Protein AF-0000000076760994 (afdb_homodimer)

Secondary structure (DSSP, 8-state):
-EE-GGGSS-SS-BTTB--HHHHHHHHHHHHHTS----EES--PPTT-EESS--EE---S----HHHHHHHHHHHS-TTEE--------TT--TTTT--EEEEEEEEEESSS--TTSTTTSEEE-S---HHHHHHHHHTT-EEEE-GGG-TT--TTS--EEEEEEEEEEEETTEEEEEEEES---TTHHHHHHHHHHHHHTTSS-GGGHHHHHHTT-GGGSPP---GGGEEEEEEE--/-EE-GGGSS-SS-BTTB--HHHHHHHHHHHHHTS----EES--PPTT-EESS--EE---S----HHHHHHHHHHHS-TTEE--------TT--TTTT--EEEEEEEEEESSS--TTSTTTSEEE-S---HHHHHHHHGGG-EEEE-GGG-TT--TTS--EEEEEEEEEEEETTEEEEEEEES---TTHHHHHHHHHHHHHTTSS-GGGHHHHHHTT-GGGSPP---GGGEEEEEEE--

Organism: NCBI:txid411473

pLDDT: mean 96.61, std 3.24, range [77.88, 98.94]

Nearest PDB structures (foldseek):
  2nr0-assembly1_B  TM=9.679E-01  e=1.353E-26  Escherichia coli K-12
  2nre-assembly1_A-2  TM=9.592E-01  e=1.159E-23  Escherichia coli K-12
  1vs3-assembly1_B  TM=9.073E-01  e=1.220E-24  Thermus thermophilus HB8
  8q70-assembly1_A-2  TM=8.905E-01  e=2.699E-20  Pyrococcus furiosus
  6sgb-assembly1_FB  TM=8.606E-01  e=1.224E-18  Trypanosoma brucei brucei

Structure (mmCIF, N/CA/C/O backbone):
data_AF-0000000076760994-model_v1
#
loop_
_entity.id
_entity.type
_entity.pdbx_description
1 polymer 'tRNA pseudouridine synthase A'
#
loop_
_atom_site.group_PDB
_atom_site.id
_atom_site.type_symbol
_atom_site.label_atom_id
_atom_site.label_alt_id
_atom_site.label_comp_id
_atom_site.label_asym_id
_atom_site.label_entity_id
_atom_site.label_seq_id
_atom_site.pdbx_PDB_ins_code
_atom_site.Cartn_x
_atom_site.Cartn_y
_atom_site.Cartn_z
_atom_site.occupancy
_atom_site.B_iso_or_equiv
_atom_site.auth_seq_id
_atom_site.auth_comp_id
_atom_site.auth_asym_id
_atom_site.auth_atom_id
_atom_site.pdbx_PDB_model_num
ATOM 1 N N . MET A 1 1 ? 12.273 -11.391 -7.445 1 98 1 MET A N 1
ATOM 2 C CA . MET A 1 1 ? 11.664 -10.219 -8.055 1 98 1 MET A CA 1
ATOM 3 C C . MET A 1 1 ? 10.266 -9.977 -7.484 1 98 1 MET A C 1
ATOM 5 O O . MET A 1 1 ? 9.633 -10.898 -6.969 1 98 1 MET A O 1
ATOM 9 N N . GLY A 1 2 ? 9.773 -8.766 -7.438 1 98.62 2 GLY A N 1
ATOM 10 C CA . GLY A 1 2 ? 8.391 -8.414 -7.188 1 98.62 2 GLY A CA 1
ATOM 11 C C . GLY A 1 2 ? 7.812 -7.48 -8.234 1 98.62 2 GLY A C 1
ATOM 12 O O . GLY A 1 2 ? 8.555 -6.762 -8.914 1 98.62 2 GLY A O 1
ATOM 13 N N . PHE A 1 3 ? 6.461 -7.57 -8.406 1 98.88 3 PHE A N 1
ATOM 14 C CA . PHE A 1 3 ? 5.844 -6.629 -9.336 1 98.88 3 PHE A CA 1
ATOM 15 C C . PHE A 1 3 ? 4.383 -6.391 -8.969 1 98.88 3 PHE A C 1
ATOM 17 O O . PHE A 1 3 ? 3.711 -7.285 -8.453 1 98.88 3 PHE A O 1
ATOM 24 N N . ARG A 1 4 ? 3.938 -5.207 -9.188 1 98.75 4 ARG A N 1
ATOM 25 C CA . ARG A 1 4 ? 2.527 -4.832 -9.203 1 98.75 4 ARG A CA 1
ATOM 26 C C . ARG A 1 4 ? 1.9 -5.113 -10.562 1 98.75 4 ARG A C 1
ATOM 28 O O . ARG A 1 4 ? 2.301 -4.523 -11.57 1 98.75 4 ARG A O 1
ATOM 35 N N . GLY A 1 5 ? 0.933 -5.973 -10.609 1 98.5 5 GLY A N 1
ATOM 36 C CA . GLY A 1 5 ? 0.418 -6.48 -11.867 1 98.5 5 GLY A CA 1
ATOM 37 C C . GLY A 1 5 ? -0.646 -5.59 -12.484 1 98.5 5 GLY A C 1
ATOM 38 O O . GLY A 1 5 ? -1.131 -5.863 -13.586 1 98.5 5 GLY A O 1
ATOM 39 N N . THR A 1 6 ? -0.935 -4.492 -11.914 1 97.69 6 THR A N 1
ATOM 40 C CA . THR A 1 6 ? -2.049 -3.621 -12.273 1 97.69 6 THR A CA 1
ATOM 41 C C . THR A 1 6 ? -1.984 -3.234 -13.742 1 97.69 6 THR A C 1
ATOM 43 O O . THR A 1 6 ? -3.006 -3.223 -14.438 1 97.69 6 THR A O 1
ATOM 46 N N . ASN A 1 7 ? -0.837 -2.967 -14.234 1 97.19 7 ASN A N 1
ATOM 47 C CA . ASN A 1 7 ? -0.702 -2.406 -15.578 1 97.19 7 ASN A CA 1
ATOM 48 C C . ASN A 1 7 ? -0.299 -3.473 -16.594 1 97.19 7 ASN A C 1
ATOM 50 O O . ASN A 1 7 ? 0.102 -3.15 -17.719 1 97.19 7 ASN A O 1
ATOM 54 N N . TYR A 1 8 ? -0.45 -4.727 -16.234 1 98.25 8 TYR A N 1
ATOM 55 C CA . TYR A 1 8 ? 0.091 -5.77 -17.109 1 98.25 8 TYR A CA 1
ATOM 56 C C . TYR A 1 8 ? -0.973 -6.812 -17.438 1 98.25 8 TYR A C 1
ATOM 58 O O . TYR A 1 8 ? -1.85 -7.094 -16.609 1 98.25 8 TYR A O 1
ATOM 66 N N . HIS A 1 9 ? -0.863 -7.383 -18.547 1 97.69 9 HIS A N 1
ATOM 67 C CA . HIS A 1 9 ? -1.729 -8.461 -19 1 97.69 9 HIS A CA 1
ATOM 68 C C . HIS A 1 9 ? -1.144 -9.828 -18.641 1 97.69 9 HIS A C 1
ATOM 70 O O . HIS A 1 9 ? -1.048 -10.711 -19.5 1 97.69 9 HIS A O 1
ATOM 76 N N . GLY A 1 10 ? -0.713 -9.945 -17.344 1 97.19 10 GLY A N 1
ATOM 77 C CA . GLY A 1 10 ? -0.123 -11.18 -16.844 1 97.19 10 GLY A CA 1
ATOM 78 C C . GLY A 1 10 ? 1.389 -11.211 -16.969 1 97.19 10 GLY A C 1
ATOM 79 O O . GLY A 1 10 ? 2.006 -10.211 -17.359 1 97.19 10 GLY A O 1
ATOM 80 N N . PHE A 1 11 ? 1.901 -12.32 -16.578 1 98.12 11 PHE A N 1
ATOM 81 C CA . PHE A 1 11 ? 3.352 -12.469 -16.641 1 98.12 11 PHE A CA 1
ATOM 82 C C . PHE A 1 11 ? 3.803 -12.805 -18.062 1 98.12 11 PHE A C 1
ATOM 84 O O . PHE A 1 11 ? 4.668 -12.125 -18.625 1 98.12 11 PHE A O 1
ATOM 91 N N . GLN A 1 12 ? 3.186 -13.742 -18.656 1 96.25 12 GLN A N 1
ATOM 92 C CA . GLN A 1 12 ? 3.662 -14.359 -19.891 1 96.25 12 GLN A CA 1
ATOM 93 C C . GLN A 1 12 ? 3.406 -13.453 -21.094 1 96.25 12 GLN A C 1
ATOM 95 O O . GLN A 1 12 ? 2.324 -12.875 -21.234 1 96.25 12 GLN A O 1
ATOM 100 N N . ARG A 1 13 ? 4.352 -13.445 -21.953 1 95.69 13 ARG A N 1
ATOM 101 C CA . ARG A 1 13 ? 4.254 -12.641 -23.172 1 95.69 13 ARG A CA 1
ATOM 102 C C . ARG A 1 13 ? 2.992 -12.992 -23.953 1 95.69 13 ARG A C 1
ATOM 104 O O . ARG A 1 13 ? 2.652 -14.164 -24.094 1 95.69 13 ARG A O 1
ATOM 111 N N . GLN A 1 14 ? 2.34 -11.977 -24.375 1 90 14 GLN A N 1
ATOM 112 C CA . GLN A 1 14 ? 1.152 -12.102 -25.203 1 90 14 GLN A CA 1
ATOM 113 C C . GLN A 1 14 ? 1.135 -11.039 -26.297 1 90 14 GLN A C 1
ATOM 115 O O . GLN A 1 14 ? 1.684 -9.945 -26.125 1 90 14 GLN A O 1
ATOM 120 N N . PRO A 1 15 ? 0.566 -11.312 -27.438 1 88.69 15 PRO A N 1
ATOM 121 C CA . PRO A 1 15 ? 0.552 -10.359 -28.547 1 88.69 15 PRO A CA 1
ATOM 122 C C . PRO A 1 15 ? -0.323 -9.141 -28.266 1 88.69 15 PRO A C 1
ATOM 124 O O . PRO A 1 15 ? -0.101 -8.07 -28.844 1 88.69 15 PRO A O 1
ATOM 127 N N . ASN A 1 16 ? -1.224 -9.219 -27.469 1 87.5 16 ASN A N 1
ATOM 128 C CA . ASN A 1 16 ? -2.277 -8.219 -27.359 1 87.5 16 ASN A CA 1
ATOM 129 C C . ASN A 1 16 ? -2.086 -7.32 -26.141 1 87.5 16 ASN A C 1
ATOM 131 O O . ASN A 1 16 ? -2.992 -6.578 -25.766 1 87.5 16 ASN A O 1
ATOM 135 N N . GLY A 1 17 ? -0.917 -7.352 -25.469 1 90.62 17 GLY A N 1
ATOM 136 C CA . GLY A 1 17 ? -0.784 -6.504 -24.297 1 90.62 17 GLY A CA 1
ATOM 137 C C . GLY A 1 17 ? 0.611 -6.523 -23.703 1 90.62 17 GLY A C 1
ATOM 138 O O . GLY A 1 17 ? 1.403 -7.422 -24 1 90.62 17 GLY A O 1
ATOM 139 N N . ILE A 1 18 ? 0.887 -5.523 -22.891 1 97.25 18 ILE A N 1
ATOM 140 C CA . ILE A 1 18 ? 2.166 -5.441 -22.203 1 97.25 18 ILE A CA 1
ATOM 141 C C . ILE A 1 18 ? 2.191 -6.441 -21.047 1 97.25 18 ILE A C 1
ATOM 143 O O . ILE A 1 18 ? 1.249 -6.504 -20.25 1 97.25 18 ILE A O 1
ATOM 147 N N . THR A 1 19 ? 3.191 -7.293 -21.016 1 98.38 19 THR A N 1
ATOM 148 C CA . THR A 1 19 ? 3.311 -8.312 -19.969 1 98.38 19 THR A CA 1
ATOM 149 C C . THR A 1 19 ? 4.559 -8.078 -19.125 1 98.38 19 THR A C 1
ATOM 151 O O . THR A 1 19 ? 5.469 -7.355 -19.531 1 98.38 19 THR A O 1
ATOM 154 N N . VAL A 1 20 ? 4.594 -8.609 -17.938 1 98.69 20 VAL A N 1
ATOM 155 C CA . VAL A 1 20 ? 5.734 -8.477 -17.047 1 98.69 20 VAL A CA 1
ATOM 156 C C . VAL A 1 20 ? 6.98 -9.07 -17.703 1 98.69 20 VAL A C 1
ATOM 158 O O . VAL A 1 20 ? 8.055 -8.469 -17.656 1 98.69 20 VAL A O 1
ATOM 161 N N . GLN A 1 21 ? 6.816 -10.242 -18.297 1 98.56 21 GLN A N 1
ATOM 162 C CA . GLN A 1 21 ? 7.93 -10.938 -18.938 1 98.56 21 GLN A CA 1
ATOM 163 C C . GLN A 1 21 ? 8.594 -10.062 -19.984 1 98.56 21 GLN A C 1
ATOM 165 O O . GLN A 1 21 ? 9.82 -9.938 -20.016 1 98.56 21 GLN A O 1
ATOM 170 N N . GLU A 1 22 ? 7.77 -9.492 -20.828 1 98.12 22 GLU A N 1
ATOM 171 C CA . GLU A 1 22 ? 8.289 -8.648 -21.906 1 98.12 22 GLU A CA 1
ATOM 172 C C . GLU A 1 22 ? 9.078 -7.469 -21.344 1 98.12 22 GLU A C 1
ATOM 174 O O . GLU A 1 22 ? 10.156 -7.141 -21.844 1 98.12 22 GLU A O 1
ATOM 179 N N . VAL A 1 23 ? 8.586 -6.844 -20.359 1 98.62 23 VAL A N 1
ATOM 180 C CA . VAL A 1 23 ? 9.219 -5.672 -19.75 1 98.62 23 VAL A CA 1
ATOM 181 C C . VAL A 1 23 ? 10.547 -6.074 -19.109 1 98.62 23 VAL A C 1
ATOM 183 O O . VAL A 1 23 ? 11.555 -5.391 -19.281 1 98.62 23 VAL A O 1
ATOM 186 N N . VAL A 1 24 ? 10.562 -7.156 -18.406 1 98.69 24 VAL A N 1
ATOM 187 C CA . VAL A 1 24 ? 11.758 -7.629 -17.719 1 98.69 24 VAL A CA 1
ATOM 188 C C . VAL A 1 24 ? 12.812 -8.031 -18.75 1 98.69 24 VAL A C 1
ATOM 190 O O . VAL A 1 24 ? 13.984 -7.672 -18.609 1 98.69 24 VAL A O 1
ATOM 193 N N . GLU A 1 25 ? 12.398 -8.75 -19.766 1 98.5 25 GLU A N 1
ATOM 194 C CA . GLU A 1 25 ? 13.328 -9.156 -20.828 1 98.5 25 GLU A CA 1
ATOM 195 C C . GLU A 1 25 ? 13.93 -7.945 -21.531 1 98.5 25 GLU A C 1
ATOM 197 O O . GLU A 1 25 ? 15.125 -7.93 -21.844 1 98.5 25 GLU A O 1
ATOM 202 N N . THR A 1 26 ? 13.086 -6.988 -21.797 1 98.19 26 THR A N 1
ATOM 203 C CA . THR A 1 26 ? 13.57 -5.766 -22.422 1 98.19 26 THR A CA 1
ATOM 204 C C . THR A 1 26 ? 14.625 -5.094 -21.547 1 98.19 26 THR A C 1
ATOM 206 O O . THR A 1 26 ? 15.703 -4.73 -22.031 1 98.19 26 THR A O 1
ATOM 209 N N . ALA A 1 27 ? 14.367 -4.941 -20.266 1 98.38 27 ALA A N 1
ATOM 210 C CA . ALA A 1 27 ? 15.297 -4.32 -19.328 1 98.38 27 ALA A CA 1
ATOM 211 C C . ALA A 1 27 ? 16.609 -5.102 -19.266 1 98.38 27 ALA A C 1
ATOM 213 O O . ALA A 1 27 ? 17.688 -4.516 -19.297 1 98.38 27 ALA A O 1
ATOM 214 N N . LEU A 1 28 ? 16.516 -6.418 -19.172 1 98 28 LEU A N 1
ATOM 215 C CA . LEU A 1 28 ? 17.703 -7.258 -19.047 1 98 28 LEU A CA 1
ATOM 216 C C . LEU A 1 28 ? 18.516 -7.27 -20.328 1 98 28 LEU A C 1
ATOM 218 O O . LEU A 1 28 ? 19.734 -7.34 -20.312 1 98 28 LEU A O 1
ATOM 222 N N . SER A 1 29 ? 17.797 -7.238 -21.422 1 98.12 29 SER A N 1
ATOM 223 C CA . SER A 1 29 ? 18.5 -7.172 -22.703 1 98.12 29 SER A CA 1
ATOM 224 C C . SER A 1 29 ? 19.328 -5.898 -22.828 1 98.12 29 SER A C 1
ATOM 226 O O . SER A 1 29 ? 20.406 -5.906 -23.391 1 98.12 29 SER A O 1
ATOM 228 N N . GLN A 1 30 ? 18.812 -4.859 -22.328 1 97.62 30 GLN A N 1
ATOM 229 C CA . GLN A 1 30 ? 19.562 -3.607 -22.281 1 97.62 30 GLN A CA 1
ATOM 230 C C . GLN A 1 30 ? 20.766 -3.717 -21.359 1 97.62 30 GLN A C 1
ATOM 232 O O . GLN A 1 30 ? 21.875 -3.301 -21.703 1 97.62 30 GLN A O 1
ATOM 237 N N . LEU A 1 31 ? 20.547 -4.281 -20.234 1 97 31 LEU A N 1
ATOM 238 C CA . LEU A 1 31 ? 21.594 -4.414 -19.234 1 97 31 LEU A CA 1
ATOM 239 C C . LEU A 1 31 ? 22.75 -5.254 -19.766 1 97 31 LEU A C 1
ATOM 241 O O . LEU A 1 31 ? 23.922 -4.906 -19.578 1 97 31 LEU A O 1
ATOM 245 N N . PHE A 1 32 ? 22.438 -6.273 -20.484 1 96.31 32 PHE A N 1
ATOM 246 C CA . PHE A 1 32 ? 23.453 -7.227 -20.906 1 96.31 32 PHE A CA 1
ATOM 247 C C . PHE A 1 32 ? 23.891 -6.938 -22.344 1 96.31 32 PHE A C 1
ATOM 249 O O . PHE A 1 32 ? 24.828 -7.562 -22.844 1 96.31 32 PHE A O 1
ATOM 256 N N . ASN A 1 33 ? 23.172 -5.988 -22.969 1 95.88 33 ASN A N 1
ATOM 257 C CA . ASN A 1 33 ? 23.438 -5.637 -24.359 1 95.88 33 ASN A CA 1
ATOM 258 C C . ASN A 1 33 ? 23.359 -6.859 -25.281 1 95.88 33 ASN A C 1
ATOM 260 O O . ASN A 1 33 ? 24.25 -7.086 -26.094 1 95.88 33 ASN A O 1
ATOM 264 N N . GLU A 1 34 ? 22.406 -7.699 -25.031 1 96.25 34 GLU A N 1
ATOM 265 C CA . GLU A 1 34 ? 22.047 -8.875 -25.828 1 96.25 34 GLU A CA 1
ATOM 266 C C . GLU A 1 34 ? 20.609 -9.312 -25.547 1 96.25 34 GLU A C 1
ATOM 268 O O . GLU A 1 34 ? 20.062 -8.992 -24.5 1 96.25 34 GLU A O 1
ATOM 273 N N . PRO A 1 35 ? 20.094 -10.047 -26.547 1 96.25 35 PRO A N 1
ATOM 274 C CA . PRO A 1 35 ? 18.75 -10.547 -26.281 1 96.25 35 PRO A CA 1
ATOM 275 C C . PRO A 1 35 ? 18.703 -11.516 -25.094 1 96.25 35 PRO A C 1
ATOM 277 O O . PRO A 1 35 ? 19.547 -12.406 -24.984 1 96.25 35 PRO A O 1
ATOM 280 N N . VAL A 1 36 ? 17.734 -11.305 -24.172 1 96.75 36 VAL A N 1
ATOM 281 C CA . VAL A 1 36 ? 17.562 -12.148 -22.984 1 96.75 36 VAL A CA 1
ATOM 282 C C . VAL A 1 36 ? 16.156 -12.719 -22.953 1 96.75 36 VAL A C 1
ATOM 284 O O . VAL A 1 36 ? 15.18 -12.008 -23.219 1 96.75 36 VAL A O 1
ATOM 287 N N . THR A 1 37 ? 16.062 -14.008 -22.797 1 97 37 THR A N 1
ATOM 288 C CA . THR A 1 37 ? 14.797 -14.68 -22.531 1 97 37 THR A CA 1
ATOM 289 C C . THR A 1 37 ? 14.766 -15.234 -21.109 1 97 37 THR A C 1
ATOM 291 O O . THR A 1 37 ? 15.75 -15.805 -20.641 1 97 37 THR A O 1
ATOM 294 N N . ILE A 1 38 ? 13.633 -14.992 -20.438 1 97.88 38 ILE A N 1
ATOM 295 C CA . ILE A 1 38 ? 13.539 -15.5 -19.078 1 97.88 38 ILE A CA 1
ATOM 296 C C . ILE A 1 38 ? 12.445 -16.562 -19 1 97.88 38 ILE A C 1
ATOM 298 O O . ILE A 1 38 ? 11.508 -16.562 -19.797 1 97.88 38 ILE A O 1
ATOM 302 N N . GLN A 1 39 ? 12.609 -17.484 -18.125 1 97.25 39 GLN A N 1
ATOM 303 C CA . GLN A 1 39 ? 11.617 -18.5 -17.781 1 97.25 39 GLN A CA 1
ATOM 304 C C . GLN A 1 39 ? 11.086 -18.297 -16.375 1 97.25 39 GLN A C 1
ATOM 306 O O . GLN A 1 39 ? 11.812 -18.516 -15.391 1 97.25 39 GLN A O 1
ATOM 311 N N . GLY A 1 40 ? 9.891 -17.984 -16.266 1 98 40 GLY A N 1
ATOM 312 C CA . GLY A 1 40 ? 9.289 -17.656 -14.969 1 98 40 GLY A CA 1
ATOM 313 C C . GLY A 1 40 ? 8.812 -18.891 -14.219 1 98 40 GLY A C 1
ATOM 314 O O . GLY A 1 40 ? 8.609 -19.953 -14.82 1 98 40 GLY A O 1
ATOM 315 N N . CYS A 1 41 ? 8.562 -18.703 -12.961 1 98 41 CYS A N 1
ATOM 316 C CA . CYS A 1 41 ? 8.156 -19.812 -12.109 1 98 41 CYS A CA 1
ATOM 317 C C . CYS A 1 41 ? 6.641 -20 -12.148 1 98 41 CYS A C 1
ATOM 319 O O . CYS A 1 41 ? 6.129 -21.031 -11.711 1 98 41 CYS A O 1
ATOM 321 N N . SER A 1 42 ? 5.922 -19.031 -12.625 1 96.75 42 SER A N 1
ATOM 322 C CA . SER A 1 42 ? 4.465 -19.062 -12.641 1 96.75 42 SER A CA 1
ATOM 323 C C . SER A 1 42 ? 3.898 -18.141 -13.719 1 96.75 42 SER A C 1
ATOM 325 O O . SER A 1 42 ? 4.531 -17.156 -14.094 1 96.75 42 SER A O 1
ATOM 327 N N . ARG A 1 43 ? 2.783 -18.5 -14.25 1 93.25 43 ARG A N 1
ATOM 328 C CA . ARG A 1 43 ? 2.029 -17.641 -15.156 1 93.25 43 ARG A CA 1
ATOM 329 C C . ARG A 1 43 ? 0.914 -16.906 -14.414 1 93.25 43 ARG A C 1
ATOM 331 O O . ARG A 1 43 ? -0.153 -17.484 -14.172 1 93.25 43 ARG A O 1
ATOM 338 N N . THR A 1 44 ? 1.178 -15.703 -14.023 1 96.19 44 THR A N 1
ATOM 339 C CA . THR A 1 44 ? 0.151 -14.945 -13.32 1 96.19 44 THR A CA 1
ATOM 340 C C . THR A 1 44 ? -0.827 -14.312 -14.312 1 96.19 44 THR A C 1
ATOM 342 O O . THR A 1 44 ? -0.434 -13.906 -15.406 1 96.19 44 THR A O 1
ATOM 345 N N . ASP A 1 45 ? -2.107 -14.188 -13.891 1 95.31 45 ASP A N 1
ATOM 346 C CA . ASP A 1 45 ? -3.158 -13.586 -14.703 1 95.31 45 ASP A CA 1
ATOM 347 C C . ASP A 1 45 ? -2.998 -12.07 -14.773 1 95.31 45 ASP A C 1
ATOM 349 O O . ASP A 1 45 ? -2.225 -11.484 -14.008 1 95.31 45 ASP A O 1
ATOM 353 N N . THR A 1 46 ? -3.742 -11.555 -15.781 1 96.94 46 THR A N 1
ATOM 354 C CA . THR A 1 46 ? -3.844 -10.102 -15.875 1 96.94 46 THR A CA 1
ATOM 355 C C . THR A 1 46 ? -4.242 -9.5 -14.531 1 96.94 46 THR A C 1
ATOM 357 O O . THR A 1 46 ? -5.199 -9.953 -13.898 1 96.94 46 THR A O 1
ATOM 360 N N . GLY A 1 47 ? -3.426 -8.539 -14.07 1 98 47 GLY A N 1
ATOM 361 C CA . GLY A 1 47 ? -3.781 -7.785 -12.875 1 98 47 GLY A CA 1
ATOM 362 C C . GLY A 1 47 ? -3.264 -8.422 -11.594 1 98 47 GLY A C 1
ATOM 363 O O . GLY A 1 47 ? -3.328 -7.809 -10.523 1 98 47 GLY A O 1
ATOM 364 N N . VAL A 1 48 ? -2.738 -9.664 -11.688 1 98.81 48 VAL A N 1
ATOM 365 C CA . VAL A 1 48 ? -2.25 -10.359 -10.5 1 98.81 48 VAL A CA 1
ATOM 366 C C . VAL A 1 48 ? -0.85 -9.867 -10.148 1 98.81 48 VAL A C 1
ATOM 368 O O . VAL A 1 48 ? -0.039 -9.594 -11.039 1 98.81 48 VAL A O 1
ATOM 371 N N . HIS A 1 49 ? -0.593 -9.734 -8.891 1 98.88 49 HIS A N 1
ATOM 372 C CA . HIS A 1 49 ? 0.665 -9.211 -8.375 1 98.88 49 HIS A CA 1
ATOM 373 C C . HIS A 1 49 ? 1.606 -10.336 -7.961 1 98.88 49 HIS A C 1
ATOM 375 O O . HIS A 1 49 ? 1.211 -11.5 -7.938 1 98.88 49 HIS A O 1
ATOM 381 N N . ALA A 1 50 ? 2.84 -9.945 -7.664 1 98.88 50 ALA A N 1
ATOM 382 C CA . ALA A 1 50 ? 3.789 -10.883 -7.062 1 98.88 50 ALA A CA 1
ATOM 383 C C . ALA A 1 50 ? 4.676 -10.18 -6.039 1 98.88 50 ALA A C 1
ATOM 385 O O . ALA A 1 50 ? 5.32 -9.172 -6.352 1 98.88 50 ALA A O 1
ATOM 386 N N . LYS A 1 51 ? 4.668 -10.68 -4.84 1 98.56 51 LYS A N 1
ATOM 387 C CA . LYS A 1 51 ? 5.605 -10.203 -3.824 1 98.56 51 LYS A CA 1
ATOM 388 C C . LYS A 1 51 ? 6.965 -10.883 -3.971 1 98.56 51 LYS A C 1
ATOM 390 O O . LYS A 1 51 ? 8 -10.273 -3.705 1 98.56 51 LYS A O 1
ATOM 395 N N . GLU A 1 52 ? 6.902 -12.148 -4.312 1 98.44 52 GLU A N 1
ATOM 396 C CA . GLU A 1 52 ? 8.078 -12.938 -4.641 1 98.44 52 GLU A CA 1
ATOM 397 C C . GLU A 1 52 ? 7.871 -13.727 -5.934 1 98.44 52 GLU A C 1
ATOM 399 O O . GLU A 1 52 ? 6.961 -14.555 -6.023 1 98.44 52 GLU A O 1
ATOM 404 N N . TYR A 1 53 ? 8.641 -13.453 -6.906 1 98.75 53 TYR A N 1
ATOM 405 C CA . TYR A 1 53 ? 8.633 -14.133 -8.195 1 98.75 53 TYR A CA 1
ATOM 406 C C . TYR A 1 53 ? 10.047 -14.547 -8.609 1 98.75 53 TYR A C 1
ATOM 408 O O . TYR A 1 53 ? 11 -13.797 -8.414 1 98.75 53 TYR A O 1
ATOM 416 N N . CYS A 1 54 ? 10.164 -15.719 -9.086 1 98.56 54 CYS A N 1
ATOM 417 C CA . CYS A 1 54 ? 11.469 -16.219 -9.516 1 98.56 54 CYS A CA 1
ATOM 418 C C . CYS A 1 54 ? 11.477 -16.5 -11.016 1 98.56 54 CYS A C 1
ATOM 420 O O . CYS A 1 54 ? 10.492 -17 -11.562 1 98.56 54 CYS A O 1
ATOM 422 N N . PHE A 1 55 ? 12.516 -16.156 -11.633 1 98.56 55 PHE A N 1
ATOM 423 C CA . PHE A 1 55 ? 12.734 -16.547 -13.016 1 98.56 55 PHE A CA 1
ATOM 424 C C . PHE A 1 55 ? 14.18 -16.984 -13.234 1 98.56 55 PHE A C 1
ATOM 426 O O . PHE A 1 55 ? 15.055 -16.672 -12.43 1 98.56 55 PHE A O 1
ATOM 433 N N . THR A 1 56 ? 14.391 -17.828 -14.242 1 97.88 56 THR A N 1
ATOM 434 C CA . THR A 1 56 ? 15.727 -18.25 -14.672 1 97.88 56 THR A CA 1
ATOM 435 C C . THR A 1 56 ? 16.094 -17.609 -16 1 97.88 56 THR A C 1
ATOM 437 O O . THR A 1 56 ? 15.227 -17.391 -16.859 1 97.88 56 THR A O 1
ATOM 440 N N . MET A 1 57 ? 17.297 -17.25 -16.109 1 96.62 57 MET A N 1
ATOM 441 C CA . MET A 1 57 ? 17.875 -16.812 -17.359 1 96.62 57 MET A CA 1
ATOM 442 C C . MET A 1 57 ? 19.297 -17.344 -17.516 1 96.62 57 MET A C 1
ATOM 444 O O . MET A 1 57 ? 19.906 -17.812 -16.562 1 96.62 57 MET A O 1
ATOM 448 N N . GLN A 1 58 ? 19.75 -17.344 -18.781 1 94.06 58 GLN A N 1
ATOM 449 C CA . GLN A 1 58 ? 21.125 -17.734 -19.078 1 94.06 58 GLN A CA 1
ATOM 450 C C . GLN A 1 58 ? 21.891 -16.609 -19.75 1 94.06 58 GLN A C 1
ATOM 452 O O . GLN A 1 58 ? 21.328 -15.875 -20.562 1 94.06 58 GLN A O 1
ATOM 457 N N . THR A 1 59 ? 23.062 -16.422 -19.297 1 91.38 59 THR A N 1
ATOM 458 C CA . THR A 1 59 ? 23.938 -15.43 -19.906 1 91.38 59 THR A CA 1
ATOM 459 C C . THR A 1 59 ? 25.391 -15.836 -19.766 1 91.38 59 THR A C 1
ATOM 461 O O . THR A 1 59 ? 25.75 -16.547 -18.828 1 91.38 59 THR A O 1
ATOM 464 N N . GLU A 1 60 ? 26.25 -15.406 -20.719 1 90.56 60 GLU A N 1
ATOM 465 C CA . GLU A 1 60 ? 27.688 -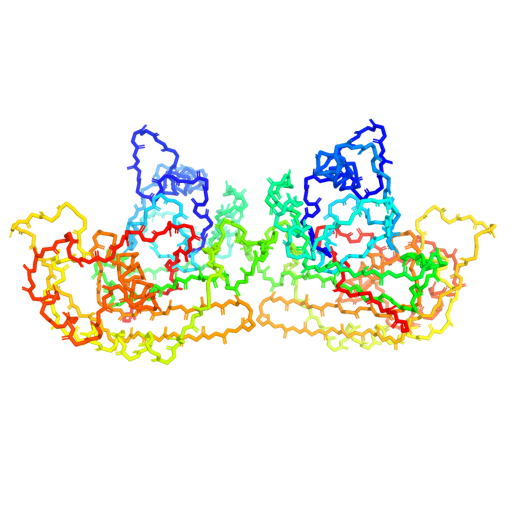15.648 -20.656 1 90.56 60 GLU A CA 1
ATOM 466 C C . GLU A 1 60 ? 28.406 -14.531 -19.906 1 90.56 60 GLU A C 1
ATOM 468 O O . GLU A 1 60 ? 29.562 -14.68 -19.516 1 90.56 60 GLU A O 1
ATOM 473 N N . LYS A 1 61 ? 27.672 -13.562 -19.719 1 90.38 61 LYS A N 1
ATOM 474 C CA . LYS A 1 61 ? 28.266 -12.398 -19.062 1 90.38 61 LYS A CA 1
ATOM 475 C C . LYS A 1 61 ? 28.234 -12.539 -17.547 1 90.38 61 LYS A C 1
ATOM 477 O O . LYS A 1 61 ? 27.266 -13.078 -16.984 1 90.38 61 LYS A O 1
ATOM 482 N N . GLN A 1 62 ? 29.359 -12.07 -16.953 1 88.19 62 GLN A N 1
ATOM 483 C CA . GLN A 1 62 ? 29.453 -12.078 -15.5 1 88.19 62 GLN A CA 1
ATOM 484 C C . GLN A 1 62 ? 29.219 -10.688 -14.93 1 88.19 62 GLN A C 1
ATOM 486 O O . GLN A 1 62 ? 29.875 -9.727 -15.344 1 88.19 62 GLN A O 1
ATOM 491 N N . LEU A 1 63 ? 28.297 -10.555 -14.133 1 90.62 63 LEU A N 1
ATOM 492 C CA . LEU A 1 63 ? 27.984 -9.312 -13.43 1 90.62 63 LEU A CA 1
ATOM 493 C C . LEU A 1 63 ? 27.828 -9.562 -11.93 1 90.62 63 LEU A C 1
ATOM 495 O O . LEU A 1 63 ? 27.094 -10.469 -11.523 1 90.62 63 LEU A O 1
ATOM 499 N N . PRO A 1 64 ? 28.609 -8.773 -11.156 1 92.75 64 PRO A N 1
ATOM 500 C CA . PRO A 1 64 ? 28.359 -8.898 -9.719 1 92.75 64 PRO A CA 1
ATOM 501 C C . PRO A 1 64 ? 26.891 -8.695 -9.367 1 92.75 64 PRO A C 1
ATOM 503 O O . PRO A 1 64 ? 26.188 -7.91 -10.023 1 92.75 64 PRO A O 1
ATOM 506 N N . GLU A 1 65 ? 26.406 -9.422 -8.336 1 92 65 GLU A N 1
ATOM 507 C CA . GLU A 1 65 ? 25 -9.422 -7.918 1 92 65 GLU A CA 1
ATOM 508 C C . GLU A 1 65 ? 24.484 -7.996 -7.738 1 92 65 GLU A C 1
ATOM 510 O O . GLU A 1 65 ? 23.422 -7.641 -8.266 1 92 65 GLU A O 1
ATOM 515 N N . ARG A 1 66 ? 25.219 -7.188 -7.062 1 91.25 66 ARG A N 1
ATOM 516 C CA . ARG A 1 66 ? 24.797 -5.824 -6.766 1 91.25 66 ARG A CA 1
ATOM 517 C C . ARG A 1 66 ? 24.625 -5.012 -8.047 1 91.25 66 ARG A C 1
ATOM 519 O O . ARG A 1 66 ? 23.672 -4.246 -8.18 1 91.25 66 ARG A O 1
ATOM 526 N N . ASN A 1 67 ? 25.547 -5.199 -8.961 1 93.69 67 ASN A N 1
ATOM 527 C CA . ASN A 1 67 ? 25.469 -4.484 -10.227 1 93.69 67 ASN A CA 1
ATOM 528 C C . ASN A 1 67 ? 24.281 -4.957 -11.07 1 93.69 67 ASN A C 1
ATOM 530 O O . ASN A 1 67 ? 23.656 -4.156 -11.766 1 93.69 67 ASN A O 1
ATOM 534 N N . PHE A 1 68 ? 24.078 -6.262 -10.984 1 95 68 PHE A N 1
ATOM 535 C CA . PHE A 1 68 ? 22.938 -6.82 -11.688 1 95 68 PHE A CA 1
ATOM 536 C C . PHE A 1 68 ? 21.641 -6.18 -11.195 1 95 68 PHE A C 1
ATOM 538 O O . PHE A 1 68 ? 20.859 -5.66 -11.992 1 95 68 PHE A O 1
ATOM 545 N N . ILE A 1 69 ? 21.453 -6.168 -9.93 1 94.94 69 ILE A N 1
ATOM 546 C CA . ILE A 1 69 ? 20.219 -5.695 -9.312 1 94.94 69 ILE A CA 1
ATOM 547 C C . ILE A 1 69 ? 20.047 -4.207 -9.594 1 94.94 69 ILE A C 1
ATOM 549 O O . ILE A 1 69 ? 18.984 -3.785 -10.094 1 94.94 69 ILE A O 1
ATOM 553 N N . ARG A 1 70 ? 21.078 -3.455 -9.375 1 93.94 70 ARG A N 1
ATOM 554 C CA . ARG A 1 70 ? 21 -2.012 -9.586 1 93.94 70 ARG A CA 1
ATOM 555 C C . ARG A 1 70 ? 20.766 -1.678 -11.055 1 93.94 70 ARG A C 1
ATOM 557 O O . ARG A 1 70 ? 19.953 -0.818 -11.383 1 93.94 70 ARG A O 1
ATOM 564 N N . GLY A 1 71 ? 21.578 -2.35 -11.836 1 95.5 71 GLY A N 1
ATOM 565 C CA . GLY A 1 71 ? 21.422 -2.131 -13.266 1 95.5 71 GLY A CA 1
ATOM 566 C C . GLY A 1 71 ? 20.047 -2.477 -13.781 1 95.5 71 GLY A C 1
ATOM 567 O O . GLY A 1 71 ? 19.422 -1.685 -14.492 1 95.5 71 GLY A O 1
ATOM 568 N N . ALA A 1 72 ? 19.578 -3.676 -13.445 1 96.75 72 ALA A N 1
ATOM 569 C CA . ALA A 1 72 ? 18.25 -4.113 -13.883 1 96.75 72 ALA A CA 1
ATOM 570 C C . ALA A 1 72 ? 17.172 -3.158 -13.391 1 96.75 72 ALA A C 1
ATOM 572 O O . ALA A 1 72 ? 16.312 -2.732 -14.172 1 96.75 72 ALA A O 1
ATOM 573 N N . CYS A 1 73 ? 17.188 -2.801 -12.148 1 96.25 73 CYS A N 1
ATOM 574 C CA . CYS A 1 73 ? 16.172 -1.933 -11.555 1 96.25 73 CYS A CA 1
ATOM 575 C C . CYS A 1 73 ? 16.234 -0.537 -12.164 1 96.25 73 CYS A C 1
ATOM 577 O O . CYS A 1 73 ? 15.219 0.176 -12.18 1 96.25 73 CYS A O 1
ATOM 579 N N . GLY A 1 74 ? 17.422 -0.193 -12.609 1 96 74 GLY A N 1
ATOM 580 C CA . GLY A 1 74 ? 17.547 1.079 -13.297 1 96 74 GLY A CA 1
ATOM 581 C C . GLY A 1 74 ? 16.75 1.138 -14.594 1 96 74 GLY A C 1
ATOM 582 O O . GLY A 1 74 ? 16.281 2.203 -14.984 1 96 74 GLY A O 1
ATOM 583 N N . TYR A 1 75 ? 16.578 0.011 -15.219 1 97.75 75 TYR A N 1
ATOM 584 C CA . TYR A 1 75 ? 15.883 -0.057 -16.5 1 97.75 75 TYR A CA 1
ATOM 585 C C . TYR A 1 75 ? 14.414 -0.421 -16.297 1 97.75 75 TYR A C 1
ATOM 587 O O . TYR A 1 75 ? 13.594 -0.206 -17.188 1 97.75 75 TYR A O 1
ATOM 595 N N . LEU A 1 76 ? 14.109 -0.991 -15.203 1 98.5 76 LEU A N 1
ATOM 596 C CA . LEU A 1 76 ? 12.75 -1.448 -14.953 1 98.5 76 LEU A CA 1
ATOM 597 C C . LEU A 1 76 ? 11.867 -0.294 -14.492 1 98.5 76 LEU A C 1
ATOM 599 O O . LEU A 1 76 ? 12.336 0.628 -13.828 1 98.5 76 LEU A O 1
ATOM 603 N N . PRO A 1 77 ? 10.609 -0.354 -14.875 1 98.25 77 PRO A N 1
ATOM 604 C CA . PRO A 1 77 ? 9.688 0.645 -14.328 1 98.25 77 PRO A CA 1
ATOM 605 C C . PRO A 1 77 ? 9.516 0.515 -12.812 1 98.25 77 PRO A C 1
ATOM 607 O O . PRO A 1 77 ? 10.039 -0.423 -12.203 1 98.25 77 PRO A O 1
ATOM 610 N N . GLU A 1 78 ? 8.75 1.412 -12.188 1 97.19 78 GLU A N 1
ATOM 611 C CA . GLU A 1 78 ? 8.625 1.513 -10.734 1 97.19 78 GLU A CA 1
ATOM 612 C C . GLU A 1 78 ? 7.844 0.33 -10.164 1 97.19 78 GLU A C 1
ATOM 614 O O . GLU A 1 78 ? 7.957 0.019 -8.977 1 97.19 78 GLU A O 1
ATOM 619 N N . ASP A 1 79 ? 7.094 -0.285 -11.047 1 98.38 79 ASP A N 1
ATOM 620 C CA . ASP A 1 79 ? 6.176 -1.304 -10.547 1 98.38 79 ASP A CA 1
ATOM 621 C C . ASP A 1 79 ? 6.754 -2.705 -10.734 1 98.38 79 ASP A C 1
ATOM 623 O O . ASP A 1 79 ? 6.035 -3.699 -10.617 1 98.38 79 ASP A O 1
ATOM 627 N N . ILE A 1 80 ? 8.031 -2.855 -11.031 1 98.75 80 ILE A N 1
ATOM 628 C CA . ILE A 1 80 ? 8.766 -4.113 -11.07 1 98.75 80 ILE A CA 1
ATOM 629 C C . ILE A 1 80 ? 10.133 -3.936 -10.414 1 98.75 80 ILE A C 1
ATOM 631 O O . ILE A 1 80 ? 10.828 -2.949 -10.664 1 98.75 80 ILE A O 1
ATOM 635 N N . SER A 1 81 ? 10.523 -4.871 -9.586 1 98.44 81 SER A N 1
ATOM 636 C CA . SER A 1 81 ? 11.797 -4.777 -8.867 1 98.44 81 SER A CA 1
ATOM 637 C C . SER A 1 81 ? 12.492 -6.129 -8.797 1 98.44 81 SER A C 1
ATOM 639 O O . SER A 1 81 ? 11.836 -7.164 -8.641 1 98.44 81 SER A O 1
ATOM 641 N N . ILE A 1 82 ? 13.781 -6.129 -8.898 1 98.12 82 ILE A N 1
ATOM 642 C CA . ILE A 1 82 ? 14.602 -7.309 -8.641 1 98.12 82 ILE A CA 1
ATOM 643 C C . ILE A 1 82 ? 15.211 -7.219 -7.246 1 98.12 82 ILE A C 1
ATOM 645 O O . ILE A 1 82 ? 15.852 -6.223 -6.902 1 98.12 82 ILE A O 1
ATOM 649 N N . TYR A 1 83 ? 15.055 -8.273 -6.477 1 96.62 83 TYR A N 1
ATOM 650 C CA . TYR A 1 83 ? 15.477 -8.25 -5.078 1 96.62 83 TYR A CA 1
ATOM 651 C C . TYR A 1 83 ? 16.812 -8.969 -4.898 1 96.62 83 TYR A C 1
ATOM 653 O O . TYR A 1 83 ? 17.625 -8.586 -4.055 1 96.62 83 TYR A O 1
ATOM 661 N N . ARG A 1 84 ? 16.953 -10.023 -5.645 1 96.06 84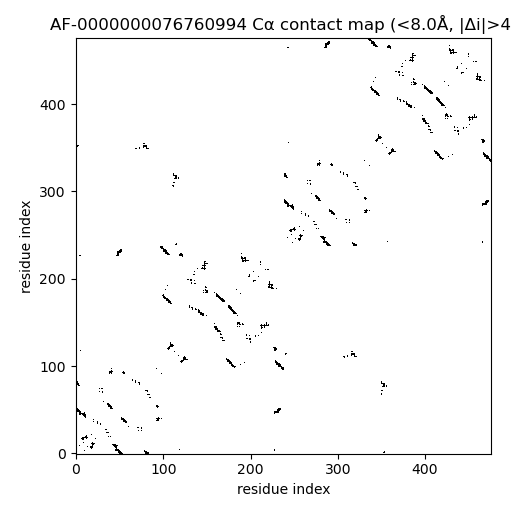 ARG A N 1
ATOM 662 C CA . ARG A 1 84 ? 18.094 -10.898 -5.469 1 96.06 84 ARG A CA 1
ATOM 663 C C . ARG A 1 84 ? 18.406 -11.656 -6.754 1 96.06 84 ARG A C 1
ATOM 665 O O . ARG A 1 84 ? 17.531 -11.891 -7.578 1 96.06 84 ARG A O 1
ATOM 672 N N . VAL A 1 85 ? 19.688 -11.945 -6.895 1 96.5 85 VAL A N 1
ATOM 673 C CA . VAL A 1 85 ? 20.156 -12.758 -8.016 1 96.5 85 VAL A CA 1
ATOM 674 C C . VAL A 1 85 ? 21.156 -13.789 -7.516 1 96.5 85 VAL A C 1
ATOM 676 O O . VAL A 1 85 ? 21.984 -13.5 -6.648 1 96.5 85 VAL A O 1
ATOM 679 N N . GLU A 1 86 ? 21.047 -14.961 -8.031 1 94.88 86 GLU A N 1
ATOM 680 C CA . GLU A 1 86 ? 21.938 -16.047 -7.633 1 94.88 86 GLU A CA 1
ATOM 681 C C . GLU A 1 86 ? 22.297 -16.922 -8.828 1 94.88 86 GLU A C 1
ATOM 683 O O . GLU A 1 86 ? 21.453 -17.219 -9.68 1 94.88 86 GLU A O 1
ATOM 688 N N . GLU A 1 87 ? 23.547 -17.344 -8.844 1 94.69 87 GLU A N 1
ATOM 689 C CA . GLU A 1 87 ? 23.969 -18.312 -9.852 1 94.69 87 GLU A CA 1
ATOM 690 C C . GLU A 1 87 ? 23.5 -19.719 -9.5 1 94.69 87 GLU A C 1
ATOM 692 O O . GLU A 1 87 ? 23.641 -20.156 -8.359 1 94.69 87 GLU A O 1
ATOM 697 N N . MET A 1 88 ? 22.938 -20.375 -10.5 1 95 88 MET A N 1
ATOM 698 C CA . MET A 1 88 ? 22.391 -21.703 -10.289 1 95 88 MET A CA 1
ATOM 699 C C . MET A 1 88 ? 22.969 -22.688 -11.305 1 95 88 MET A C 1
ATOM 701 O O . MET A 1 88 ? 23.469 -22.281 -12.359 1 95 88 MET A O 1
ATOM 705 N N . PRO A 1 89 ? 22.938 -24.016 -10.961 1 94.62 89 PRO A N 1
ATOM 706 C CA . PRO A 1 89 ? 23.328 -25.016 -11.969 1 94.62 89 PRO A CA 1
ATOM 707 C C . PRO A 1 89 ? 22.484 -24.922 -13.242 1 94.62 89 PRO A C 1
ATOM 709 O O . PRO A 1 89 ? 21.328 -24.5 -13.195 1 94.62 89 PRO A O 1
ATOM 712 N N . PRO A 1 90 ? 23.094 -25.328 -14.336 1 92.69 90 PRO A N 1
ATOM 713 C CA . PRO A 1 90 ? 22.406 -25.188 -15.625 1 92.69 90 PRO A CA 1
ATOM 714 C C . PRO A 1 90 ? 21.078 -25.953 -15.672 1 92.69 90 PRO A C 1
ATOM 716 O O . PRO A 1 90 ? 20.188 -25.594 -16.453 1 92.69 90 PRO A O 1
ATOM 719 N N . GLU A 1 91 ? 20.906 -26.922 -14.836 1 94.69 91 GLU A N 1
ATOM 720 C CA . GLU A 1 91 ? 19.703 -27.75 -14.852 1 94.69 91 GLU A CA 1
ATOM 721 C C . GLU A 1 91 ? 18.578 -27.094 -14.07 1 94.69 91 GLU A C 1
ATOM 723 O O . GLU A 1 91 ? 17.422 -27.531 -14.148 1 94.69 91 GLU A O 1
ATOM 728 N N . PHE A 1 92 ? 18.922 -26.109 -13.352 1 96 92 PHE A N 1
ATOM 729 C CA . PHE A 1 92 ? 17.906 -25.438 -12.547 1 96 92 PHE A CA 1
ATOM 730 C C . PHE A 1 92 ? 16.922 -24.703 -13.445 1 96 92 PHE A C 1
ATOM 732 O O . PHE A 1 92 ? 17.312 -23.984 -14.367 1 96 92 PHE A O 1
ATOM 739 N N . HIS A 1 93 ? 15.648 -24.922 -13.219 1 96.44 93 HIS A N 1
ATOM 740 C CA . HIS A 1 93 ? 14.555 -24.234 -13.898 1 96.44 93 HIS A CA 1
ATOM 741 C C . HIS A 1 93 ? 13.547 -23.703 -12.891 1 96.44 93 HIS A C 1
ATOM 743 O O . HIS A 1 93 ? 13 -24.453 -12.086 1 96.44 93 HIS A O 1
ATOM 749 N N . ALA A 1 94 ? 13.281 -22.375 -12.977 1 97 94 ALA A N 1
ATOM 750 C CA . ALA A 1 94 ? 12.461 -21.703 -11.969 1 97 94 ALA A CA 1
ATOM 751 C C . ALA A 1 94 ? 11.117 -22.406 -11.805 1 97 94 ALA A C 1
ATOM 753 O O . ALA A 1 94 ? 10.609 -22.531 -10.688 1 97 94 ALA A O 1
ATOM 754 N N . ARG A 1 95 ? 10.508 -22.875 -12.875 1 95.38 95 ARG A N 1
ATOM 755 C CA . ARG A 1 95 ? 9.188 -23.484 -12.836 1 95.38 95 ARG A CA 1
ATOM 756 C C . ARG A 1 95 ? 9.266 -24.922 -12.352 1 95.38 95 ARG A C 1
ATOM 758 O O . ARG A 1 95 ? 8.531 -25.312 -11.438 1 95.38 95 ARG A O 1
ATOM 765 N N . PHE A 1 96 ? 10.227 -25.656 -12.914 1 95.19 96 PHE A N 1
ATOM 766 C CA . PHE A 1 96 ? 10.234 -27.094 -12.719 1 95.19 96 PHE A CA 1
ATOM 767 C C . PHE A 1 96 ? 10.938 -27.469 -11.414 1 95.19 96 PHE A C 1
ATOM 769 O O . PHE A 1 96 ? 10.719 -28.547 -10.875 1 95.19 96 PHE A O 1
ATOM 776 N N . SER A 1 97 ? 11.773 -26.625 -10.938 1 96.94 97 SER A N 1
ATOM 777 C CA . SER A 1 97 ? 12.484 -26.875 -9.688 1 96.94 97 SER A CA 1
ATOM 778 C C . SER A 1 97 ? 11.68 -26.391 -8.484 1 96.94 97 SER A C 1
ATOM 780 O O . SER A 1 97 ? 12.07 -26.609 -7.34 1 96.94 97 SER A O 1
ATOM 782 N N . CYS A 1 98 ? 10.57 -25.688 -8.789 1 97 98 CYS A N 1
ATOM 783 C CA . CYS A 1 98 ? 9.727 -25.156 -7.723 1 97 98 CYS A CA 1
ATOM 784 C C . CYS A 1 98 ? 9.016 -26.281 -6.977 1 97 98 CYS A C 1
ATOM 786 O O . CYS A 1 98 ? 8.438 -27.172 -7.598 1 97 98 CYS A O 1
ATOM 788 N N . LYS A 1 99 ? 9.031 -26.297 -5.641 1 97.69 99 LYS A N 1
ATOM 789 C CA . LYS A 1 99 ? 8.438 -27.344 -4.82 1 97.69 99 LYS A CA 1
ATOM 790 C C . LYS A 1 99 ? 7.043 -26.953 -4.352 1 97.69 99 LYS A C 1
ATOM 792 O O . LYS A 1 99 ? 6.195 -27.828 -4.121 1 97.69 99 LYS A O 1
ATOM 797 N N . ALA A 1 100 ? 6.883 -25.734 -4.109 1 98.44 100 ALA A N 1
ATOM 798 C CA . ALA A 1 100 ? 5.598 -25.219 -3.646 1 98.44 100 ALA A CA 1
ATOM 799 C C . ALA A 1 100 ? 5.469 -23.719 -3.916 1 98.44 100 ALA A C 1
ATOM 801 O O . ALA A 1 100 ? 6.473 -23.031 -4.098 1 98.44 100 ALA A O 1
ATOM 802 N N . LYS A 1 101 ? 4.305 -23.312 -3.977 1 98.38 101 LYS A N 1
ATOM 803 C CA . LYS A 1 101 ? 3.969 -21.891 -4.078 1 98.38 101 LYS A CA 1
ATOM 804 C C . LYS A 1 101 ? 2.92 -21.5 -3.043 1 98.38 101 LYS A C 1
ATOM 806 O O . LYS A 1 101 ? 2.07 -22.312 -2.67 1 98.38 101 LYS A O 1
ATOM 811 N N . GLU A 1 102 ? 3.031 -20.344 -2.602 1 98.81 102 GLU A N 1
ATOM 812 C CA . GLU A 1 102 ? 2.023 -19.734 -1.729 1 98.81 102 GLU A CA 1
ATOM 813 C C . GLU A 1 102 ? 1.413 -18.5 -2.363 1 98.81 102 GLU A C 1
ATOM 815 O O . GLU A 1 102 ? 2.135 -17.594 -2.791 1 98.81 102 GLU A O 1
ATOM 820 N N . TYR A 1 103 ? 0.147 -18.578 -2.449 1 98.88 103 TYR A N 1
ATOM 821 C CA . TYR A 1 103 ? -0.588 -17.406 -2.918 1 98.88 103 TYR A CA 1
ATOM 822 C C . TYR A 1 103 ? -1.286 -16.703 -1.762 1 98.88 103 TYR A C 1
ATOM 824 O O . TYR A 1 103 ? -1.645 -17.328 -0.766 1 98.88 103 TYR A O 1
ATOM 832 N N . MET A 1 104 ? -1.41 -15.422 -1.954 1 98.94 104 MET A N 1
ATOM 833 C CA . MET A 1 104 ? -2.105 -14.555 -1.003 1 98.94 104 MET A CA 1
ATOM 834 C C . MET A 1 104 ? -3.238 -13.797 -1.686 1 98.94 104 MET A C 1
ATOM 836 O O . MET A 1 104 ? -3.062 -13.266 -2.783 1 98.94 104 MET A O 1
ATOM 840 N N . TYR A 1 105 ? -4.375 -13.891 -1.107 1 98.94 105 TYR A N 1
ATOM 841 C CA . TYR A 1 105 ? -5.477 -13.047 -1.56 1 98.94 105 TYR A CA 1
ATOM 842 C C . TYR A 1 105 ? -5.875 -12.039 -0.484 1 98.94 105 TYR A C 1
ATOM 844 O O . TYR A 1 105 ? -6.152 -12.422 0.657 1 98.94 105 TYR A O 1
ATOM 852 N N . ARG A 1 106 ? -5.922 -10.758 -0.884 1 98.94 106 ARG A N 1
ATOM 853 C CA . ARG A 1 106 ? -6.227 -9.695 0.067 1 98.94 106 ARG A CA 1
ATOM 854 C C . ARG A 1 106 ? -7.609 -9.109 -0.187 1 98.94 106 ARG A C 1
ATOM 856 O O . ARG A 1 106 ? -7.949 -8.781 -1.324 1 98.94 106 ARG A O 1
ATOM 863 N N . ILE A 1 107 ? -8.359 -9 0.919 1 98.88 107 ILE A N 1
ATOM 864 C CA . ILE A 1 107 ? -9.711 -8.453 0.864 1 98.88 107 ILE A CA 1
ATOM 865 C C . ILE A 1 107 ? -9.844 -7.297 1.855 1 98.88 107 ILE A C 1
ATOM 867 O O . ILE A 1 107 ? -9.562 -7.457 3.045 1 98.88 107 ILE A O 1
ATOM 871 N N . HIS A 1 108 ? -10.141 -6.148 1.353 1 98.44 108 HIS A N 1
ATOM 872 C CA . HIS A 1 108 ? -10.5 -5.035 2.223 1 98.44 108 HIS A CA 1
ATOM 873 C C . HIS A 1 108 ? -11.961 -5.133 2.664 1 98.44 108 HIS A C 1
ATOM 875 O O . HIS A 1 108 ? -12.867 -4.988 1.846 1 98.44 108 HIS A O 1
ATOM 881 N N . ASN A 1 109 ? -12.141 -5.387 3.91 1 97.81 109 ASN A N 1
ATOM 882 C CA . ASN A 1 109 ? -13.477 -5.641 4.445 1 97.81 109 ASN A CA 1
ATOM 883 C C . ASN A 1 109 ? -14 -4.441 5.234 1 97.81 109 ASN A C 1
ATOM 885 O O . ASN A 1 109 ? -13.828 -4.371 6.449 1 97.81 109 ASN A O 1
ATOM 889 N N . SER A 1 110 ? -14.602 -3.516 4.574 1 94.19 110 SER A N 1
ATOM 890 C CA . SER A 1 110 ? -15.203 -2.303 5.121 1 94.19 110 SER A CA 1
ATOM 891 C C . SER A 1 110 ? -16.266 -1.736 4.184 1 94.19 110 SER A C 1
ATOM 893 O O . SER A 1 110 ? -16.375 -2.162 3.031 1 94.19 110 SER A O 1
ATOM 895 N N . GLU A 1 111 ? -17.047 -0.863 4.68 1 90.75 111 GLU A N 1
ATOM 896 C CA . GLU A 1 111 ? -18.031 -0.181 3.855 1 90.75 111 GLU A CA 1
ATOM 897 C C . GLU A 1 111 ? -17.359 0.781 2.875 1 90.75 111 GLU A C 1
ATOM 899 O O . GLU A 1 111 ? -17.812 0.927 1.737 1 90.75 111 GLU A O 1
ATOM 904 N N . SER A 1 112 ? -16.32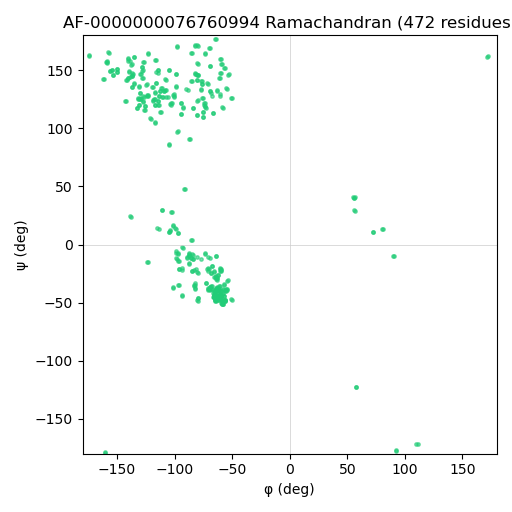8 1.431 3.352 1 93.75 112 SER A N 1
ATOM 905 C CA . SER A 1 112 ? -15.641 2.428 2.541 1 93.75 112 SER A CA 1
ATOM 906 C C . SER A 1 112 ? -14.383 1.846 1.905 1 93.75 112 SER A C 1
ATOM 908 O O . SER A 1 112 ? -13.688 1.03 2.52 1 93.75 112 SER A O 1
ATOM 910 N N . LYS A 1 113 ? -14.07 2.322 0.718 1 95.44 113 LYS A N 1
ATOM 911 C CA . LYS A 1 113 ? -12.844 1.901 0.041 1 95.44 113 LYS A CA 1
ATOM 912 C C . LYS A 1 113 ? -11.609 2.445 0.75 1 95.44 113 LYS A C 1
ATOM 914 O O . LYS A 1 113 ? -11.688 3.43 1.486 1 95.44 113 LYS A O 1
ATOM 919 N N . ASN A 1 114 ? -10.539 1.783 0.626 1 97.19 114 ASN A N 1
ATOM 920 C CA . ASN A 1 114 ? -9.219 2.254 1.033 1 97.19 114 ASN A CA 1
ATOM 921 C C . ASN A 1 114 ? -8.477 2.9 -0.129 1 97.19 114 ASN A C 1
ATOM 923 O O . ASN A 1 114 ? -8.086 2.219 -1.081 1 97.19 114 ASN A O 1
ATOM 927 N N . PRO A 1 115 ? -8.273 4.145 -0.05 1 97.88 115 PRO A N 1
ATOM 928 C CA . PRO A 1 115 ? -7.684 4.836 -1.2 1 97.88 115 PRO A CA 1
ATOM 929 C C . PRO A 1 115 ? -6.262 4.367 -1.506 1 97.88 115 PRO A C 1
ATOM 931 O O . PRO A 1 115 ? -5.715 4.695 -2.562 1 97.88 115 PRO A O 1
ATOM 934 N N . PHE A 1 116 ? -5.633 3.602 -0.676 1 97.94 116 PHE A N 1
ATOM 935 C CA . PHE A 1 116 ? -4.238 3.203 -0.838 1 97.94 116 PHE A CA 1
ATOM 936 C C . PHE A 1 116 ? -4.145 1.815 -1.459 1 97.94 116 PHE A C 1
ATOM 938 O O . PHE A 1 116 ? -3.062 1.39 -1.874 1 97.94 116 PHE A O 1
ATOM 945 N N . THR A 1 117 ? -5.289 1.098 -1.518 1 97.38 117 THR A N 1
ATOM 946 C CA . THR A 1 117 ? -5.16 -0.305 -1.896 1 97.38 117 THR A CA 1
ATOM 947 C C . THR A 1 117 ? -6.266 -0.71 -2.865 1 97.38 117 THR A C 1
ATOM 949 O O . THR A 1 117 ? -6.609 -1.891 -2.965 1 97.38 117 THR A O 1
ATOM 952 N N . THR A 1 118 ? -6.852 0.235 -3.596 1 95.62 118 THR A N 1
ATOM 953 C CA . THR A 1 118 ? -8.008 -0.044 -4.441 1 95.62 118 THR A CA 1
ATOM 954 C C . THR A 1 118 ? -7.645 -1.039 -5.539 1 95.62 118 THR A C 1
ATOM 956 O O . THR A 1 118 ? -8.484 -1.835 -5.965 1 95.62 118 THR A O 1
ATOM 959 N N . ASP A 1 119 ? -6.426 -1.065 -5.965 1 96.88 119 ASP A N 1
ATOM 960 C CA . ASP A 1 119 ? -5.996 -1.999 -7.004 1 96.88 119 ASP A CA 1
ATOM 961 C C . ASP A 1 119 ? -5.172 -3.139 -6.406 1 96.88 119 ASP A C 1
ATOM 963 O O . ASP A 1 119 ? -4.523 -3.891 -7.141 1 96.88 119 ASP A O 1
ATOM 967 N N . LEU A 1 120 ? -5.18 -3.221 -5.062 1 98.44 120 LEU A N 1
ATOM 968 C CA . LEU A 1 120 ? -4.297 -4.184 -4.41 1 98.44 120 LEU A CA 1
ATOM 969 C C . LEU A 1 120 ? -5.094 -5.125 -3.516 1 98.44 120 LEU A C 1
ATOM 971 O O . LEU A 1 120 ? -4.559 -6.121 -3.023 1 98.44 120 LEU A O 1
ATOM 975 N N . GLU A 1 121 ? -6.324 -4.75 -3.236 1 98.62 121 GLU A N 1
ATOM 976 C CA . GLU A 1 121 ? -7.234 -5.551 -2.422 1 98.62 121 GLU A CA 1
ATOM 977 C C . GLU A 1 121 ? -8.633 -5.578 -3.023 1 98.62 121 GLU A C 1
ATOM 979 O O . GLU A 1 121 ? -9.086 -4.586 -3.6 1 98.62 121 GLU A O 1
ATOM 984 N N . LEU A 1 122 ? -9.305 -6.699 -2.859 1 98.56 122 LEU A N 1
ATOM 985 C CA . LEU A 1 122 ? -10.719 -6.754 -3.193 1 98.56 122 LEU A CA 1
ATOM 986 C C . LEU A 1 122 ? -11.555 -6.023 -2.145 1 98.56 122 LEU A C 1
ATOM 988 O O . LEU A 1 122 ? -11.453 -6.316 -0.951 1 98.56 122 LEU A O 1
ATOM 992 N N . LEU A 1 123 ? -12.281 -5.062 -2.572 1 97.31 123 LEU A N 1
ATOM 993 C CA . LEU A 1 123 ? -13.219 -4.438 -1.648 1 97.31 123 LEU A CA 1
ATOM 994 C C . LEU A 1 123 ? -14.422 -5.344 -1.407 1 97.31 123 LEU A C 1
ATOM 996 O O . LEU A 1 123 ? -15.078 -5.773 -2.355 1 97.31 123 LEU A O 1
ATOM 1000 N N . TYR A 1 124 ? -14.656 -5.734 -0.24 1 97.69 124 TYR A N 1
ATOM 1001 C CA . TYR A 1 124 ? -15.789 -6.547 0.179 1 97.69 124 TYR A CA 1
ATOM 1002 C C . TYR A 1 124 ? -16.547 -5.883 1.325 1 97.69 124 TYR A C 1
ATOM 1004 O O . TYR A 1 124 ? -16.031 -5.777 2.439 1 97.69 124 TYR A O 1
ATOM 1012 N N . ARG A 1 125 ? -17.781 -5.504 1.122 1 94.06 125 ARG A N 1
ATOM 1013 C CA . ARG A 1 125 ? -18.5 -4.613 2.031 1 94.06 125 ARG A CA 1
ATOM 1014 C C . ARG A 1 125 ? -19.312 -5.406 3.047 1 94.06 125 ARG A C 1
ATOM 1016 O O . ARG A 1 125 ? -19.641 -4.895 4.121 1 94.06 125 ARG A O 1
ATOM 1023 N N . ARG A 1 126 ? -19.594 -6.633 2.766 1 95.44 126 ARG A N 1
ATOM 1024 C CA . ARG A 1 126 ? -20.391 -7.438 3.68 1 95.44 126 ARG A CA 1
ATOM 1025 C C . ARG A 1 126 ? -19.547 -7.984 4.82 1 95.44 126 ARG A C 1
ATOM 1027 O O . ARG A 1 126 ? -18.328 -8.141 4.676 1 95.44 126 ARG A O 1
ATOM 1034 N N . LYS A 1 127 ? -20.234 -8.281 5.922 1 96.44 127 LYS A N 1
ATOM 1035 C CA . LYS A 1 127 ? -19.547 -8.898 7.047 1 96.44 127 LYS A CA 1
ATOM 1036 C C . LYS A 1 127 ? -18.953 -10.25 6.652 1 96.44 127 LYS A C 1
ATOM 1038 O O . LYS A 1 127 ? -19.562 -11.008 5.902 1 96.44 127 LYS A O 1
ATOM 1043 N N . MET A 1 128 ? -17.797 -10.562 7.176 1 98.25 128 MET A N 1
ATOM 1044 C CA . MET A 1 128 ? -17.141 -11.836 6.883 1 98.25 128 MET A CA 1
ATOM 1045 C C . MET A 1 128 ? -17.047 -12.695 8.133 1 98.25 128 MET A C 1
ATOM 1047 O O . MET A 1 128 ? -16.516 -12.25 9.164 1 98.25 128 MET A O 1
ATOM 1051 N N . ASP A 1 129 ? -17.547 -13.82 8.086 1 98.44 129 ASP A N 1
ATOM 1052 C CA . ASP A 1 129 ? -17.391 -14.828 9.133 1 98.44 129 ASP A CA 1
ATOM 1053 C C . ASP A 1 129 ? -16.125 -15.656 8.93 1 98.44 129 ASP A C 1
ATOM 1055 O O . ASP A 1 129 ? -16.172 -16.734 8.352 1 98.44 129 ASP A O 1
ATOM 1059 N N . ILE A 1 130 ? -15.016 -15.188 9.539 1 98.56 130 ILE A N 1
ATOM 1060 C CA . ILE A 1 130 ? -13.695 -15.742 9.266 1 98.56 130 ILE A CA 1
ATOM 1061 C C . ILE A 1 130 ? -13.625 -17.188 9.758 1 98.56 130 ILE A C 1
ATOM 1063 O O . ILE A 1 130 ? -13.148 -18.078 9.039 1 98.56 130 ILE A O 1
ATOM 1067 N N . PRO A 1 131 ? -14.125 -17.5 10.945 1 98.44 131 PRO A N 1
ATOM 1068 C CA . PRO A 1 131 ? -14.117 -18.906 11.383 1 98.44 131 PRO A CA 1
ATOM 1069 C C . PRO A 1 131 ? -14.875 -19.828 10.43 1 98.44 131 PRO A C 1
ATOM 1071 O O . PRO A 1 131 ? -14.406 -20.922 10.125 1 98.44 131 PRO A O 1
ATOM 1074 N N . LEU A 1 132 ? -16.031 -19.359 9.984 1 98.69 132 LEU A N 1
ATOM 1075 C CA . LEU A 1 132 ? -16.797 -20.156 9.039 1 98.69 132 LEU A CA 1
ATOM 1076 C C . LEU A 1 132 ? -16.016 -20.391 7.754 1 98.69 132 LEU A C 1
ATOM 1078 O O . LEU A 1 132 ? -15.969 -21.516 7.246 1 98.69 132 LEU A O 1
ATOM 1082 N N . MET A 1 133 ? -15.414 -19.359 7.254 1 98.69 133 MET A N 1
ATOM 1083 C CA . MET A 1 133 ? -14.633 -19.453 6.02 1 98.69 133 MET A CA 1
ATOM 1084 C C . MET A 1 133 ? -13.43 -20.375 6.215 1 98.69 133 MET A C 1
ATOM 1086 O O . MET A 1 133 ? -13.07 -21.125 5.312 1 98.69 133 MET A O 1
ATOM 1090 N N . GLN A 1 134 ? -12.805 -20.25 7.398 1 98.75 134 GLN A N 1
ATOM 1091 C CA . GLN A 1 134 ? -11.664 -21.109 7.707 1 98.75 134 GLN A CA 1
ATOM 1092 C C . GLN A 1 134 ? -12.086 -22.578 7.742 1 98.75 134 GLN A C 1
ATOM 1094 O O . GLN A 1 134 ? -11.383 -23.438 7.215 1 98.75 134 GLN A O 1
ATOM 1099 N N . GLU A 1 135 ? -13.156 -22.828 8.359 1 98.62 135 GLU A N 1
ATOM 1100 C CA . GLU A 1 135 ? -13.703 -24.172 8.383 1 98.62 135 GLU A CA 1
ATOM 1101 C C . GLU A 1 135 ? -13.938 -24.703 6.965 1 98.62 135 GLU A C 1
ATOM 1103 O O . GLU A 1 135 ? -13.539 -25.812 6.637 1 98.62 135 GLU A O 1
ATOM 1108 N N . ALA A 1 136 ? -14.555 -23.906 6.164 1 98.81 136 ALA A N 1
ATOM 1109 C CA . ALA A 1 136 ? -14.836 -24.266 4.777 1 98.81 136 ALA A CA 1
ATOM 1110 C C . ALA A 1 136 ? -13.539 -24.531 4.016 1 98.81 136 ALA A C 1
ATOM 1112 O O . ALA A 1 136 ? -13.453 -25.5 3.254 1 98.81 136 ALA A O 1
ATOM 1113 N N . ALA A 1 137 ? -12.547 -23.75 4.258 1 98.81 137 ALA A N 1
ATOM 1114 C CA . ALA A 1 137 ? -11.281 -23.828 3.537 1 98.81 137 ALA A CA 1
ATOM 1115 C C . ALA A 1 137 ? -10.578 -25.156 3.801 1 98.81 137 ALA A C 1
ATOM 1117 O O . ALA A 1 137 ? -9.844 -25.656 2.947 1 98.81 137 ALA A O 1
ATOM 1118 N N . GLN A 1 138 ? -10.82 -25.75 4.941 1 98.5 138 GLN A N 1
ATOM 1119 C CA . GLN A 1 138 ? -10.172 -27 5.324 1 98.5 138 GLN A CA 1
ATOM 1120 C C . GLN A 1 138 ? -10.602 -28.141 4.41 1 98.5 138 GLN A C 1
ATOM 1122 O O . GLN A 1 138 ? -9.859 -29.125 4.238 1 98.5 138 GLN A O 1
ATOM 1127 N N . HIS A 1 139 ? -11.703 -28.031 3.799 1 98.5 139 HIS A N 1
ATOM 1128 C CA . HIS A 1 139 ? -12.188 -29.062 2.889 1 98.5 139 HIS A CA 1
ATOM 1129 C C . HIS A 1 139 ? -11.312 -29.156 1.645 1 98.5 139 HIS A C 1
ATOM 1131 O O . HIS A 1 139 ? -11.344 -30.172 0.939 1 98.5 139 HIS A O 1
ATOM 1137 N N . PHE A 1 140 ? -10.547 -28.094 1.412 1 98.56 140 PHE A N 1
ATOM 1138 C CA . PHE A 1 140 ? -9.75 -28.031 0.194 1 98.56 140 PHE A CA 1
ATOM 1139 C C . PHE A 1 140 ? -8.312 -28.484 0.468 1 98.56 140 PHE A C 1
ATOM 1141 O O . PHE A 1 140 ? -7.535 -28.688 -0.464 1 98.56 140 PHE A O 1
ATOM 1148 N N . VAL A 1 141 ? -7.941 -28.578 1.695 1 98.75 141 VAL A N 1
ATOM 1149 C CA . VAL A 1 141 ? -6.59 -28.984 2.068 1 98.75 141 VAL A CA 1
ATOM 1150 C C . VAL A 1 141 ? -6.398 -30.469 1.783 1 98.75 141 VAL A C 1
ATOM 1152 O O . VAL A 1 141 ? -7.277 -31.281 2.078 1 98.75 141 VAL A O 1
ATOM 1155 N N . GLY A 1 142 ? -5.262 -30.844 1.267 1 98.56 142 GLY A N 1
ATOM 1156 C CA . GLY A 1 142 ? -4.957 -32.188 0.854 1 98.56 142 GLY A CA 1
ATOM 1157 C C . GLY A 1 142 ? -4.867 -32.344 -0.653 1 98.56 142 GLY A C 1
ATOM 1158 O O . GLY A 1 142 ? -4.73 -31.375 -1.38 1 98.56 142 GLY A O 1
ATOM 1159 N N . THR A 1 143 ? -4.766 -33.625 -1.07 1 98.56 143 THR A N 1
ATOM 1160 C CA . THR A 1 143 ? -4.68 -33.938 -2.492 1 98.56 143 THR A CA 1
ATOM 1161 C C . THR A 1 143 ? -6.066 -34.219 -3.064 1 98.56 143 THR A C 1
ATOM 1163 O O . THR A 1 143 ? -6.773 -35.125 -2.582 1 98.56 143 THR A O 1
ATOM 1166 N N . HIS A 1 144 ? -6.477 -33.406 -4.027 1 98.25 144 HIS A N 1
ATOM 1167 C CA . HIS A 1 144 ? -7.797 -33.531 -4.629 1 98.25 144 HIS A CA 1
ATOM 1168 C C . HIS A 1 144 ? -7.738 -33.281 -6.137 1 98.25 144 HIS A C 1
ATOM 1170 O O . HIS A 1 144 ? -6.723 -32.844 -6.656 1 98.25 144 HIS A O 1
ATOM 1176 N N . ASP A 1 145 ? -8.742 -33.812 -6.805 1 97.25 145 ASP A N 1
ATOM 1177 C CA . ASP A 1 145 ? -9.008 -33.344 -8.164 1 97.25 145 ASP A CA 1
ATOM 1178 C C . ASP A 1 145 ? -9.68 -31.984 -8.164 1 97.25 145 ASP A C 1
ATOM 1180 O O . ASP A 1 145 ? -10.836 -31.844 -7.754 1 97.25 145 ASP A O 1
ATOM 1184 N N . PHE A 1 146 ? -9 -30.969 -8.672 1 98 146 PHE A N 1
ATOM 1185 C CA . PHE A 1 146 ? -9.5 -29.594 -8.594 1 98 146 PHE A CA 1
ATOM 1186 C C . PHE A 1 146 ? -10.094 -29.156 -9.922 1 98 146 PHE A C 1
ATOM 1188 O O . PHE A 1 146 ? -10.07 -27.969 -10.258 1 98 146 PHE A O 1
ATOM 1195 N N . ALA A 1 147 ? -10.602 -30.062 -10.695 1 96.69 147 ALA A N 1
ATOM 1196 C CA . ALA A 1 147 ? -11.211 -29.75 -11.984 1 96.69 147 ALA A CA 1
ATOM 1197 C C . ALA A 1 147 ? -12.328 -28.719 -11.828 1 96.69 147 ALA A C 1
ATOM 1199 O O . ALA A 1 147 ? -12.477 -27.828 -12.672 1 96.69 147 ALA A O 1
ATOM 1200 N N . THR A 1 148 ? -13.125 -28.828 -10.742 1 96.94 148 THR A N 1
ATOM 1201 C CA . THR A 1 148 ? -14.211 -27.891 -10.445 1 96.94 148 THR A CA 1
ATOM 1202 C C . THR A 1 148 ? -13.672 -26.484 -10.289 1 96.94 148 THR A C 1
ATOM 1204 O O . THR A 1 148 ? -14.414 -25.5 -10.484 1 96.94 148 THR A O 1
ATOM 1207 N N . PHE A 1 149 ? -12.398 -26.312 -9.977 1 97.62 149 PHE A N 1
ATOM 1208 C CA . PHE A 1 149 ? -11.781 -25.031 -9.688 1 97.62 149 PHE A CA 1
ATOM 1209 C C . PHE A 1 149 ? -10.812 -24.625 -10.789 1 97.62 149 PHE A C 1
ATOM 1211 O O . PHE A 1 149 ? -9.805 -23.969 -10.523 1 97.62 149 PHE A O 1
ATOM 1218 N N . CYS A 1 150 ? -11.062 -25.031 -11.922 1 96 150 CYS A N 1
ATOM 1219 C CA . CYS A 1 150 ? -10.219 -24.719 -13.07 1 96 150 CYS A CA 1
ATOM 1220 C C . CYS A 1 150 ? -11.031 -24.109 -14.195 1 96 150 CYS A C 1
ATOM 1222 O O . CYS A 1 150 ? -12.086 -24.641 -14.562 1 96 150 CYS A O 1
ATOM 1224 N N . THR A 1 151 ? -10.555 -22.922 -14.672 1 92.06 151 THR A N 1
ATOM 1225 C CA . THR A 1 151 ? -11.18 -22.328 -15.852 1 92.06 151 THR A CA 1
ATOM 1226 C C . THR A 1 151 ? -10.734 -23.062 -17.125 1 92.06 151 THR A C 1
ATOM 1228 O O . THR A 1 151 ? -9.562 -23.375 -17.281 1 92.06 151 THR A O 1
ATOM 1231 N N . ASN A 1 152 ? -11.703 -23.312 -18.078 1 84.12 152 ASN A N 1
ATOM 1232 C CA . ASN A 1 152 ? -11.484 -23.984 -19.359 1 84.12 152 ASN A CA 1
ATOM 1233 C C . ASN A 1 152 ? -10.867 -25.359 -19.188 1 84.12 152 ASN A C 1
ATOM 1235 O O . ASN A 1 152 ? -9.914 -25.719 -19.875 1 84.12 152 ASN A O 1
ATOM 1239 N N . TYR A 1 153 ? -11.328 -26.031 -18.203 1 82.12 153 TYR A N 1
ATOM 1240 C CA . TYR A 1 153 ? -10.891 -27.391 -17.938 1 82.12 153 TYR A CA 1
ATOM 1241 C C . TYR A 1 153 ? -11.203 -28.312 -19.109 1 82.12 153 TYR A C 1
ATOM 1243 O O . TYR A 1 153 ? -12.281 -28.234 -19.703 1 82.12 153 TYR A O 1
ATOM 1251 N N . THR A 1 154 ? -10.062 -29.016 -19.5 1 79.06 154 THR A N 1
ATOM 1252 C CA . THR A 1 154 ? -10.242 -30.109 -20.453 1 79.06 154 THR A CA 1
ATOM 1253 C C . THR A 1 154 ? -9.906 -31.453 -19.812 1 79.06 154 THR A C 1
ATOM 1255 O O . THR A 1 154 ? -9.023 -31.531 -18.953 1 79.06 154 THR A O 1
ATOM 1258 N N . GLU A 1 155 ? -10.594 -32.469 -20.25 1 77.88 155 GLU A N 1
ATOM 1259 C CA . GLU A 1 155 ? -10.438 -33.812 -19.672 1 77.88 155 GLU A CA 1
ATOM 1260 C C . GLU A 1 155 ? -9 -34.312 -19.828 1 77.88 155 GLU A C 1
ATOM 1262 O O . GLU A 1 155 ? -8.562 -35.188 -19.078 1 77.88 155 GLU A O 1
ATOM 1267 N N . LYS A 1 156 ? -8.281 -33.812 -20.656 1 81.12 156 LYS A N 1
ATOM 1268 C CA . LYS A 1 156 ? -6.91 -34.25 -20.922 1 81.12 156 LYS A CA 1
ATOM 1269 C C . LYS A 1 156 ? -5.949 -33.656 -19.891 1 81.12 156 LYS A C 1
ATOM 1271 O O . LYS A 1 156 ? -4.832 -34.156 -19.734 1 81.12 156 LYS A O 1
ATOM 1276 N N . GLN A 1 157 ? -6.402 -32.781 -19.156 1 88.75 157 GLN A N 1
ATOM 1277 C CA . GLN A 1 157 ? -5.543 -32.094 -18.188 1 88.75 157 GLN A CA 1
ATOM 1278 C C . GLN A 1 157 ? -5.527 -32.812 -16.844 1 88.75 157 GLN A C 1
ATOM 1280 O O . GLN A 1 157 ? -6.555 -33.312 -16.391 1 88.75 157 GLN A O 1
ATOM 1285 N N . ASN A 1 158 ? -4.336 -32.969 -16.328 1 93.19 158 ASN A N 1
ATOM 1286 C CA . ASN A 1 158 ? -4.238 -33.406 -14.945 1 93.19 158 ASN A CA 1
ATOM 1287 C C . ASN A 1 158 ? -4.613 -32.312 -13.977 1 93.19 158 ASN A C 1
ATOM 1289 O O . ASN A 1 158 ? -3.941 -31.266 -13.914 1 93.19 158 ASN A O 1
ATOM 1293 N N . THR A 1 159 ? -5.621 -32.5 -13.227 1 96.62 159 THR A N 1
ATOM 1294 C CA . THR A 1 159 ? -6.141 -31.453 -12.359 1 96.62 159 THR A CA 1
ATOM 1295 C C . THR A 1 159 ? -5.957 -31.828 -10.891 1 96.62 159 THR A C 1
ATOM 1297 O O . THR A 1 159 ? -6.586 -31.25 -10.008 1 96.62 159 THR A O 1
ATOM 1300 N N . ILE A 1 160 ? -5.152 -32.844 -10.711 1 97.44 160 ILE A N 1
ATOM 1301 C CA . ILE A 1 160 ? -4.852 -33.25 -9.336 1 97.44 160 ILE A CA 1
ATOM 1302 C C . ILE A 1 160 ? -3.785 -32.312 -8.758 1 97.44 160 ILE A C 1
ATOM 1304 O O . ILE A 1 160 ? -2.723 -32.125 -9.359 1 97.44 160 ILE A O 1
ATOM 1308 N N . ARG A 1 161 ? -4.074 -31.719 -7.684 1 98 161 ARG A N 1
ATOM 1309 C CA . ARG A 1 161 ? -3.143 -30.875 -6.949 1 98 161 ARG A CA 1
ATOM 1310 C C . ARG A 1 161 ? -3.197 -31.172 -5.453 1 98 161 ARG A C 1
ATOM 1312 O O . ARG A 1 161 ? -4.156 -31.781 -4.969 1 98 161 ARG A O 1
ATOM 1319 N N . THR A 1 162 ? -2.162 -30.75 -4.777 1 98.75 162 THR A N 1
ATOM 1320 C CA . THR A 1 162 ? -2.123 -30.828 -3.322 1 98.75 162 THR A CA 1
ATOM 1321 C C . THR A 1 162 ? -2.039 -29.438 -2.707 1 98.75 162 THR A C 1
ATOM 1323 O O . THR A 1 162 ? -1.12 -28.672 -3.01 1 98.75 162 THR A O 1
ATOM 1326 N N . ILE A 1 163 ? -2.998 -29.109 -1.929 1 98.81 163 ILE A N 1
ATOM 1327 C CA . ILE A 1 163 ? -2.93 -27.922 -1.085 1 98.81 163 ILE A CA 1
ATOM 1328 C C . ILE A 1 163 ? -2.418 -28.297 0.302 1 98.81 163 ILE A C 1
ATOM 1330 O O . ILE A 1 163 ? -3.014 -29.141 0.981 1 98.81 163 ILE A O 1
ATOM 1334 N N . HIS A 1 164 ? -1.357 -27.703 0.708 1 98.81 164 HIS A N 1
ATOM 1335 C CA . HIS A 1 164 ? -0.715 -28.031 1.978 1 98.81 164 HIS A CA 1
ATOM 1336 C C . HIS A 1 164 ? -1.381 -27.297 3.135 1 98.81 164 HIS A C 1
ATOM 1338 O O . HIS A 1 164 ? -1.46 -27.812 4.246 1 98.81 164 HIS A O 1
ATOM 1344 N N . ASP A 1 165 ? -1.802 -26.094 2.818 1 98.69 165 ASP A N 1
ATOM 1345 C CA . ASP A 1 165 ? -2.352 -25.266 3.891 1 98.69 165 ASP A CA 1
ATOM 1346 C C . ASP A 1 165 ? -3.182 -24.109 3.328 1 98.69 165 ASP A C 1
ATOM 1348 O O . ASP A 1 165 ? -2.869 -23.578 2.262 1 98.69 165 ASP A O 1
ATOM 1352 N N . ILE A 1 166 ? -4.262 -23.781 3.998 1 98.81 166 ILE A N 1
ATOM 1353 C CA . ILE A 1 166 ? -5.035 -22.578 3.762 1 98.81 166 ILE A CA 1
ATOM 1354 C C . ILE A 1 166 ? -5.309 -21.875 5.086 1 98.81 166 ILE A C 1
ATOM 1356 O O . ILE A 1 166 ? -5.859 -22.469 6.016 1 98.81 166 ILE A O 1
ATOM 1360 N N . THR A 1 167 ? -4.965 -20.641 5.191 1 98.81 167 THR A N 1
ATOM 1361 C CA . THR A 1 167 ? -5.242 -19.859 6.387 1 98.81 167 THR A CA 1
ATOM 1362 C C . THR A 1 167 ? -5.957 -18.562 6.023 1 98.81 167 THR A C 1
ATOM 1364 O O . THR A 1 167 ? -5.695 -17.969 4.969 1 98.81 167 THR A O 1
ATOM 1367 N N . ILE A 1 168 ? -6.84 -18.172 6.836 1 98.81 168 ILE A N 1
ATOM 1368 C CA . ILE A 1 168 ? -7.566 -16.906 6.691 1 98.81 168 ILE A CA 1
ATOM 1369 C C . ILE A 1 168 ? -7.469 -16.109 7.984 1 98.81 168 ILE A C 1
ATOM 1371 O O . ILE A 1 168 ? -7.816 -16.609 9.055 1 98.81 168 ILE A O 1
ATOM 1375 N N . GLU A 1 169 ? -6.969 -14.938 7.898 1 98.31 169 GLU A N 1
ATOM 1376 C CA . GLU A 1 169 ? -6.828 -14.078 9.07 1 98.31 169 GLU A CA 1
ATOM 1377 C C . GLU A 1 169 ? -7.25 -12.648 8.766 1 98.31 169 GLU A C 1
ATOM 1379 O O . GLU A 1 169 ? -7.109 -12.18 7.633 1 98.31 169 GLU A O 1
ATOM 1384 N N . LYS A 1 170 ? -7.781 -12.055 9.734 1 97.31 170 LYS A N 1
ATOM 1385 C CA . LYS A 1 170 ? -8.141 -10.641 9.609 1 97.31 170 LYS A CA 1
ATOM 1386 C C . LYS A 1 170 ? -7.172 -9.758 10.391 1 97.31 170 LYS A C 1
ATOM 1388 O O . LYS A 1 170 ? -6.875 -10.031 11.555 1 97.31 170 LYS A O 1
ATOM 1393 N N . GLN A 1 171 ? -6.617 -8.797 9.75 1 96 171 GLN A N 1
ATOM 1394 C CA . GLN A 1 171 ? -5.797 -7.738 10.328 1 96 171 GLN A CA 1
ATOM 1395 C C . GLN A 1 171 ? -6.387 -6.359 10.047 1 96 171 GLN A C 1
ATOM 1397 O O . GLN A 1 171 ? -6.238 -5.836 8.938 1 96 171 GLN A O 1
ATOM 1402 N N . GLY A 1 172 ? -6.934 -5.738 11.133 1 94.69 172 GLY A N 1
ATOM 1403 C CA . GLY A 1 172 ? -7.691 -4.523 10.859 1 94.69 172 GLY A CA 1
ATOM 1404 C C . GLY A 1 172 ? -8.836 -4.742 9.883 1 94.69 172 GLY A C 1
ATOM 1405 O O . GLY A 1 172 ? -9.688 -5.609 10.102 1 94.69 172 GLY A O 1
ATOM 1406 N N . ASN A 1 173 ? -8.789 -3.973 8.797 1 96.69 173 ASN A N 1
ATOM 1407 C CA . ASN A 1 173 ? -9.844 -4.094 7.793 1 96.69 173 ASN A CA 1
ATOM 1408 C C . ASN A 1 173 ? -9.414 -5 6.641 1 96.69 173 ASN A C 1
ATOM 1410 O O . ASN A 1 173 ? -10.125 -5.113 5.637 1 96.69 173 ASN A O 1
ATOM 1414 N N . THR A 1 174 ? -8.328 -5.664 6.812 1 98.38 174 THR A N 1
ATOM 1415 C CA . THR A 1 174 ? -7.836 -6.516 5.73 1 98.38 174 THR A CA 1
ATOM 1416 C C . THR A 1 174 ? -7.953 -7.988 6.109 1 98.38 174 THR A C 1
ATOM 1418 O O . THR A 1 174 ? -7.535 -8.391 7.195 1 98.38 174 THR A O 1
ATOM 1421 N N . VAL A 1 175 ? -8.57 -8.711 5.281 1 98.75 175 VAL A N 1
ATOM 1422 C CA . VAL A 1 175 ? -8.594 -10.172 5.402 1 98.75 175 VAL A CA 1
ATOM 1423 C C . VAL A 1 175 ? -7.578 -10.781 4.441 1 98.75 175 VAL A C 1
ATOM 1425 O O . VAL A 1 175 ? -7.57 -10.469 3.248 1 98.75 175 VAL A O 1
ATOM 1428 N N . ILE A 1 176 ? -6.75 -11.609 4.988 1 98.88 176 ILE A N 1
ATOM 1429 C CA . ILE A 1 176 ? -5.691 -12.242 4.203 1 98.88 176 ILE A CA 1
ATOM 1430 C C . ILE A 1 176 ? -5.941 -13.75 4.117 1 98.88 176 ILE A C 1
ATOM 1432 O O . ILE A 1 176 ? -6.066 -14.422 5.141 1 98.88 176 ILE A O 1
ATOM 1436 N N . LEU A 1 177 ? -6.086 -14.258 2.953 1 98.88 177 LEU A N 1
ATOM 1437 C CA . LEU A 1 177 ? -6.148 -15.688 2.678 1 98.88 177 LEU A CA 1
ATOM 1438 C C . LEU A 1 177 ? -4.836 -16.172 2.076 1 98.88 177 LEU A C 1
ATOM 1440 O O . LEU A 1 177 ? -4.383 -15.664 1.053 1 98.88 177 LEU A O 1
ATOM 1444 N N . LEU A 1 178 ? -4.191 -17.109 2.736 1 98.88 178 LEU A N 1
ATOM 1445 C CA . LEU A 1 178 ? -2.986 -17.75 2.229 1 98.88 178 LEU A CA 1
ATOM 1446 C C . LEU A 1 178 ? -3.271 -19.188 1.81 1 98.88 178 LEU A C 1
ATOM 1448 O O . LEU A 1 178 ? -3.93 -19.922 2.539 1 98.88 178 LEU A O 1
ATOM 1452 N N . VAL A 1 179 ? -2.812 -19.531 0.657 1 98.88 179 VAL A N 1
ATOM 1453 C CA . VAL A 1 179 ? -2.938 -20.906 0.175 1 98.88 179 VAL A CA 1
ATOM 1454 C C . VAL A 1 179 ? -1.588 -21.391 -0.34 1 98.88 179 VAL A C 1
ATOM 1456 O O . VAL A 1 179 ? -0.99 -20.781 -1.224 1 98.88 179 VAL A O 1
ATOM 1459 N N . LYS A 1 180 ? -1.14 -22.406 0.265 1 98.88 180 LYS A N 1
ATOM 1460 C CA . LYS A 1 180 ? 0.125 -23.016 -0.13 1 98.88 180 LYS A CA 1
ATOM 1461 C C . LYS A 1 180 ? -0.098 -24.406 -0.732 1 98.88 180 LYS A C 1
ATOM 1463 O O . LYS A 1 180 ? -0.866 -25.203 -0.194 1 98.88 180 LYS A O 1
ATOM 1468 N N . GLY A 1 181 ? 0.507 -24.656 -1.839 1 98.62 181 GLY A N 1
ATOM 1469 C CA . GLY A 1 181 ? 0.369 -25.953 -2.494 1 98.62 181 GLY A CA 1
ATOM 1470 C C . GLY A 1 181 ? 1.476 -26.234 -3.492 1 98.62 181 GLY A C 1
ATOM 1471 O O . GLY A 1 181 ? 2.369 -25.406 -3.689 1 98.62 181 GLY A O 1
ATOM 1472 N N . ASN A 1 182 ? 1.39 -27.359 -4.117 1 97.44 182 ASN A N 1
ATOM 1473 C CA . ASN A 1 182 ? 2.438 -27.797 -5.035 1 97.44 182 ASN A CA 1
ATOM 1474 C C . ASN A 1 182 ? 2.225 -27.234 -6.434 1 97.44 182 ASN A C 1
ATOM 1476 O O . ASN A 1 182 ? 3.105 -27.328 -7.293 1 97.44 182 ASN A O 1
ATOM 1480 N N . GLY A 1 183 ? 1.119 -26.703 -6.656 1 96.12 183 GLY A N 1
ATOM 1481 C CA . GLY A 1 183 ? 0.743 -26.109 -7.926 1 96.12 183 GLY A CA 1
ATOM 1482 C C . GLY A 1 183 ? -0.72 -25.703 -7.988 1 96.12 183 GLY A C 1
ATOM 1483 O O . GLY A 1 183 ? -1.529 -26.172 -7.184 1 96.12 183 GLY A O 1
ATOM 1484 N N . PHE A 1 184 ? -0.986 -24.875 -8.914 1 97.31 184 PHE A N 1
ATOM 1485 C CA . PHE A 1 184 ? -2.357 -24.391 -9.023 1 97.31 184 PHE A CA 1
ATOM 1486 C C . PHE A 1 184 ? -2.793 -24.328 -10.484 1 97.31 184 PHE A C 1
ATOM 1488 O O . PHE A 1 184 ? -1.987 -24.031 -11.367 1 97.31 184 PHE A O 1
ATOM 1495 N N . LEU A 1 185 ? -4.008 -24.625 -10.68 1 96.69 185 LEU A N 1
ATOM 1496 C CA . LEU A 1 185 ? -4.602 -24.562 -12.016 1 96.69 185 LEU A CA 1
ATOM 1497 C C . LEU A 1 185 ? -4.992 -23.125 -12.375 1 96.69 185 LEU A C 1
ATOM 1499 O O . LEU A 1 185 ? -4.914 -22.234 -11.531 1 96.69 185 LEU A O 1
ATOM 1503 N N . TYR A 1 186 ? -5.387 -23 -13.719 1 95.75 186 TYR A N 1
ATOM 1504 C CA . TYR A 1 186 ? -5.812 -21.688 -14.195 1 95.75 186 TYR A CA 1
ATOM 1505 C C . TYR A 1 186 ? -6.996 -21.172 -13.391 1 95.75 186 TYR A C 1
ATOM 1507 O O . TYR A 1 186 ? -8.047 -21.812 -13.336 1 95.75 186 TYR A O 1
ATOM 1515 N N . ASN A 1 187 ? -6.844 -20.016 -12.672 1 97.75 187 ASN A N 1
ATOM 1516 C CA . ASN A 1 187 ? -7.844 -19.297 -11.891 1 97.75 187 ASN A CA 1
ATOM 1517 C C . ASN A 1 187 ? -8.188 -20.047 -10.602 1 97.75 187 ASN A C 1
ATOM 1519 O O . ASN A 1 187 ? -9.133 -19.672 -9.898 1 97.75 187 ASN A O 1
ATOM 1523 N N . MET A 1 188 ? -7.445 -21.031 -10.289 1 98.25 188 MET A N 1
ATOM 1524 C CA . MET A 1 188 ? -7.816 -21.938 -9.203 1 98.25 188 MET A CA 1
ATOM 1525 C C . MET A 1 188 ? -7.984 -21.172 -7.895 1 98.25 188 MET A C 1
ATOM 1527 O O . MET A 1 188 ? -9.023 -21.266 -7.246 1 98.25 188 MET A O 1
ATOM 1531 N N . VAL A 1 189 ? -7.004 -20.359 -7.516 1 98.75 189 VAL A N 1
ATOM 1532 C CA . VAL A 1 189 ? -7.016 -19.656 -6.234 1 98.75 189 VAL A CA 1
ATOM 1533 C C . VAL A 1 189 ? -8.172 -18.656 -6.203 1 98.75 189 VAL A C 1
ATOM 1535 O O . VAL A 1 189 ? -8.883 -18.547 -5.199 1 98.75 189 VAL A O 1
ATOM 1538 N N . ARG A 1 190 ? -8.414 -17.984 -7.273 1 98.81 190 ARG A N 1
ATOM 1539 C CA . ARG A 1 190 ? -9.469 -16.984 -7.348 1 98.81 190 ARG A CA 1
ATOM 1540 C C . ARG A 1 190 ? -10.844 -17.625 -7.262 1 98.81 190 ARG A C 1
ATOM 1542 O O . ARG A 1 190 ? -11.773 -17.047 -6.691 1 98.81 190 ARG A O 1
ATOM 1549 N N . ILE A 1 191 ? -10.969 -18.812 -7.844 1 98.69 191 ILE A N 1
ATOM 1550 C CA . ILE A 1 191 ? -12.227 -19.547 -7.746 1 98.69 191 ILE A CA 1
ATOM 1551 C C . ILE A 1 191 ? -12.414 -20.062 -6.32 1 98.69 191 ILE A C 1
ATOM 1553 O O . ILE A 1 191 ? -13.531 -20.047 -5.789 1 98.69 191 ILE A O 1
ATOM 1557 N N . LEU A 1 192 ? -11.312 -20.516 -5.711 1 98.75 192 LEU A N 1
ATOM 1558 C CA . LEU A 1 192 ? -11.367 -20.906 -4.305 1 98.75 192 LEU A CA 1
ATOM 1559 C C . LEU A 1 192 ? -11.859 -19.75 -3.438 1 98.75 192 LEU A C 1
ATOM 1561 O O . LEU A 1 192 ? -12.758 -19.938 -2.611 1 98.75 192 LEU A O 1
ATOM 1565 N N . VAL A 1 193 ? -11.344 -18.578 -3.689 1 98.88 193 VAL A N 1
ATOM 1566 C CA . VAL A 1 193 ? -11.727 -17.391 -2.936 1 98.88 193 VAL A CA 1
ATOM 1567 C C . VAL A 1 193 ? -13.203 -17.078 -3.176 1 98.88 193 VAL A C 1
ATOM 1569 O O . VAL A 1 193 ? -13.961 -16.844 -2.229 1 98.88 193 VAL A O 1
ATOM 1572 N N . GLY A 1 194 ? -13.586 -17.094 -4.449 1 98.81 194 GLY A N 1
ATOM 1573 C CA . GLY A 1 194 ? -14.984 -16.859 -4.766 1 98.81 194 GLY A CA 1
ATOM 1574 C C . GLY A 1 194 ? -15.922 -17.844 -4.094 1 98.81 194 GLY A C 1
ATOM 1575 O O . GLY A 1 194 ? -17.031 -17.469 -3.676 1 98.81 194 GLY A O 1
ATOM 1576 N N . THR A 1 195 ? -15.523 -19.062 -4.02 1 98.88 195 THR A N 1
ATOM 1577 C CA . THR A 1 195 ? -16.312 -20.094 -3.375 1 98.88 195 THR A CA 1
ATOM 1578 C C . THR A 1 195 ? -16.438 -19.828 -1.875 1 98.88 195 THR A C 1
ATOM 1580 O O . THR A 1 195 ? -17.516 -19.938 -1.303 1 98.88 195 THR A O 1
ATOM 1583 N N . LEU A 1 196 ? -15.344 -19.484 -1.264 1 98.81 196 LEU A N 1
ATOM 1584 C CA . LEU A 1 196 ? -15.359 -19.172 0.164 1 98.81 196 LEU A CA 1
ATOM 1585 C C . LEU A 1 196 ? -16.219 -17.953 0.458 1 98.81 196 LEU A C 1
ATOM 1587 O O . LEU A 1 196 ? -16.891 -17.906 1.496 1 98.81 196 LEU A O 1
ATOM 1591 N N . LEU A 1 197 ? -16.219 -16.953 -0.433 1 98.75 197 LEU A N 1
ATOM 1592 C CA . LEU A 1 197 ? -17.094 -15.812 -0.285 1 98.75 197 LEU A CA 1
ATOM 1593 C C . LEU A 1 197 ? -18.562 -16.234 -0.391 1 98.75 197 LEU A C 1
ATOM 1595 O O . LEU A 1 197 ? -19.422 -15.703 0.322 1 98.75 197 LEU A O 1
ATOM 1599 N N . SER A 1 198 ? -18.844 -17.203 -1.29 1 98.69 198 SER A N 1
ATOM 1600 C CA . SER A 1 198 ? -20.188 -17.734 -1.407 1 98.69 198 SER A CA 1
ATOM 1601 C C . SER A 1 198 ? -20.609 -18.453 -0.127 1 98.69 198 SER A C 1
ATOM 1603 O O . SER A 1 198 ? -21.781 -18.359 0.28 1 98.69 198 SER A O 1
ATOM 1605 N N . VAL A 1 199 ? -19.703 -19.156 0.472 1 98.75 199 VAL A N 1
ATOM 1606 C CA . VAL A 1 199 ? -19.969 -19.781 1.763 1 98.75 199 VAL A CA 1
ATOM 1607 C C . VAL A 1 199 ? -20.281 -18.703 2.803 1 98.75 199 VAL A C 1
ATOM 1609 O O . VAL A 1 199 ? -21.266 -18.812 3.545 1 98.75 199 VAL A O 1
ATOM 1612 N N . ASN A 1 200 ? -19.453 -17.672 2.846 1 98.69 200 ASN A N 1
ATOM 1613 C CA . ASN A 1 200 ? -19.656 -16.562 3.766 1 98.69 200 ASN A CA 1
ATOM 1614 C C . ASN A 1 200 ? -21.047 -15.961 3.619 1 98.69 200 ASN A C 1
ATOM 1616 O O . ASN A 1 200 ? -21.656 -15.547 4.609 1 98.69 200 ASN A O 1
ATOM 1620 N N . GLU A 1 201 ? -21.594 -16 2.424 1 98.19 201 GLU A N 1
ATOM 1621 C CA . GLU A 1 201 ? -22.875 -15.375 2.117 1 98.19 201 GLU A CA 1
ATOM 1622 C C . GLU A 1 201 ? -24.016 -16.375 2.27 1 98.19 201 GLU A C 1
ATOM 1624 O O . GLU A 1 201 ? -25.188 -16.016 2.057 1 98.19 201 GLU A O 1
ATOM 1629 N N . GLY A 1 202 ? -23.734 -17.594 2.582 1 97.75 202 GLY A N 1
ATOM 1630 C CA . GLY A 1 202 ? -24.75 -18.625 2.799 1 97.75 202 GLY A CA 1
ATOM 1631 C C . GLY A 1 202 ? -25.281 -19.219 1.508 1 97.75 202 GLY A C 1
ATOM 1632 O O . GLY A 1 202 ? -26.25 -19.969 1.521 1 97.75 202 GLY A O 1
ATOM 1633 N N . ARG A 1 203 ? -24.625 -18.969 0.435 1 97.62 203 ARG A N 1
ATOM 1634 C CA . ARG A 1 203 ? -25.062 -19.469 -0.86 1 97.62 203 ARG A CA 1
ATOM 1635 C C . ARG A 1 203 ? -24.609 -20.906 -1.066 1 97.62 203 ARG A C 1
ATOM 1637 O O . ARG A 1 203 ? -25.219 -21.656 -1.82 1 97.62 203 ARG A O 1
ATOM 1644 N N . ILE A 1 204 ? -23.469 -21.25 -0.567 1 98 204 ILE A N 1
ATOM 1645 C CA . ILE A 1 204 ? -22.953 -22.609 -0.543 1 98 204 ILE A CA 1
ATOM 1646 C C . ILE A 1 204 ? -22.781 -23.078 0.903 1 98 204 ILE A C 1
ATOM 1648 O O . ILE A 1 204 ? -22.188 -22.375 1.725 1 98 204 ILE A O 1
ATOM 1652 N N . ALA A 1 205 ? -23.375 -24.188 1.224 1 98 205 ALA A N 1
ATOM 1653 C CA . ALA A 1 205 ? -23.219 -24.75 2.562 1 98 205 ALA A CA 1
ATOM 1654 C C . ALA A 1 205 ? -21.891 -25.484 2.695 1 98 205 ALA A C 1
ATOM 1656 O O . ALA A 1 205 ? -21.438 -26.125 1.744 1 98 205 ALA A O 1
ATOM 1657 N N . VAL A 1 206 ? -21.328 -25.406 3.918 1 98.12 206 VAL A N 1
ATOM 1658 C CA . VAL A 1 206 ? -20.078 -26.109 4.184 1 98.12 206 VAL A CA 1
ATOM 1659 C C . VAL A 1 206 ? -20.234 -27.594 3.893 1 98.12 206 VAL A C 1
ATOM 1661 O O . VAL A 1 206 ? -19.328 -28.234 3.357 1 98.12 206 VAL A O 1
ATOM 1664 N N . SER A 1 207 ? -21.375 -28.125 4.141 1 97.5 207 SER A N 1
ATOM 1665 C CA . SER A 1 207 ? -21.656 -29.547 3.977 1 97.5 207 SER A CA 1
ATOM 1666 C C . SER A 1 207 ? -21.672 -29.938 2.506 1 97.5 207 SER A C 1
ATOM 1668 O O . SER A 1 207 ? -21.609 -31.125 2.176 1 97.5 207 SER A O 1
ATOM 1670 N N . GLU A 1 208 ? -21.672 -29.016 1.634 1 97.31 208 GLU A N 1
ATOM 1671 C CA . GLU A 1 208 ? -21.766 -29.281 0.202 1 97.31 208 GLU A CA 1
ATOM 1672 C C . GLU A 1 208 ? -20.391 -29.281 -0.45 1 97.31 208 GLU A C 1
ATOM 1674 O O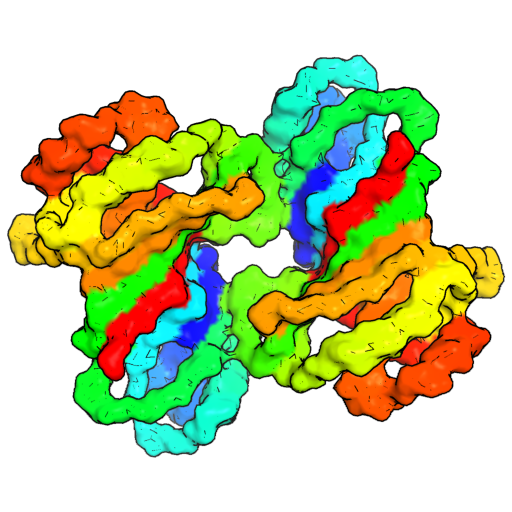 . GLU A 1 208 ? -20.25 -29.672 -1.613 1 97.31 208 GLU A O 1
ATOM 1679 N N . LEU A 1 209 ? -19.406 -28.922 0.279 1 98.12 209 LEU A N 1
ATOM 1680 C CA . LEU A 1 209 ? -18.109 -28.578 -0.329 1 98.12 209 LEU A CA 1
ATOM 1681 C C . LEU A 1 209 ? -17.422 -29.828 -0.872 1 98.12 209 LEU A C 1
ATOM 1683 O O . LEU A 1 209 ? -16.812 -29.797 -1.936 1 98.12 209 LEU A O 1
ATOM 1687 N N . ASP A 1 210 ? -17.547 -30.938 -0.154 1 97.5 210 ASP A N 1
ATOM 1688 C CA . ASP A 1 210 ? -16.906 -32.156 -0.629 1 97.5 210 ASP A CA 1
ATOM 1689 C C . ASP A 1 210 ? -17.547 -32.656 -1.931 1 97.5 210 ASP A C 1
ATOM 1691 O O . ASP A 1 210 ? -16.844 -33.031 -2.861 1 97.5 210 ASP A O 1
ATOM 1695 N N . ASP A 1 211 ? -18.828 -32.594 -1.976 1 97.19 211 ASP A N 1
ATOM 1696 C CA . ASP A 1 211 ? -19.547 -32.969 -3.193 1 97.19 211 ASP A CA 1
ATOM 1697 C C . ASP A 1 211 ? -19.203 -32.031 -4.344 1 97.19 211 ASP A C 1
ATOM 1699 O O . ASP A 1 211 ? -19.016 -32.469 -5.477 1 97.19 211 ASP A O 1
ATOM 1703 N N . LEU A 1 212 ? -19.203 -30.781 -3.977 1 96.81 212 LEU A N 1
ATOM 1704 C CA . LEU A 1 212 ? -18.844 -29.766 -4.957 1 96.81 212 LEU A CA 1
ATOM 1705 C C . LEU A 1 212 ? -17.469 -30.047 -5.539 1 96.81 212 LEU A C 1
ATOM 1707 O O . LEU A 1 212 ? -17.297 -30.047 -6.762 1 96.81 212 LEU A O 1
ATOM 1711 N N . LEU A 1 213 ? -16.516 -30.312 -4.734 1 96.06 213 LEU A N 1
ATOM 1712 C CA . LEU A 1 213 ? -15.133 -30.578 -5.117 1 96.06 213 LEU A CA 1
ATOM 1713 C C . LEU A 1 213 ? -15.047 -31.812 -6.008 1 96.06 213 LEU A C 1
ATOM 1715 O O . LEU A 1 213 ? -14.305 -31.828 -6.992 1 96.06 213 LEU A O 1
ATOM 1719 N N . ALA A 1 214 ? -15.875 -32.781 -5.754 1 94.44 214 ALA A N 1
ATOM 1720 C CA . ALA A 1 214 ? -15.844 -34.062 -6.461 1 94.44 214 ALA A CA 1
ATOM 1721 C C . ALA A 1 214 ? -16.625 -34 -7.77 1 94.44 214 ALA A C 1
ATOM 1723 O O . ALA A 1 214 ? -16.484 -34.875 -8.633 1 94.44 214 ALA A O 1
ATOM 1724 N N . SER A 1 215 ? -17.312 -32.969 -8.016 1 94.25 215 SER A N 1
ATOM 1725 C CA . SER A 1 215 ? -18.297 -32.906 -9.094 1 94.25 215 SER A CA 1
ATOM 1726 C C . SER A 1 215 ? -17.609 -32.656 -10.438 1 94.25 215 SER A C 1
ATOM 1728 O O . SER A 1 215 ? -18.188 -32.938 -11.492 1 94.25 215 SER A O 1
ATOM 1730 N N . LYS A 1 216 ? -16.453 -32.094 -10.375 1 93 216 LYS A N 1
ATOM 1731 C CA . LYS A 1 216 ? -15.742 -31.688 -11.586 1 93 216 LYS A CA 1
ATOM 1732 C C . LYS A 1 216 ? -16.594 -30.75 -12.43 1 93 216 LYS A C 1
ATOM 1734 O O . LYS A 1 216 ? -16.531 -30.781 -13.664 1 93 216 LYS A O 1
ATOM 1739 N N . ASN A 1 217 ? -17.438 -30.016 -11.789 1 93.81 217 ASN A N 1
ATOM 1740 C CA . ASN A 1 217 ? -18.359 -29.062 -12.422 1 93.81 217 ASN A CA 1
ATOM 1741 C C . ASN A 1 217 ? -18.078 -27.641 -11.984 1 93.81 217 ASN A C 1
ATOM 1743 O O . ASN A 1 217 ? -18.516 -27.203 -10.914 1 93.81 217 ASN A O 1
ATOM 1747 N N . ARG A 1 218 ? -17.484 -26.859 -12.836 1 94.81 218 ARG A N 1
ATOM 1748 C CA . ARG A 1 218 ? -17.031 -25.5 -12.547 1 94.81 218 ARG A CA 1
ATOM 1749 C C . ARG A 1 218 ? -18.203 -24.594 -12.195 1 94.81 218 ARG A C 1
ATOM 1751 O O . ARG A 1 218 ? -18.062 -23.688 -11.383 1 94.81 218 ARG A O 1
ATOM 1758 N N . VAL A 1 219 ? -19.359 -24.844 -12.633 1 93.88 219 VAL A N 1
ATOM 1759 C CA . VAL A 1 219 ? -20.531 -23.969 -12.477 1 93.88 219 VAL A CA 1
ATOM 1760 C C . VAL A 1 219 ? -21 -24 -11.023 1 93.88 219 VAL A C 1
ATOM 1762 O O . VAL A 1 219 ? -21.609 -23.047 -10.547 1 93.88 219 VAL A O 1
ATOM 1765 N N . LEU A 1 220 ? -20.609 -25.047 -10.344 1 94.94 220 LEU A N 1
ATOM 1766 C CA . LEU A 1 220 ? -21.094 -25.219 -8.977 1 94.94 220 LEU A CA 1
ATOM 1767 C C . LEU A 1 220 ? -20.234 -24.406 -8 1 94.94 220 LEU A C 1
ATOM 1769 O O . LEU A 1 220 ? -20.641 -24.156 -6.871 1 94.94 220 LEU A O 1
ATOM 1773 N N . ALA A 1 221 ? -19 -24.062 -8.383 1 96.12 221 ALA A N 1
ATOM 1774 C CA . ALA A 1 221 ? -18.109 -23.266 -7.535 1 96.12 221 ALA A CA 1
ATOM 1775 C C . ALA A 1 221 ? -18.453 -21.781 -7.605 1 96.12 221 ALA A C 1
ATOM 1777 O O . ALA A 1 221 ? -19.312 -21.375 -8.383 1 96.12 221 ALA A O 1
ATOM 1778 N N . GLY A 1 222 ? -17.844 -21.016 -6.746 1 96.19 222 GLY A N 1
ATOM 1779 C CA . GLY A 1 222 ? -18.062 -19.578 -6.723 1 96.19 222 GLY A CA 1
ATOM 1780 C C . GLY A 1 222 ? -17.469 -18.875 -7.926 1 96.19 222 GLY A C 1
ATOM 1781 O O . GLY A 1 222 ? -16.781 -19.484 -8.742 1 96.19 222 GLY A O 1
ATOM 1782 N N . ILE A 1 223 ? -17.844 -17.641 -8.039 1 96.75 223 ILE A N 1
ATOM 1783 C CA . ILE A 1 223 ? -17.328 -16.812 -9.125 1 96.75 223 ILE A CA 1
ATOM 1784 C C . ILE A 1 223 ? -15.805 -16.719 -9.031 1 96.75 223 ILE A C 1
ATOM 1786 O O . ILE A 1 223 ? -15.219 -17.031 -7.988 1 96.75 223 ILE A O 1
ATOM 1790 N N . THR A 1 224 ? -15.141 -16.375 -10.102 1 98.12 224 THR A N 1
ATOM 1791 C CA . THR A 1 224 ? -13.711 -16.078 -10.086 1 98.12 224 THR A CA 1
ATOM 1792 C C . THR A 1 224 ? -13.445 -14.711 -9.469 1 98.12 224 THR A C 1
ATOM 1794 O O . THR A 1 224 ? -13.789 -13.68 -10.055 1 98.12 224 THR A O 1
ATOM 1797 N N . ALA A 1 225 ? -12.875 -14.695 -8.297 1 98.56 225 ALA A N 1
ATOM 1798 C CA . ALA A 1 225 ? -12.609 -13.445 -7.602 1 98.56 225 ALA A CA 1
ATOM 1799 C C . ALA A 1 225 ? -11.703 -12.539 -8.43 1 98.56 225 ALA A C 1
ATOM 1801 O O . ALA A 1 225 ? -10.945 -13.016 -9.273 1 98.56 225 ALA A O 1
ATOM 1802 N N . GLN A 1 226 ? -11.781 -11.273 -8.188 1 98.44 226 GLN A N 1
ATOM 1803 C CA . GLN A 1 226 ? -11.039 -10.281 -8.961 1 98.44 226 GLN A CA 1
ATOM 1804 C C . GLN A 1 226 ? -9.539 -10.508 -8.852 1 98.44 226 GLN A C 1
ATOM 1806 O O . GLN A 1 226 ? -9.039 -10.875 -7.793 1 98.44 226 GLN A O 1
ATOM 1811 N N . ALA A 1 227 ? -8.836 -10.188 -9.898 1 98.56 227 ALA A N 1
ATOM 1812 C CA . ALA A 1 227 ? -7.422 -10.531 -10.016 1 98.56 227 ALA A CA 1
ATOM 1813 C C . ALA A 1 227 ? -6.562 -9.672 -9.094 1 98.56 227 ALA A C 1
ATOM 1815 O O . ALA A 1 227 ? -5.566 -10.141 -8.547 1 98.56 227 ALA A O 1
ATOM 1816 N N . HIS A 1 228 ? -6.973 -8.422 -8.875 1 98.44 228 HIS A N 1
ATOM 1817 C CA . HIS A 1 228 ? -6.086 -7.457 -8.242 1 98.44 228 HIS A CA 1
ATOM 1818 C C . HIS A 1 228 ? -5.941 -7.738 -6.75 1 98.44 228 HIS A C 1
ATOM 1820 O O . HIS A 1 228 ? -5.105 -7.129 -6.078 1 98.44 228 HIS A O 1
ATOM 1826 N N . GLY A 1 229 ? -6.703 -8.648 -6.23 1 98.75 229 GLY A N 1
ATOM 1827 C CA . GLY A 1 229 ? -6.504 -9.078 -4.855 1 98.75 229 GLY A CA 1
ATOM 1828 C C . GLY A 1 229 ? -5.5 -10.203 -4.723 1 98.75 229 GLY A C 1
ATOM 1829 O O . GLY A 1 229 ? -5.086 -10.547 -3.611 1 98.75 229 GLY A O 1
ATOM 1830 N N . LEU A 1 230 ? -5.07 -10.781 -5.785 1 98.94 230 LEU A N 1
ATOM 1831 C CA . LEU A 1 230 ? -4.258 -11.992 -5.762 1 98.94 230 LEU A CA 1
ATOM 1832 C C . LEU A 1 230 ? -2.777 -11.656 -5.934 1 98.94 230 LEU A C 1
ATOM 1834 O O . LEU A 1 230 ? -2.418 -10.828 -6.77 1 98.94 230 LEU A O 1
ATOM 1838 N N . TYR A 1 231 ? -1.939 -12.312 -5.094 1 98.88 231 TYR A N 1
ATOM 1839 C CA . TYR A 1 231 ? -0.486 -12.188 -5.129 1 98.88 231 TYR A CA 1
ATOM 1840 C C . TYR A 1 231 ? 0.18 -13.562 -5.145 1 98.88 231 TYR A C 1
ATOM 1842 O O . TYR A 1 231 ? -0.171 -14.438 -4.352 1 98.88 231 TYR A O 1
ATOM 1850 N N . LEU A 1 232 ? 1.125 -13.75 -6.082 1 98.88 232 LEU A N 1
ATOM 1851 C CA . LEU A 1 232 ? 2.133 -14.75 -5.746 1 98.88 232 LEU A CA 1
ATOM 1852 C C . LEU A 1 232 ? 2.996 -14.289 -4.578 1 98.88 232 LEU A C 1
ATOM 1854 O O . LEU A 1 232 ? 3.781 -13.344 -4.719 1 98.88 232 LEU A O 1
ATOM 1858 N N . ASN A 1 233 ? 2.848 -14.992 -3.488 1 98.69 233 ASN A N 1
ATOM 1859 C CA . ASN A 1 233 ? 3.406 -14.477 -2.242 1 98.69 233 ASN A CA 1
ATOM 1860 C C . ASN A 1 233 ? 4.805 -15.031 -1.984 1 98.69 233 ASN A C 1
ATOM 1862 O O . ASN A 1 233 ? 5.695 -14.297 -1.551 1 98.69 233 ASN A O 1
ATOM 1866 N N . ARG A 1 234 ? 4.941 -16.328 -2.225 1 98.31 234 ARG A N 1
ATOM 1867 C CA . ARG A 1 234 ? 6.215 -17.016 -2.006 1 98.31 234 ARG A CA 1
ATOM 1868 C C . ARG A 1 234 ? 6.379 -18.188 -2.953 1 98.31 234 ARG A C 1
ATOM 1870 O O . ARG A 1 234 ? 5.395 -18.812 -3.359 1 98.31 234 ARG A O 1
ATOM 1877 N N . VAL A 1 235 ? 7.547 -18.422 -3.273 1 98.5 235 VAL A N 1
ATOM 1878 C CA . VAL A 1 235 ? 7.922 -19.594 -4.051 1 98.5 235 VAL A CA 1
ATOM 1879 C C . VAL A 1 235 ? 8.984 -20.391 -3.301 1 98.5 235 VAL A C 1
ATOM 1881 O O . VAL A 1 235 ? 9.906 -19.828 -2.719 1 98.5 235 VAL A O 1
ATOM 1884 N N . PHE A 1 236 ? 8.836 -21.688 -3.307 1 98.19 236 PHE A N 1
ATOM 1885 C CA . PHE A 1 236 ? 9.711 -22.531 -2.488 1 98.19 236 PHE A CA 1
ATOM 1886 C C . PHE A 1 236 ? 10.547 -23.453 -3.361 1 98.19 236 PHE A C 1
ATOM 1888 O O . PHE A 1 236 ? 10.016 -24.141 -4.234 1 98.19 236 PHE A O 1
ATOM 1895 N N . TYR A 1 237 ? 11.797 -23.438 -3.068 1 96.88 237 TYR A N 1
ATOM 1896 C CA . TYR A 1 237 ? 12.758 -24.328 -3.725 1 96.88 237 TYR A CA 1
ATOM 1897 C C . TYR A 1 237 ? 13.508 -25.172 -2.703 1 96.88 237 TYR A C 1
ATOM 1899 O O . TYR A 1 237 ? 13.438 -24.906 -1.501 1 96.88 237 TYR A O 1
ATOM 1907 N N . GLU A 1 238 ? 14.242 -26.328 -3.209 1 88.12 238 GLU A N 1
ATOM 1908 C CA . GLU A 1 238 ? 15.117 -27.125 -2.352 1 88.12 238 GLU A CA 1
ATOM 1909 C C . GLU A 1 238 ? 16.453 -26.422 -2.139 1 88.12 238 GLU A C 1
ATOM 1911 O O . GLU A 1 238 ? 16.984 -25.797 -3.059 1 88.12 238 GLU A O 1
ATOM 1916 N N . MET B 1 1 ? -12.07 11.148 6.52 1 98 1 MET B N 1
ATOM 1917 C CA . MET B 1 1 ? -11.75 10.898 5.117 1 98 1 MET B CA 1
ATOM 1918 C C . MET B 1 1 ? -10.297 10.461 4.961 1 98 1 MET B C 1
ATOM 1920 O O . MET B 1 1 ? -9.461 10.742 5.828 1 98 1 MET B O 1
ATOM 1924 N N . GLY B 1 2 ? -9.938 9.695 3.971 1 98.62 2 GLY B N 1
ATOM 1925 C CA . GLY B 1 2 ? -8.578 9.422 3.539 1 98.62 2 GLY B CA 1
ATOM 1926 C C . GLY B 1 2 ? -8.367 9.664 2.057 1 98.62 2 GLY B C 1
ATOM 1927 O O . GLY B 1 2 ? -9.312 9.625 1.271 1 98.62 2 GLY B O 1
ATOM 1928 N N . PHE B 1 3 ? -7.086 10 1.707 1 98.88 3 PHE B N 1
ATOM 1929 C CA . PHE B 1 3 ? -6.805 10.148 0.285 1 98.88 3 PHE B CA 1
ATOM 1930 C C . PHE B 1 3 ? -5.332 9.875 -0.009 1 98.88 3 PHE B C 1
ATOM 1932 O O . PHE B 1 3 ? -4.469 10.148 0.826 1 98.88 3 PHE B O 1
ATOM 1939 N N . ARG B 1 4 ? -5.078 9.32 -1.136 1 98.75 4 ARG B N 1
ATOM 1940 C CA . ARG B 1 4 ? -3.76 9.234 -1.754 1 98.75 4 ARG B CA 1
ATOM 1941 C C . ARG B 1 4 ? -3.438 10.508 -2.529 1 98.75 4 ARG B C 1
ATOM 1943 O O . ARG B 1 4 ? -4.117 10.836 -3.5 1 98.75 4 ARG B O 1
ATOM 1950 N N . GLY B 1 5 ? -2.422 11.211 -2.133 1 98.5 5 GLY B N 1
ATOM 1951 C CA . GLY B 1 5 ? -2.156 12.547 -2.648 1 98.5 5 GLY B CA 1
ATOM 1952 C C . GLY B 1 5 ? -1.373 12.539 -3.947 1 98.5 5 GLY B C 1
ATOM 1953 O O . GLY B 1 5 ? -1.13 13.586 -4.539 1 98.5 5 GLY B O 1
ATOM 1954 N N . THR B 1 6 ? -1.089 11.422 -4.492 1 97.69 6 THR B N 1
ATOM 1955 C CA . THR B 1 6 ? -0.189 11.234 -5.625 1 97.69 6 THR B CA 1
ATOM 1956 C C . THR B 1 6 ? -0.634 12.086 -6.812 1 97.69 6 THR B C 1
ATOM 1958 O O . THR B 1 6 ? 0.194 12.695 -7.488 1 97.69 6 THR B O 1
ATOM 1961 N N . ASN B 1 7 ? -1.887 12.164 -7.043 1 97.25 7 ASN B N 1
ATOM 1962 C CA . ASN B 1 7 ? -2.389 12.797 -8.266 1 97.25 7 ASN B CA 1
ATOM 1963 C C . ASN B 1 7 ? -2.895 14.211 -7.996 1 97.25 7 ASN B C 1
ATOM 1965 O O . ASN B 1 7 ? -3.578 14.797 -8.836 1 97.25 7 ASN B O 1
ATOM 1969 N N . TYR B 1 8 ? -2.525 14.781 -6.879 1 98.25 8 TYR B N 1
ATOM 1970 C CA . TYR B 1 8 ? -3.135 16.047 -6.5 1 98.25 8 TYR B CA 1
ATOM 1971 C C . TYR B 1 8 ? -2.07 17.094 -6.168 1 98.25 8 TYR B C 1
ATOM 1973 O O . TYR B 1 8 ? -1.004 16.75 -5.648 1 98.25 8 TYR B O 1
ATOM 1981 N N . HIS B 1 9 ? -2.365 18.297 -6.41 1 97.69 9 HIS B N 1
ATOM 1982 C CA . HIS B 1 9 ? -1.52 19.438 -6.078 1 97.69 9 HIS B CA 1
ATOM 1983 C C . HIS B 1 9 ? -1.856 19.984 -4.695 1 97.69 9 HIS B C 1
ATOM 1985 O O . HIS B 1 9 ? -2.057 21.188 -4.531 1 97.69 9 HIS B O 1
ATOM 1991 N N . GLY B 1 10 ? -1.96 19.031 -3.701 1 97.25 10 GLY B N 1
ATOM 1992 C CA . GLY B 1 10 ? -2.281 19.391 -2.332 1 97.25 10 GLY B CA 1
ATOM 1993 C C . GLY B 1 10 ? -3.77 19.344 -2.037 1 97.25 10 GLY B C 1
ATOM 1994 O O . GLY B 1 10 ? -4.562 18.922 -2.877 1 97.25 10 GLY B O 1
ATOM 1995 N N . PHE B 1 11 ? -4.059 19.734 -0.839 1 98.12 11 PHE B N 1
ATOM 1996 C CA . PHE B 1 11 ? -5.457 19.719 -0.432 1 98.12 11 PHE B CA 1
ATOM 1997 C C . PHE B 1 11 ? -6.184 20.953 -0.947 1 98.12 11 PHE B C 1
ATOM 1999 O O . PHE B 1 11 ? -7.23 20.828 -1.594 1 98.12 11 PHE B O 1
ATOM 2006 N N . GLN B 1 12 ? -5.621 22.078 -0.773 1 96.25 12 GLN B N 1
ATOM 2007 C CA . GLN B 1 12 ? -6.301 23.359 -0.962 1 96.25 12 GLN B CA 1
ATOM 2008 C C . GLN B 1 12 ? -6.438 23.703 -2.445 1 96.25 12 GLN B C 1
ATOM 2010 O O . GLN B 1 12 ? -5.488 23.531 -3.213 1 96.25 12 GLN B O 1
ATOM 2015 N N . ARG B 1 13 ? -7.555 24.234 -2.754 1 95.75 13 ARG B N 1
ATOM 2016 C CA . ARG B 1 13 ? -7.832 24.641 -4.129 1 95.75 13 ARG B CA 1
ATOM 2017 C C . ARG B 1 13 ? -6.758 25.578 -4.652 1 95.75 13 ARG B C 1
ATOM 2019 O O . ARG B 1 13 ? -6.336 26.5 -3.943 1 95.75 13 ARG B O 1
ATOM 2026 N N . GLN B 1 14 ? -6.332 25.297 -5.812 1 90.12 14 GLN B N 1
ATOM 2027 C CA . GLN B 1 14 ? -5.367 26.141 -6.52 1 90.12 14 GLN B CA 1
ATOM 2028 C C . GLN B 1 14 ? -5.719 26.25 -7.996 1 90.12 14 GLN B C 1
ATOM 2030 O O . GLN B 1 14 ? -6.316 25.344 -8.578 1 90.12 14 GLN B O 1
ATOM 2035 N N . PRO B 1 15 ? -5.422 27.359 -8.633 1 88.88 15 PRO B N 1
ATOM 2036 C CA . PRO B 1 15 ? -5.773 27.562 -10.039 1 88.88 15 PRO B CA 1
ATOM 2037 C C . PRO B 1 15 ? -4.984 26.656 -10.984 1 88.88 15 PRO B C 1
ATOM 2039 O O . PRO B 1 15 ? -5.449 26.375 -12.094 1 88.88 15 PRO B O 1
ATOM 2042 N N . ASN B 1 16 ? -3.912 26.219 -10.641 1 87.75 16 ASN B N 1
ATOM 2043 C CA . ASN B 1 16 ? -2.98 25.609 -11.578 1 87.75 16 ASN B CA 1
ATOM 2044 C C . ASN B 1 16 ? -2.967 24.078 -11.445 1 87.75 16 ASN B C 1
ATOM 2046 O O . ASN B 1 16 ? -2.084 23.422 -11.984 1 87.75 16 ASN B O 1
ATOM 2050 N N . GLY B 1 17 ? -3.932 23.484 -10.734 1 90.75 17 GLY B N 1
ATOM 2051 C CA . GLY B 1 17 ? -3.877 22.031 -10.617 1 90.75 17 GLY B CA 1
ATOM 2052 C C . GLY B 1 17 ? -5.086 21.453 -9.914 1 90.75 17 GLY B C 1
ATOM 2053 O O . GLY B 1 17 ? -5.828 22.172 -9.234 1 90.75 17 GLY B O 1
ATOM 2054 N N . ILE B 1 18 ? -5.266 20.156 -10.086 1 97.25 18 ILE B N 1
ATOM 2055 C CA . ILE B 1 18 ? -6.352 19.438 -9.422 1 97.25 18 ILE B CA 1
ATOM 2056 C C . ILE B 1 18 ? -6 19.219 -7.953 1 97.25 18 ILE B C 1
ATOM 2058 O O . ILE B 1 18 ? -4.898 18.766 -7.633 1 97.25 18 ILE B O 1
ATOM 2062 N N . THR B 1 19 ? -6.867 19.625 -7.059 1 98.38 19 THR B N 1
ATOM 2063 C CA . THR B 1 19 ? -6.629 19.5 -5.625 1 98.38 19 THR B CA 1
ATOM 2064 C C . THR B 1 19 ? -7.664 18.578 -4.984 1 98.38 19 THR B C 1
ATOM 2066 O O . THR B 1 19 ? -8.719 18.328 -5.57 1 98.38 19 THR B O 1
ATOM 2069 N N . VAL B 1 20 ? -7.375 18.031 -3.844 1 98.69 20 VAL B N 1
ATOM 2070 C CA . VAL B 1 20 ? -8.281 17.156 -3.125 1 98.69 20 VAL B CA 1
ATOM 2071 C C . VAL B 1 20 ? -9.57 17.891 -2.789 1 98.69 20 VAL B C 1
ATOM 2073 O O . VAL B 1 20 ? -10.672 17.359 -2.965 1 98.69 20 VAL B O 1
ATOM 2076 N N . GLN B 1 21 ? -9.43 19.125 -2.312 1 98.56 21 GLN B N 1
ATOM 2077 C CA . GLN B 1 21 ? -10.578 19.938 -1.921 1 98.56 21 GLN B CA 1
ATOM 2078 C C . GLN B 1 21 ? -11.562 20.094 -3.078 1 98.56 21 GLN B C 1
ATOM 2080 O O . GLN B 1 21 ? -12.766 19.891 -2.906 1 98.56 21 GLN B O 1
ATOM 2085 N N . GLU B 1 22 ? -11.016 20.438 -4.215 1 98.19 22 GLU B N 1
ATOM 2086 C CA . GLU B 1 22 ? -11.859 20.656 -5.387 1 98.19 22 GLU B CA 1
ATOM 2087 C C . GLU B 1 22 ? -12.617 19.375 -5.754 1 98.19 22 GLU B C 1
ATOM 2089 O O . GLU B 1 22 ? -13.812 19.422 -6.055 1 98.19 22 GLU B O 1
ATOM 2094 N N . VAL B 1 23 ? -11.984 18.281 -5.727 1 98.62 23 VAL B N 1
ATOM 2095 C CA . VAL B 1 23 ? -12.586 17 -6.094 1 98.62 23 VAL B CA 1
ATOM 2096 C C . VAL B 1 23 ? -13.672 16.625 -5.09 1 98.62 23 VAL B C 1
ATOM 2098 O O . VAL B 1 23 ? -14.766 16.203 -5.473 1 98.62 23 VAL B O 1
ATOM 2101 N N . VAL B 1 24 ? -13.398 16.797 -3.828 1 98.69 24 VAL B N 1
ATOM 2102 C CA . VAL B 1 24 ? -14.352 16.469 -2.773 1 98.69 24 VAL B CA 1
ATOM 2103 C C . VAL B 1 24 ? -15.57 17.391 -2.865 1 98.69 24 VAL B C 1
ATOM 2105 O O . VAL B 1 24 ? -16.703 16.922 -2.783 1 98.69 24 VAL B O 1
ATOM 2108 N N . GLU B 1 25 ? -15.328 18.672 -3.045 1 98.5 25 GLU B N 1
ATOM 2109 C CA . GLU B 1 25 ? -16.422 19.625 -3.172 1 98.5 25 GLU B CA 1
ATOM 2110 C C . GLU B 1 25 ? -17.297 19.297 -4.379 1 98.5 25 GLU B C 1
ATOM 2112 O O . GLU B 1 25 ? -18.531 19.391 -4.309 1 98.5 25 GLU B O 1
ATOM 2117 N N . THR B 1 26 ? -16.641 18.984 -5.465 1 98.25 26 THR B N 1
ATOM 2118 C CA . THR B 1 26 ? -17.391 18.594 -6.656 1 98.25 26 THR B CA 1
ATOM 2119 C C . THR B 1 26 ? -18.281 17.391 -6.379 1 98.25 26 THR B C 1
ATOM 2121 O O . THR B 1 26 ? -19.469 17.406 -6.707 1 98.25 26 THR B O 1
ATOM 2124 N N . ALA B 1 27 ? -17.75 16.359 -5.77 1 98.38 27 ALA B N 1
ATOM 2125 C CA . ALA B 1 27 ? -18.5 15.148 -5.445 1 98.38 27 ALA B CA 1
ATOM 2126 C C . ALA B 1 27 ? -19.672 15.461 -4.508 1 98.38 27 ALA B C 1
ATOM 2128 O O . ALA B 1 27 ? -20.781 14.992 -4.727 1 98.38 27 ALA B O 1
ATOM 2129 N N . LEU B 1 28 ? -19.422 16.25 -3.477 1 98 28 LEU B N 1
ATOM 2130 C CA . LEU B 1 28 ? -20.453 16.578 -2.49 1 98 28 LEU B CA 1
ATOM 2131 C C . LEU B 1 28 ? -21.531 17.469 -3.096 1 98 28 LEU B C 1
ATOM 2133 O O . LEU B 1 28 ? -22.703 17.359 -2.742 1 98 28 LEU B O 1
ATOM 2137 N N . SER B 1 29 ? -21.078 18.359 -3.963 1 98.12 29 SER B N 1
ATOM 2138 C CA . SER B 1 29 ? -22.062 19.203 -4.637 1 98.12 29 SER B CA 1
ATOM 2139 C C . SER B 1 29 ? -23.031 18.375 -5.477 1 98.12 29 SER B C 1
ATOM 2141 O O . SER B 1 29 ? -24.219 18.688 -5.566 1 98.12 29 SER B O 1
ATOM 2143 N N . GLN B 1 30 ? -22.531 17.375 -6.066 1 97.62 30 GLN B N 1
ATOM 2144 C CA . GLN B 1 30 ? -23.391 16.438 -6.809 1 97.62 30 GLN B CA 1
ATOM 2145 C C . GLN B 1 30 ? -24.328 15.688 -5.875 1 97.62 30 GLN B C 1
ATOM 2147 O O . GLN B 1 30 ? -25.516 15.562 -6.148 1 97.62 30 GLN B O 1
ATOM 2152 N N . LEU B 1 31 ? -23.781 15.227 -4.801 1 97.06 31 LEU B N 1
ATOM 2153 C CA . LEU B 1 31 ? -24.562 14.445 -3.842 1 97.06 31 LEU B CA 1
ATOM 2154 C C . LEU B 1 31 ? -25.719 15.266 -3.275 1 97.06 31 LEU B C 1
ATOM 2156 O O . LEU B 1 31 ? -26.828 14.766 -3.146 1 97.06 31 LEU B O 1
ATOM 2160 N N . PHE B 1 32 ? -25.453 16.516 -3.018 1 96.31 32 PHE B N 1
ATOM 2161 C CA . PHE B 1 32 ? -26.438 17.344 -2.332 1 96.31 32 PHE B CA 1
ATOM 2162 C C . PHE B 1 32 ? -27.219 18.188 -3.33 1 96.31 32 PHE B C 1
ATOM 2164 O O . PHE B 1 32 ? -28.188 18.875 -2.957 1 96.31 32 PHE B O 1
ATOM 2171 N N . ASN B 1 33 ? -26.781 18.109 -4.598 1 95.94 33 ASN B N 1
ATOM 2172 C CA . ASN B 1 33 ? -27.406 18.906 -5.656 1 95.94 33 ASN B CA 1
ATOM 2173 C C . ASN B 1 33 ? -27.406 20.391 -5.316 1 95.94 33 ASN B C 1
ATOM 2175 O O . ASN B 1 33 ? -28.438 21.047 -5.441 1 95.94 33 ASN B O 1
ATOM 2179 N N . GLU B 1 34 ? -26.344 20.859 -4.77 1 96.31 34 GLU B N 1
ATOM 2180 C CA . GLU B 1 34 ? -26.062 22.25 -4.453 1 96.31 34 GLU B CA 1
ATOM 2181 C C . GLU B 1 34 ? -24.562 22.484 -4.285 1 96.31 34 GLU B C 1
ATOM 2183 O O . GLU B 1 34 ? -23.812 21.547 -4.012 1 96.31 34 GLU B O 1
ATOM 2188 N N . PRO B 1 35 ? -24.203 23.781 -4.48 1 96.25 35 PRO B N 1
ATOM 2189 C CA . PRO B 1 35 ? -22.781 24.047 -4.25 1 96.25 35 PRO B CA 1
ATOM 2190 C C . PRO B 1 35 ? -22.359 23.781 -2.807 1 96.25 35 PRO B C 1
ATOM 2192 O O . PRO B 1 35 ? -23.047 24.203 -1.874 1 96.25 35 PRO B O 1
ATOM 2195 N N . VAL B 1 36 ? -21.234 23.062 -2.615 1 96.75 36 VAL B N 1
ATOM 2196 C CA . VAL B 1 36 ? -20.719 22.734 -1.293 1 96.75 36 VAL B CA 1
ATOM 2197 C C . VAL B 1 36 ? -19.281 23.234 -1.17 1 96.75 36 VAL B C 1
ATOM 2199 O O . VAL B 1 36 ? -18.469 23.078 -2.096 1 96.75 36 VAL B O 1
ATOM 2202 N N . THR B 1 37 ? -19.016 23.953 -0.126 1 97 37 THR B N 1
ATOM 2203 C CA . THR B 1 37 ? -17.656 24.328 0.242 1 97 37 THR B CA 1
ATOM 2204 C C . THR B 1 37 ? -17.234 23.641 1.532 1 97 37 THR B C 1
ATOM 2206 O O . THR B 1 37 ? -18.016 23.547 2.48 1 97 37 THR B O 1
ATOM 2209 N N . ILE B 1 38 ? -16.016 23.109 1.502 1 97.88 38 ILE B N 1
ATOM 2210 C CA . ILE B 1 38 ? -15.547 22.422 2.705 1 97.88 38 ILE B CA 1
ATOM 2211 C C . ILE B 1 38 ? -14.359 23.172 3.301 1 97.88 38 ILE B C 1
ATOM 2213 O O . ILE B 1 38 ? -13.641 23.875 2.586 1 97.88 38 ILE B O 1
ATOM 2217 N N . GLN B 1 39 ? -14.219 23.094 4.57 1 97.31 39 GLN B N 1
ATOM 2218 C CA . GLN B 1 39 ? -13.07 23.609 5.309 1 97.31 39 GLN B CA 1
ATOM 2219 C C . GLN B 1 39 ? -12.25 22.469 5.918 1 97.31 39 GLN B C 1
ATOM 2221 O O . GLN B 1 39 ? -12.703 21.797 6.844 1 97.31 39 GLN B O 1
ATOM 2226 N N . GLY B 1 40 ? -11.094 22.312 5.461 1 98 40 GLY B N 1
ATOM 2227 C CA . GLY B 1 40 ? -10.258 21.203 5.887 1 98 40 GLY B CA 1
ATOM 2228 C C . GLY B 1 40 ? -9.484 21.484 7.164 1 98 40 GLY B C 1
ATOM 2229 O O . GLY B 1 40 ? -9.328 22.641 7.547 1 98 40 GLY B O 1
ATOM 2230 N N . CYS B 1 41 ? -8.969 20.438 7.738 1 98 41 CYS B N 1
ATOM 2231 C CA . CYS B 1 41 ? -8.258 20.562 9.008 1 98 41 CYS B CA 1
ATOM 2232 C C . CYS B 1 41 ? -6.785 20.891 8.773 1 98 41 CYS B C 1
ATOM 2234 O O . CYS B 1 41 ? -6.078 21.281 9.703 1 98 41 CYS B O 1
ATOM 2236 N N . SER B 1 42 ? -6.312 20.688 7.57 1 96.75 42 SER B N 1
ATOM 2237 C CA . SER B 1 42 ? -4.902 20.891 7.25 1 96.75 42 SER B CA 1
ATOM 2238 C C . SER B 1 42 ? -4.707 21.156 5.762 1 96.75 42 SER B C 1
ATOM 2240 O O . SER B 1 42 ? -5.512 20.719 4.934 1 96.75 42 SER B O 1
ATOM 2242 N N . ARG B 1 43 ? -3.713 21.922 5.449 1 93.44 43 ARG B N 1
ATOM 2243 C CA . ARG B 1 43 ? -3.283 22.109 4.066 1 93.44 43 ARG B CA 1
ATOM 2244 C C . ARG B 1 43 ? -2.109 21.203 3.723 1 93.44 43 ARG B C 1
ATOM 2246 O O . ARG B 1 43 ? -0.96 21.516 4.039 1 93.44 43 ARG B O 1
ATOM 2253 N N . THR B 1 44 ? -2.402 20.094 3.117 1 96.19 44 THR B N 1
ATOM 2254 C CA . THR B 1 44 ? -1.329 19.172 2.746 1 96.19 44 THR B CA 1
ATOM 2255 C C . THR B 1 44 ? -0.682 19.609 1.434 1 96.19 44 THR B C 1
ATOM 2257 O O . THR B 1 44 ? -1.361 20.109 0.534 1 96.19 44 THR B O 1
ATOM 2260 N N . ASP B 1 45 ? 0.635 19.359 1.305 1 95.38 45 ASP B N 1
ATOM 2261 C CA . ASP B 1 45 ? 1.397 19.688 0.104 1 95.38 45 ASP B CA 1
ATOM 2262 C C . ASP B 1 45 ? 1.065 18.734 -1.038 1 95.38 45 ASP B C 1
ATOM 2264 O O . ASP B 1 45 ? 0.427 17.703 -0.823 1 95.38 45 ASP B O 1
ATOM 2268 N N . THR B 1 46 ? 1.507 19.234 -2.221 1 96.94 46 THR B N 1
ATOM 2269 C CA . THR B 1 46 ? 1.426 18.359 -3.393 1 96.94 46 THR B CA 1
ATOM 2270 C C . THR B 1 46 ? 2.055 17 -3.107 1 96.94 46 THR B C 1
ATOM 2272 O O . THR B 1 46 ? 3.176 16.922 -2.598 1 96.94 46 THR B O 1
ATOM 2275 N N . GLY B 1 47 ? 1.271 15.945 -3.348 1 98 47 GLY B N 1
ATOM 2276 C CA . GLY B 1 47 ? 1.81 14.602 -3.258 1 98 47 GLY B CA 1
ATOM 2277 C C . GLY B 1 47 ? 1.672 13.992 -1.873 1 98 47 GLY B C 1
ATOM 2278 O O . GLY B 1 47 ? 1.916 12.797 -1.686 1 98 47 GLY B O 1
ATOM 2279 N N . VAL B 1 48 ? 1.279 14.812 -0.874 1 98.81 48 VAL B N 1
ATOM 2280 C CA . VAL B 1 48 ? 1.155 14.328 0.496 1 98.81 48 VAL B CA 1
ATOM 2281 C C . VAL B 1 48 ? -0.17 13.586 0.662 1 98.81 48 VAL B C 1
ATOM 2283 O O . VAL B 1 48 ? -1.19 13.992 0.1 1 98.81 48 VAL B O 1
ATOM 2286 N N . HIS B 1 49 ? -0.134 12.523 1.403 1 98.88 49 HIS B N 1
ATOM 2287 C CA . HIS B 1 49 ? -1.287 11.656 1.618 1 98.88 49 HIS B CA 1
ATOM 2288 C C . HIS B 1 49 ? -1.981 11.977 2.938 1 98.88 49 HIS B C 1
ATOM 2290 O O . HIS B 1 49 ? -1.47 12.766 3.736 1 98.88 49 HIS B O 1
ATOM 2296 N N . ALA B 1 50 ? -3.158 11.375 3.121 1 98.88 50 ALA B N 1
ATOM 2297 C CA . ALA B 1 50 ? -3.834 11.43 4.414 1 98.88 50 ALA B CA 1
ATOM 2298 C C . ALA B 1 50 ? -4.527 10.102 4.727 1 98.88 50 ALA B C 1
ATOM 2300 O O . ALA B 1 50 ? -5.336 9.617 3.932 1 98.88 50 ALA B O 1
ATOM 2301 N N . LYS B 1 51 ? -4.188 9.531 5.832 1 98.56 51 LYS B N 1
ATOM 2302 C CA . LYS B 1 51 ? -4.91 8.359 6.324 1 98.56 51 LYS B CA 1
ATOM 2303 C C . LYS B 1 51 ? -6.184 8.766 7.055 1 98.56 51 LYS B C 1
ATOM 2305 O O . LYS B 1 51 ? -7.191 8.062 7 1 98.56 51 LYS B O 1
ATOM 2310 N N . GLU B 1 52 ? -6.066 9.852 7.777 1 98.44 52 GLU B N 1
ATOM 2311 C CA . GLU B 1 52 ? -7.199 10.492 8.438 1 98.44 52 GLU B CA 1
ATOM 2312 C C . GLU B 1 52 ? -7.207 12 8.18 1 98.44 52 GLU B C 1
ATOM 2314 O O . GLU B 1 52 ? -6.25 12.695 8.523 1 98.44 52 GLU B O 1
ATOM 2319 N N . TYR B 1 53 ? -8.211 12.469 7.555 1 98.75 53 TYR B N 1
ATOM 2320 C CA . TYR B 1 53 ? -8.43 13.883 7.266 1 98.75 53 TYR B CA 1
ATOM 2321 C C . TYR B 1 53 ? -9.836 14.312 7.652 1 98.75 53 TYR B C 1
ATOM 2323 O O . TYR B 1 53 ? -10.797 13.57 7.426 1 98.75 53 TYR B O 1
ATOM 2331 N N . CYS B 1 54 ? -9.938 15.422 8.273 1 98.56 54 CYS B N 1
ATOM 2332 C CA . CYS B 1 54 ? -11.242 15.93 8.68 1 98.56 54 CYS B CA 1
ATOM 2333 C C . CYS B 1 54 ? -11.57 17.234 7.965 1 98.56 54 CYS B C 1
ATOM 2335 O O . CYS B 1 54 ? -10.695 18.078 7.77 1 98.56 54 CYS B O 1
ATOM 2337 N N . PHE B 1 55 ? -12.75 17.359 7.566 1 98.56 55 PHE B N 1
ATOM 2338 C CA . PHE B 1 55 ? -13.242 18.641 7.055 1 98.56 55 PHE B CA 1
ATOM 2339 C C . PHE B 1 55 ? -14.641 18.922 7.594 1 98.56 55 PHE B C 1
ATOM 2341 O O . PHE B 1 55 ? -15.336 18.031 8.062 1 98.56 55 PHE B O 1
ATOM 2348 N N . THR B 1 56 ? -14.984 20.219 7.648 1 97.88 56 THR B N 1
ATOM 2349 C CA . THR B 1 56 ? -16.328 20.656 8.008 1 97.88 56 THR B CA 1
ATOM 2350 C C . THR B 1 56 ? -17.062 21.203 6.785 1 97.88 56 THR B C 1
ATOM 2352 O O . THR B 1 56 ? -16.453 21.797 5.898 1 97.88 56 THR B O 1
ATOM 2355 N N . MET B 1 57 ? -18.281 20.922 6.734 1 96.56 57 MET B N 1
ATOM 2356 C CA . MET B 1 57 ? -19.188 21.516 5.758 1 96.56 57 MET B CA 1
ATOM 2357 C C . MET B 1 57 ? -20.547 21.828 6.395 1 96.56 57 MET B C 1
ATOM 2359 O O . MET B 1 57 ? -20.844 21.344 7.484 1 96.56 57 MET B O 1
ATOM 2363 N N . GLN B 1 58 ? -21.266 22.734 5.723 1 94 58 GLN B N 1
ATOM 2364 C CA . GLN B 1 58 ? -22.609 23.078 6.152 1 94 58 GLN B CA 1
ATOM 2365 C C . GLN B 1 58 ? -23.625 22.75 5.062 1 94 58 GLN B C 1
ATOM 2367 O O . GLN B 1 58 ? -23.359 22.969 3.879 1 94 58 GLN B O 1
ATOM 2372 N N . THR B 1 59 ? -24.688 22.156 5.48 1 91.31 59 THR B N 1
ATOM 2373 C CA . THR B 1 59 ? -25.781 21.875 4.559 1 91.31 59 THR B CA 1
ATOM 2374 C C . THR B 1 59 ? -27.125 21.875 5.297 1 91.31 59 THR B C 1
ATOM 2376 O O . THR B 1 59 ? -27.172 21.594 6.496 1 91.31 59 THR B O 1
ATOM 2379 N N . GLU B 1 60 ? -28.219 22.234 4.59 1 90.44 60 GLU B N 1
ATOM 2380 C CA . GLU B 1 60 ? -29.562 22.188 5.152 1 90.44 60 GLU B CA 1
ATOM 2381 C C . GLU B 1 60 ? -30.203 20.812 4.93 1 90.44 60 GLU B C 1
ATOM 2383 O O . GLU B 1 60 ? -31.219 20.484 5.555 1 90.44 60 GLU B O 1
ATOM 2388 N N . LYS B 1 61 ? -29.547 20.125 4.152 1 90.44 61 LYS B N 1
ATOM 2389 C CA . LYS B 1 61 ? -30.094 18.812 3.814 1 90.44 61 LYS B CA 1
ATOM 2390 C C . LYS B 1 61 ? -29.688 17.766 4.852 1 90.44 61 LYS B C 1
ATOM 2392 O O . LYS B 1 61 ? -28.578 17.797 5.375 1 90.44 61 LYS B O 1
ATOM 2397 N N . GLN B 1 62 ? -30.703 16.891 5.121 1 88.19 62 GLN B N 1
ATOM 2398 C CA . GLN B 1 62 ? -30.453 15.789 6.043 1 88.19 62 GLN B CA 1
ATOM 2399 C C . GLN B 1 62 ? -30.25 14.477 5.289 1 88.19 62 GLN B C 1
ATOM 2401 O O . GLN B 1 62 ? -31.078 14.109 4.445 1 88.19 62 GLN B O 1
ATOM 2406 N N . LEU B 1 63 ? -29.188 13.891 5.473 1 90.62 63 LEU B N 1
ATOM 2407 C CA . LEU B 1 63 ? -28.859 12.594 4.898 1 90.62 63 LEU B CA 1
ATOM 2408 C C . LEU B 1 63 ? -28.328 11.641 5.965 1 90.62 63 LEU B C 1
ATOM 2410 O O . LEU B 1 63 ? -27.422 12.008 6.727 1 90.62 63 LEU B O 1
ATOM 2414 N N . PRO B 1 64 ? -29 10.461 6.043 1 92.75 64 PRO B N 1
ATOM 2415 C CA . PRO B 1 64 ? -28.391 9.492 6.961 1 92.75 64 PRO B CA 1
ATOM 2416 C C . PRO B 1 64 ? -26.922 9.25 6.688 1 92.75 64 PRO B C 1
ATOM 2418 O O . PRO B 1 64 ? -26.484 9.305 5.531 1 92.75 64 PRO B O 1
ATOM 2421 N N . GLU B 1 65 ? -26.125 8.992 7.766 1 92.06 65 GLU B N 1
ATOM 2422 C CA . GLU B 1 65 ? -24.688 8.828 7.695 1 92.06 65 GLU B CA 1
ATOM 2423 C C . GLU B 1 65 ? -24.297 7.824 6.617 1 92.06 65 GLU B C 1
ATOM 2425 O O . GLU B 1 65 ? -23.438 8.109 5.777 1 92.06 65 GLU B O 1
ATOM 2430 N N . ARG B 1 66 ? -24.938 6.719 6.586 1 91.38 66 ARG B N 1
ATOM 2431 C CA . ARG B 1 66 ? -24.594 5.652 5.648 1 91.38 66 ARG B CA 1
ATOM 2432 C C . ARG B 1 66 ? -24.828 6.102 4.207 1 91.38 66 ARG B C 1
ATOM 2434 O O . ARG B 1 66 ? -24.016 5.809 3.328 1 91.38 66 ARG B O 1
ATOM 2441 N N . ASN B 1 67 ? -25.906 6.797 4.004 1 93.75 67 ASN B N 1
ATOM 2442 C CA . ASN B 1 67 ? -26.203 7.293 2.666 1 93.75 67 ASN B CA 1
ATOM 2443 C C . ASN B 1 67 ? -25.203 8.367 2.225 1 93.75 67 ASN B C 1
ATOM 2445 O O . ASN B 1 67 ? -24.844 8.43 1.05 1 93.75 67 ASN B O 1
ATOM 2449 N N . PHE B 1 68 ? -24.859 9.18 3.205 1 95.06 68 PHE B N 1
ATOM 2450 C CA . PHE B 1 68 ? -23.844 10.195 2.922 1 95.06 68 PHE B CA 1
ATOM 2451 C C . PHE B 1 68 ? -22.547 9.555 2.443 1 95.06 68 PHE B C 1
ATOM 2453 O O . PHE B 1 68 ? -22.031 9.898 1.379 1 95.06 68 PHE B O 1
ATOM 2460 N N . ILE B 1 69 ? -22.078 8.609 3.172 1 95.06 69 ILE B N 1
ATOM 2461 C CA . ILE B 1 69 ? -20.797 7.969 2.912 1 95.06 69 ILE B CA 1
ATOM 2462 C C . ILE B 1 69 ? -20.844 7.234 1.574 1 95.06 69 ILE B C 1
ATOM 2464 O O . ILE B 1 69 ? -19.984 7.445 0.71 1 95.06 69 ILE B O 1
ATOM 2468 N N . ARG B 1 70 ? -21.859 6.473 1.379 1 94 70 ARG B N 1
ATOM 2469 C CA . ARG B 1 70 ? -22 5.695 0.151 1 94 70 ARG B CA 1
ATOM 2470 C C . ARG B 1 70 ? -22.156 6.605 -1.061 1 94 70 ARG B C 1
ATOM 2472 O O . ARG B 1 70 ? -21.531 6.387 -2.1 1 94 70 ARG B O 1
ATOM 2479 N N . GLY B 1 71 ? -23.047 7.543 -0.851 1 95.56 71 GLY B N 1
ATOM 2480 C CA . GLY B 1 71 ? -23.25 8.492 -1.932 1 95.56 71 GLY B CA 1
ATOM 2481 C C . GLY B 1 71 ? -22 9.25 -2.309 1 95.56 71 GLY B C 1
ATOM 2482 O O . GLY B 1 71 ? -21.641 9.344 -3.486 1 95.56 71 GLY B O 1
ATOM 2483 N N . ALA B 1 72 ? -21.344 9.836 -1.3 1 96.81 72 ALA B N 1
ATOM 2484 C CA . ALA B 1 72 ? -20.109 10.594 -1.549 1 96.81 72 ALA B CA 1
ATOM 2485 C C . ALA B 1 72 ? -19.047 9.727 -2.217 1 96.81 72 ALA B C 1
ATOM 2487 O O . ALA B 1 72 ? -18.453 10.125 -3.213 1 96.81 72 ALA B O 1
ATOM 2488 N N . CYS B 1 73 ? -18.812 8.547 -1.713 1 96.25 73 CYS B N 1
ATOM 2489 C CA . CYS B 1 73 ? -17.797 7.645 -2.234 1 96.25 73 CYS B CA 1
ATOM 2490 C C . CYS B 1 73 ? -18.141 7.195 -3.648 1 96.25 73 CYS B C 1
ATOM 2492 O O . CYS B 1 73 ? -17.25 6.863 -4.434 1 96.25 73 CYS B O 1
ATOM 2494 N N . GLY B 1 74 ? -19.422 7.18 -3.906 1 96.06 74 GLY B N 1
ATOM 2495 C CA . GLY B 1 74 ? -19.859 6.863 -5.262 1 96.06 74 GLY B CA 1
ATOM 2496 C C . GLY B 1 74 ? -19.391 7.883 -6.285 1 96.06 74 GLY B C 1
ATOM 2497 O O . GLY B 1 74 ? -19.141 7.539 -7.441 1 96.06 74 GLY B O 1
ATOM 2498 N N . TYR B 1 75 ? -19.25 9.102 -5.875 1 97.75 75 TYR B N 1
ATOM 2499 C CA . TYR B 1 75 ? -18.875 10.18 -6.773 1 97.75 75 TYR B CA 1
ATOM 2500 C C . TYR B 1 75 ? -17.375 10.43 -6.715 1 97.75 75 TYR B C 1
ATOM 2502 O O . TYR B 1 75 ? -16.797 11.055 -7.617 1 97.75 75 TYR B O 1
ATOM 2510 N N . LEU B 1 76 ? -16.766 10.016 -5.68 1 98.5 76 LEU B N 1
ATOM 2511 C CA . LEU B 1 76 ? -15.336 10.266 -5.492 1 98.5 76 LEU B CA 1
ATOM 2512 C C . LEU B 1 76 ? -14.5 9.266 -6.281 1 98.5 76 LEU B C 1
ATOM 2514 O O . LEU B 1 76 ? -14.898 8.117 -6.453 1 98.5 76 LEU B O 1
ATOM 2518 N N . PRO B 1 77 ? -13.359 9.727 -6.766 1 98.25 77 PRO B N 1
ATOM 2519 C CA . PRO B 1 77 ? -12.453 8.758 -7.387 1 98.25 77 PRO B CA 1
ATOM 2520 C C . PRO B 1 77 ? -11.922 7.727 -6.391 1 98.25 77 PRO B C 1
ATOM 2522 O O . PRO B 1 77 ? -12.188 7.828 -5.191 1 98.25 77 PRO B O 1
ATOM 2525 N N . GLU B 1 78 ? -11.141 6.75 -6.855 1 97.19 78 GLU B N 1
ATOM 2526 C CA . GLU B 1 78 ? -10.695 5.609 -6.062 1 97.19 78 GLU B CA 1
ATOM 2527 C C . GLU B 1 78 ? -9.68 6.035 -5 1 97.19 78 GLU B C 1
ATOM 2529 O O . GLU B 1 78 ? -9.484 5.332 -4.008 1 97.19 78 GLU B O 1
ATOM 2534 N N . ASP B 1 79 ? -9.094 7.18 -5.262 1 98.38 79 ASP B N 1
ATOM 2535 C CA . ASP B 1 79 ? -7.98 7.559 -4.395 1 98.38 79 ASP B CA 1
ATOM 2536 C C . ASP B 1 79 ? -8.43 8.555 -3.328 1 98.38 79 ASP B C 1
ATOM 2538 O O . ASP B 1 79 ? -7.602 9.195 -2.68 1 98.38 79 ASP B O 1
ATOM 2542 N N . ILE B 1 80 ? -9.719 8.742 -3.098 1 98.75 80 ILE B N 1
ATOM 2543 C CA . ILE B 1 80 ? -10.305 9.508 -2.006 1 98.75 80 ILE B CA 1
ATOM 2544 C C . ILE B 1 80 ? -11.484 8.75 -1.417 1 98.75 80 ILE B C 1
ATOM 2546 O O . ILE B 1 80 ? -12.328 8.227 -2.154 1 98.75 80 ILE B O 1
ATOM 2550 N N . SER B 1 81 ? -11.57 8.688 -0.115 1 98.44 81 SER B N 1
ATOM 2551 C CA . SER B 1 81 ? -12.641 7.949 0.553 1 98.44 81 SER B CA 1
ATOM 2552 C C . SER B 1 81 ? -13.148 8.703 1.773 1 98.44 81 SER B C 1
ATOM 2554 O O . SER B 1 81 ? -12.375 9.336 2.492 1 98.44 81 SER B O 1
ATOM 2556 N N . ILE B 1 82 ? -14.43 8.633 2.014 1 98.12 82 ILE B N 1
ATOM 2557 C CA . ILE B 1 82 ? -15.039 9.125 3.248 1 98.12 82 ILE B CA 1
ATOM 2558 C C . ILE B 1 82 ? -15.32 7.953 4.188 1 98.12 82 ILE B C 1
ATOM 2560 O O . ILE B 1 82 ? -15.969 6.98 3.799 1 98.12 82 ILE B O 1
ATOM 2564 N N . TYR B 1 83 ? -14.859 8.086 5.422 1 96.62 83 TYR B N 1
ATOM 2565 C CA . TYR B 1 83 ? -14.953 6.969 6.359 1 96.62 83 TYR B CA 1
ATOM 2566 C C . TYR B 1 83 ? -16.125 7.164 7.324 1 96.62 83 TYR B C 1
ATOM 2568 O O . TYR B 1 83 ? -16.75 6.191 7.75 1 96.62 83 TYR B O 1
ATOM 2576 N N . ARG B 1 84 ? -16.312 8.398 7.684 1 96.06 84 ARG B N 1
ATOM 2577 C CA . ARG B 1 84 ? -17.281 8.711 8.719 1 96.06 84 ARG B CA 1
ATOM 2578 C C . ARG B 1 84 ? -17.812 10.133 8.562 1 96.06 84 ARG B C 1
ATOM 2580 O O . ARG B 1 84 ? -17.125 11 8.023 1 96.06 84 ARG B O 1
ATOM 2587 N N . VAL B 1 85 ? -19.062 10.297 8.992 1 96.5 85 VAL B N 1
ATOM 2588 C CA . VAL B 1 85 ? -19.688 11.617 9.016 1 96.5 85 VAL B CA 1
ATOM 2589 C C . VAL B 1 85 ? -20.422 11.805 10.336 1 96.5 85 VAL B C 1
ATOM 2591 O O . VAL B 1 85 ? -21.062 10.875 10.844 1 96.5 85 VAL B O 1
ATOM 2594 N N . GLU B 1 86 ? -20.297 12.961 10.875 1 94.94 86 GLU B N 1
ATOM 2595 C CA . GLU B 1 86 ? -20.953 13.273 12.141 1 94.94 86 GLU B CA 1
ATOM 2596 C C . GLU B 1 86 ? -21.484 14.703 12.148 1 94.94 86 GLU B C 1
ATOM 2598 O O . GLU B 1 86 ? -20.844 15.617 11.641 1 94.94 86 GLU B O 1
ATOM 2603 N N . GLU B 1 87 ? -22.656 14.852 12.742 1 94.75 87 GLU B N 1
ATOM 2604 C CA . GLU B 1 87 ? -23.188 16.188 12.938 1 94.75 87 GLU B CA 1
ATOM 2605 C C . GLU B 1 87 ? -22.5 16.891 14.109 1 94.75 87 GLU B C 1
ATOM 2607 O O . GLU B 1 87 ? -22.328 16.312 15.18 1 94.75 87 GLU B O 1
ATOM 2612 N N . MET B 1 88 ? -22.125 18.141 13.852 1 95 88 MET B N 1
ATOM 2613 C CA . MET B 1 88 ? -21.406 18.906 14.859 1 95 88 MET B CA 1
ATOM 2614 C C . MET B 1 88 ? -22.094 20.25 15.109 1 95 88 MET B C 1
ATOM 2616 O O . MET B 1 88 ? -22.859 20.719 14.266 1 95 88 MET B O 1
ATOM 2620 N N . PRO B 1 89 ? -21.844 20.844 16.312 1 94.56 89 PRO B N 1
ATOM 2621 C CA . PRO B 1 89 ? -22.344 22.203 16.531 1 94.56 89 PRO B CA 1
ATOM 2622 C C . PRO B 1 89 ? -21.844 23.203 15.477 1 94.56 89 PRO B C 1
ATOM 2624 O O . PRO B 1 89 ? -20.75 23.016 14.922 1 94.56 89 PRO B O 1
ATOM 2627 N N . PRO B 1 90 ? -22.625 24.219 15.242 1 92.75 90 PRO B N 1
ATOM 2628 C CA . PRO B 1 90 ? -22.281 25.172 14.188 1 92.75 90 PRO B CA 1
ATOM 2629 C C . PRO B 1 90 ? -20.922 25.844 14.422 1 9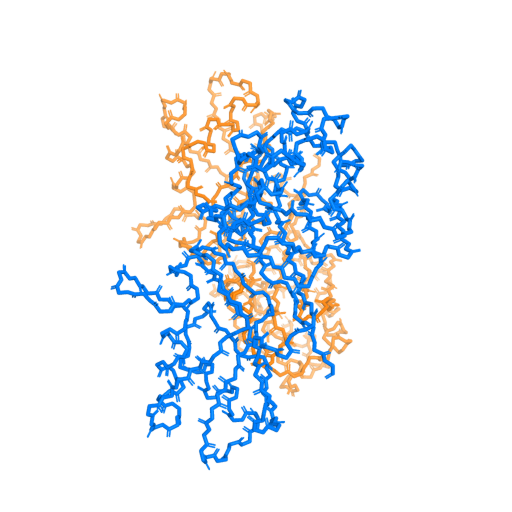2.75 90 PRO B C 1
ATOM 2631 O O . PRO B 1 90 ? -20.281 26.297 13.469 1 92.75 90 PRO B O 1
ATOM 2634 N N . GLU B 1 91 ? -20.453 25.859 15.641 1 94.69 91 GLU B N 1
ATOM 2635 C CA . GLU B 1 91 ? -19.203 26.547 15.977 1 94.69 91 GLU B CA 1
ATOM 2636 C C . GLU B 1 91 ? -18 25.641 15.695 1 94.69 91 GLU B C 1
ATOM 2638 O O . GLU B 1 91 ? -16.859 26.109 15.711 1 94.69 91 GLU B O 1
ATOM 2643 N N . PHE B 1 92 ? -18.281 24.438 15.477 1 96 92 PHE B N 1
ATOM 2644 C CA . PHE B 1 92 ? -17.203 23.5 15.227 1 96 92 PHE B CA 1
ATOM 2645 C C . PHE B 1 92 ? -16.516 23.797 13.891 1 96 92 PHE B C 1
ATOM 2647 O O . PHE B 1 92 ? -17.203 24 12.883 1 96 92 PHE B O 1
ATOM 2654 N N . HIS B 1 93 ? -15.227 23.922 13.898 1 96.56 93 HIS B N 1
ATOM 2655 C CA . HIS B 1 93 ? -14.398 24.094 12.711 1 96.56 93 HIS B CA 1
ATOM 2656 C C . HIS B 1 93 ? -13.242 23.094 12.688 1 96.56 93 HIS B C 1
ATOM 2658 O O . HIS B 1 93 ? -12.445 23.047 13.625 1 96.56 93 HIS B O 1
ATOM 2664 N N . ALA B 1 94 ? -13.141 22.328 11.586 1 97.12 94 ALA B N 1
ATOM 2665 C CA . ALA B 1 94 ? -12.188 21.219 11.508 1 97.12 94 ALA B CA 1
ATOM 2666 C C . ALA B 1 94 ? -10.773 21.688 11.82 1 97.12 94 ALA B C 1
ATOM 2668 O O . ALA B 1 94 ? -10.008 20.984 12.484 1 97.12 94 ALA B O 1
ATOM 2669 N N . ARG B 1 95 ? -10.391 22.875 11.375 1 95.56 95 ARG B N 1
ATOM 2670 C CA . ARG B 1 95 ? -9.039 23.391 11.555 1 95.56 95 ARG B CA 1
ATOM 2671 C C . ARG B 1 95 ? -8.844 23.953 12.961 1 95.56 95 ARG B C 1
ATOM 2673 O O . ARG B 1 95 ? -7.887 23.594 13.648 1 95.56 95 ARG B O 1
ATOM 2680 N N . PHE B 1 96 ? -9.836 24.75 13.391 1 95.38 96 PHE B N 1
ATOM 2681 C CA . PHE B 1 96 ? -9.641 25.547 14.594 1 95.38 96 PHE B CA 1
ATOM 2682 C C . PHE B 1 96 ? -9.977 24.719 15.836 1 95.38 96 PHE B C 1
ATOM 2684 O O . PHE B 1 96 ? -9.531 25.047 16.938 1 95.38 96 PHE B O 1
ATOM 2691 N N . SER B 1 97 ? -10.766 23.719 15.688 1 97 97 SER B N 1
ATOM 2692 C CA . SER B 1 97 ? -11.133 22.859 16.812 1 97 97 SER B CA 1
ATOM 2693 C C . SER B 1 97 ? -10.133 21.734 17 1 97 97 SER B C 1
ATOM 2695 O O . SER B 1 97 ? -10.227 20.969 17.969 1 97 97 SER B O 1
ATOM 2697 N N . CYS B 1 98 ? -9.203 21.625 16.031 1 97 98 CYS B N 1
ATOM 2698 C CA . CYS B 1 98 ? -8.195 20.578 16.109 1 97 98 CYS B CA 1
ATOM 2699 C C . CYS B 1 98 ? -7.215 20.828 17.25 1 97 98 CYS B C 1
ATOM 2701 O O . CYS B 1 98 ? -6.707 21.938 17.406 1 97 98 CYS B O 1
ATOM 2703 N N . LYS B 1 99 ? -6.926 19.828 18.078 1 97.75 99 LYS B N 1
ATOM 2704 C CA . LYS B 1 99 ? -6.051 19.953 19.25 1 97.75 99 LYS B CA 1
ATOM 2705 C C . LYS B 1 99 ? -4.629 19.5 18.922 1 97.75 99 LYS B C 1
ATOM 2707 O O . LYS B 1 99 ? -3.666 19.969 19.516 1 97.75 99 LYS B O 1
ATOM 2712 N N . ALA B 1 100 ? -4.551 18.531 18.109 1 98.44 100 ALA B N 1
ATOM 2713 C CA . ALA B 1 100 ? -3.252 18 17.719 1 98.44 100 ALA B CA 1
ATOM 2714 C C . ALA B 1 100 ? -3.35 17.234 16.391 1 98.44 100 ALA B C 1
ATOM 2716 O O . ALA B 1 100 ? -4.434 16.812 15.984 1 98.44 100 ALA B O 1
ATOM 2717 N N . LYS B 1 101 ? -2.285 17.156 15.773 1 98.38 101 LYS B N 1
ATOM 2718 C CA . LYS B 1 101 ? -2.135 16.344 14.562 1 98.38 101 LYS B CA 1
ATOM 2719 C C . LYS B 1 101 ? -0.924 15.43 14.664 1 98.38 101 LYS B C 1
ATOM 2721 O O . LYS B 1 101 ? 0.071 15.766 15.305 1 98.38 101 LYS B O 1
ATOM 2726 N N . GLU B 1 102 ? -1.053 14.312 14.086 1 98.81 102 GLU B N 1
ATOM 2727 C CA . GLU B 1 102 ? 0.058 13.375 13.945 1 98.81 102 GLU B CA 1
ATOM 2728 C C . GLU B 1 102 ? 0.37 13.109 12.477 1 98.81 102 GLU B C 1
ATOM 2730 O O . GLU B 1 102 ? -0.522 12.758 11.703 1 98.81 102 GLU B O 1
ATOM 2735 N N . TYR B 1 103 ? 1.583 13.359 12.195 1 98.88 103 TYR B N 1
ATOM 2736 C CA . TYR B 1 103 ? 2.062 13.031 10.859 1 98.88 103 TYR B CA 1
ATOM 2737 C C . TYR B 1 103 ? 2.93 11.781 10.883 1 98.88 103 TYR B C 1
ATOM 2739 O O . TYR B 1 103 ? 3.57 11.477 11.891 1 98.88 103 TYR B O 1
ATOM 2747 N N . MET B 1 104 ? 2.861 11.109 9.766 1 98.94 104 MET B N 1
ATOM 2748 C CA . MET B 1 104 ? 3.66 9.906 9.547 1 98.94 104 MET B CA 1
ATOM 2749 C C . MET B 1 104 ? 4.516 10.047 8.289 1 98.94 104 MET B C 1
ATOM 2751 O O . MET B 1 104 ? 4.035 10.508 7.254 1 98.94 104 MET B O 1
ATOM 2755 N N . TYR B 1 105 ? 5.766 9.797 8.453 1 98.94 105 TYR B N 1
ATOM 2756 C CA . TYR B 1 105 ? 6.637 9.711 7.281 1 98.94 105 TYR B CA 1
ATOM 2757 C C . TYR B 1 105 ? 7.16 8.289 7.098 1 98.94 105 TYR B C 1
ATOM 2759 O O . TYR B 1 105 ? 7.734 7.707 8.023 1 98.94 105 TYR B O 1
ATOM 2767 N N . ARG B 1 106 ? 6.98 7.762 5.875 1 98.94 106 ARG B N 1
ATOM 2768 C CA . ARG B 1 106 ? 7.379 6.387 5.594 1 98.94 106 ARG B CA 1
ATOM 2769 C C . ARG B 1 106 ? 8.594 6.348 4.676 1 98.94 106 ARG B C 1
ATOM 2771 O O . ARG B 1 106 ? 8.617 7.016 3.641 1 98.94 106 ARG B O 1
ATOM 2778 N N . ILE B 1 107 ? 9.57 5.523 5.105 1 98.88 107 ILE B N 1
ATOM 2779 C CA . ILE B 1 107 ? 10.805 5.355 4.348 1 98.88 107 ILE B CA 1
ATOM 2780 C C . ILE B 1 107 ? 11.031 3.871 4.059 1 98.88 107 ILE B C 1
ATOM 2782 O O . ILE B 1 107 ? 11.055 3.051 4.98 1 98.88 107 ILE B O 1
ATOM 2786 N N . HIS B 1 108 ? 11.078 3.525 2.812 1 98.44 108 HIS B N 1
ATOM 2787 C CA . HIS B 1 108 ? 11.508 2.186 2.43 1 98.44 108 HIS B CA 1
ATOM 2788 C C . HIS B 1 108 ? 13.031 2.074 2.438 1 98.44 108 HIS B C 1
ATOM 2790 O O . HIS B 1 108 ? 13.703 2.686 1.608 1 98.44 108 HIS B O 1
ATOM 2796 N N . ASN B 1 109 ? 13.531 1.319 3.363 1 97.81 109 ASN B N 1
ATOM 2797 C CA . ASN B 1 109 ? 14.969 1.225 3.574 1 97.81 109 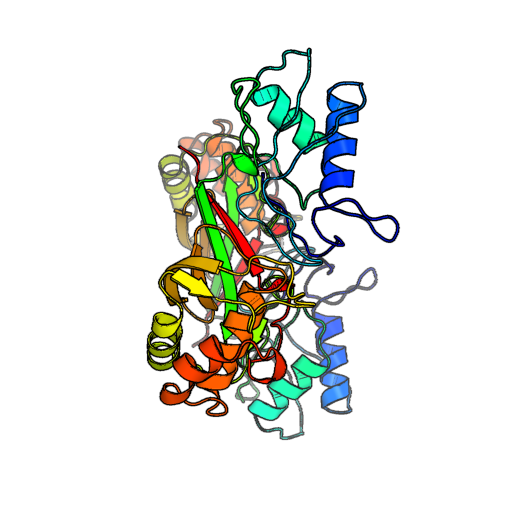ASN B CA 1
ATOM 2798 C C . ASN B 1 109 ? 15.531 -0.09 3.037 1 97.81 109 ASN B C 1
ATOM 2800 O O . ASN B 1 109 ? 15.641 -1.07 3.775 1 97.81 109 ASN B O 1
ATOM 2804 N N . SER B 1 110 ? 15.852 -0.127 1.788 1 94.12 110 SER B N 1
ATOM 2805 C CA . SER B 1 110 ? 16.422 -1.264 1.074 1 94.12 110 SER B CA 1
ATOM 2806 C C . SER B 1 110 ? 17.172 -0.811 -0.176 1 94.12 110 SER B C 1
ATOM 2808 O O . SER B 1 110 ? 17.062 0.344 -0.59 1 94.12 110 SER B O 1
ATOM 2810 N N . GLU B 1 111 ? 17.953 -1.673 -0.706 1 90.69 111 GLU B N 1
ATOM 2811 C CA . GLU B 1 111 ? 18.641 -1.388 -1.958 1 90.69 111 GLU B CA 1
ATOM 2812 C C . GLU B 1 111 ? 17.672 -1.35 -3.133 1 90.69 111 GLU B C 1
ATOM 2814 O O . GLU B 1 111 ? 17.828 -0.542 -4.051 1 90.69 111 GLU B O 1
ATOM 2819 N N . SER B 1 112 ? 16.719 -2.25 -3.088 1 93.69 112 SER B N 1
ATOM 2820 C CA . SER B 1 112 ? 15.75 -2.363 -4.176 1 93.69 112 SER B CA 1
ATOM 2821 C C . SER B 1 112 ? 14.445 -1.645 -3.84 1 93.69 112 SER B C 1
ATOM 2823 O O . SER B 1 112 ? 14.008 -1.651 -2.688 1 93.69 112 SER B O 1
ATOM 2825 N N . LYS B 1 113 ? 13.812 -1.089 -4.867 1 95.5 113 LYS B N 1
ATOM 2826 C CA . LYS B 1 113 ? 12.523 -0.438 -4.684 1 95.5 113 LYS B CA 1
ATOM 2827 C C . LYS B 1 113 ? 11.43 -1.46 -4.371 1 95.5 113 LYS B C 1
ATOM 2829 O O . LYS B 1 113 ? 11.578 -2.646 -4.668 1 95.5 113 LYS B O 1
ATOM 2834 N N . ASN B 1 114 ? 10.438 -1.044 -3.703 1 97.19 114 ASN B N 1
ATOM 2835 C CA . ASN B 1 114 ? 9.211 -1.799 -3.5 1 97.19 114 ASN B CA 1
ATOM 2836 C C . ASN B 1 114 ? 8.148 -1.424 -4.527 1 97.19 114 ASN B C 1
ATOM 2838 O O . ASN B 1 114 ? 7.621 -0.309 -4.508 1 97.19 114 ASN B O 1
ATOM 2842 N N . PRO B 1 115 ? 7.832 -2.314 -5.375 1 97.88 115 PRO B N 1
ATOM 2843 C CA . PRO B 1 115 ? 6.918 -1.964 -6.465 1 97.88 115 PRO B CA 1
ATOM 2844 C C . PRO B 1 115 ? 5.523 -1.58 -5.969 1 97.88 115 PRO B C 1
ATOM 2846 O O . PRO B 1 115 ? 4.715 -1.049 -6.734 1 97.88 115 PRO B O 1
ATOM 2849 N N . PHE B 1 116 ? 5.195 -1.775 -4.73 1 97.94 116 PHE B N 1
ATOM 2850 C CA . PHE B 1 116 ? 3.854 -1.545 -4.203 1 97.94 116 PHE B CA 1
ATOM 2851 C C . PHE B 1 116 ? 3.768 -0.187 -3.516 1 97.94 116 PHE B C 1
ATOM 2853 O O . PHE B 1 116 ? 2.676 0.283 -3.191 1 97.94 116 PHE B O 1
ATOM 2860 N N . THR B 1 117 ? 4.949 0.452 -3.291 1 97.38 117 THR B N 1
ATOM 2861 C CA . THR B 1 117 ? 4.883 1.635 -2.439 1 97.38 117 THR B CA 1
ATOM 2862 C C . THR B 1 117 ? 5.777 2.744 -2.988 1 97.38 117 THR B C 1
ATOM 2864 O O . THR B 1 117 ? 6.219 3.619 -2.24 1 97.38 117 THR B O 1
ATOM 2867 N N . THR B 1 118 ? 6.07 2.738 -4.289 1 95.69 118 THR B N 1
ATOM 2868 C CA . THR B 1 118 ? 7.02 3.68 -4.867 1 95.69 118 THR B CA 1
ATOM 2869 C C . THR B 1 118 ? 6.523 5.113 -4.715 1 95.69 118 THR B C 1
ATOM 2871 O O . THR B 1 118 ? 7.324 6.043 -4.574 1 95.69 118 THR B O 1
ATOM 2874 N N . ASP B 1 119 ? 5.25 5.324 -4.672 1 96.94 119 ASP B N 1
ATOM 2875 C CA . ASP B 1 119 ? 4.695 6.664 -4.508 1 96.94 119 ASP B CA 1
ATOM 2876 C C . ASP B 1 119 ? 4.164 6.871 -3.092 1 96.94 119 ASP B C 1
ATOM 2878 O O . ASP B 1 119 ? 3.455 7.844 -2.824 1 96.94 119 ASP B O 1
ATOM 2882 N N . LEU B 1 120 ? 4.492 5.906 -2.203 1 98.44 120 LEU B N 1
ATOM 2883 C CA . LEU B 1 120 ? 3.895 5.945 -0.872 1 98.44 120 LEU B CA 1
ATOM 2884 C C . LEU B 1 120 ? 4.977 5.973 0.205 1 98.44 120 LEU B C 1
ATOM 2886 O O . LEU B 1 120 ? 4.68 6.199 1.381 1 98.44 120 LEU B O 1
ATOM 2890 N N . GLU B 1 121 ? 6.18 5.656 -0.185 1 98.62 121 GLU B N 1
ATOM 2891 C CA . GLU B 1 121 ? 7.332 5.656 0.709 1 98.62 121 GLU B CA 1
ATOM 2892 C C . GLU B 1 121 ? 8.555 6.273 0.034 1 98.62 121 GLU B C 1
ATOM 2894 O O . GLU B 1 121 ? 8.75 6.109 -1.171 1 98.62 121 GLU B O 1
ATOM 2899 N N . LEU B 1 122 ? 9.352 6.961 0.83 1 98.56 122 LEU B N 1
ATOM 2900 C CA . LEU B 1 122 ? 10.656 7.402 0.334 1 98.56 122 LEU B CA 1
ATOM 2901 C C . LEU B 1 122 ? 11.625 6.23 0.242 1 98.56 122 LEU B C 1
ATOM 2903 O O . LEU B 1 122 ? 11.844 5.52 1.226 1 98.56 122 LEU B O 1
ATOM 2907 N N . LEU B 1 123 ? 12.125 5.988 -0.917 1 97.31 123 LEU B N 1
ATOM 2908 C CA . LEU B 1 123 ? 13.18 4.992 -1.033 1 97.31 123 LEU B CA 1
ATOM 2909 C C . LEU B 1 123 ? 14.5 5.531 -0.487 1 97.31 123 LEU B C 1
ATOM 2911 O O . LEU B 1 123 ? 14.953 6.598 -0.901 1 97.31 123 LEU B O 1
ATOM 2915 N N . TYR B 1 124 ? 15.031 4.938 0.477 1 97.75 124 TYR B N 1
ATOM 2916 C CA . TYR B 1 124 ? 16.312 5.277 1.079 1 97.75 124 TYR B CA 1
ATOM 2917 C C . TYR B 1 124 ? 17.25 4.066 1.111 1 97.75 124 TYR B C 1
ATOM 2919 O O . TYR B 1 124 ? 17 3.107 1.848 1 97.75 124 TYR B O 1
ATOM 2927 N N . ARG B 1 125 ? 18.344 4.086 0.424 1 93.75 125 ARG B N 1
ATOM 2928 C CA . ARG B 1 125 ? 19.156 2.9 0.153 1 93.75 125 ARG B CA 1
ATOM 2929 C C . ARG B 1 125 ? 20.25 2.74 1.194 1 93.75 125 ARG B C 1
ATOM 2931 O O . ARG B 1 125 ? 20.766 1.634 1.41 1 93.75 125 ARG B O 1
ATOM 2938 N N . ARG B 1 126 ? 20.609 3.793 1.866 1 95.44 126 ARG B N 1
ATOM 2939 C CA . ARG B 1 126 ? 21.672 3.719 2.854 1 95.44 126 ARG B CA 1
ATOM 2940 C C . ARG B 1 126 ? 21.172 3.127 4.164 1 95.44 126 ARG B C 1
ATOM 2942 O O . ARG B 1 126 ? 19.984 3.211 4.473 1 95.44 126 ARG B O 1
ATOM 2949 N N . LYS B 1 127 ? 22.125 2.559 4.902 1 96.38 127 LYS B N 1
ATOM 2950 C CA . LYS B 1 127 ? 21.781 2.041 6.223 1 96.38 127 LYS B CA 1
ATOM 2951 C C . LYS B 1 127 ? 21.266 3.152 7.133 1 96.38 127 LYS B C 1
ATOM 2953 O O . LYS B 1 127 ? 21.766 4.273 7.102 1 96.38 127 LYS B O 1
ATOM 2958 N N . MET B 1 128 ? 20.297 2.854 7.957 1 98.25 128 MET B N 1
ATOM 2959 C CA . MET B 1 128 ? 19.734 3.83 8.883 1 98.25 128 MET B CA 1
ATOM 2960 C C . MET B 1 128 ? 20.016 3.438 10.328 1 98.25 128 MET B C 1
ATOM 2962 O O . MET B 1 128 ? 19.688 2.322 10.742 1 98.25 128 MET B O 1
ATOM 2966 N N . ASP B 1 129 ? 20.609 4.266 11.031 1 98.44 129 ASP B N 1
ATOM 2967 C CA . ASP B 1 129 ? 20.812 4.113 12.469 1 98.44 129 ASP B CA 1
ATOM 2968 C C . ASP B 1 129 ? 19.641 4.668 13.258 1 98.44 129 ASP B C 1
ATOM 2970 O O . ASP B 1 129 ? 19.672 5.816 13.703 1 98.44 129 ASP B O 1
ATOM 2974 N N . ILE B 1 130 ? 18.641 3.783 13.539 1 98.56 130 ILE B N 1
ATOM 2975 C CA . ILE B 1 130 ? 17.359 4.207 14.094 1 98.56 130 ILE B CA 1
ATOM 2976 C C . ILE B 1 130 ? 17.562 4.766 15.5 1 98.56 130 ILE B C 1
ATOM 2978 O O . ILE B 1 130 ? 17.031 5.828 15.836 1 98.56 130 ILE B O 1
ATOM 2982 N N . PRO B 1 131 ? 18.359 4.133 16.359 1 98.44 131 PRO B N 1
ATOM 2983 C CA . PRO B 1 131 ? 18.609 4.707 17.672 1 98.44 131 PRO B CA 1
ATOM 2984 C C . PRO B 1 131 ? 19.219 6.109 17.609 1 98.44 131 PRO B C 1
ATOM 2986 O O . PRO B 1 131 ? 18.812 6.996 18.359 1 98.44 131 PRO B O 1
ATOM 2989 N N . LEU B 1 132 ? 20.172 6.277 16.719 1 98.69 132 LEU B N 1
ATOM 2990 C CA . LEU B 1 132 ? 20.797 7.586 16.547 1 98.69 132 LEU B CA 1
ATOM 2991 C C . LEU B 1 132 ? 19.766 8.625 16.125 1 98.69 132 LEU B C 1
ATOM 2993 O O . LEU B 1 132 ? 19.734 9.727 16.672 1 98.69 132 LEU B O 1
ATOM 2997 N N . MET B 1 133 ? 18.953 8.258 15.18 1 98.69 133 MET B N 1
ATOM 2998 C CA . MET B 1 133 ? 17.938 9.164 14.68 1 98.69 133 MET B CA 1
ATOM 2999 C C . MET B 1 133 ? 16.906 9.484 15.766 1 98.69 133 MET B C 1
ATOM 3001 O O . MET B 1 133 ? 16.438 10.625 15.867 1 98.69 133 MET B O 1
ATOM 3005 N N . GLN B 1 134 ? 16.562 8.453 16.547 1 98.75 134 GLN B N 1
ATOM 3006 C CA . GLN B 1 134 ? 15.625 8.656 17.641 1 98.75 134 GLN B CA 1
ATOM 3007 C C . GLN B 1 134 ? 16.203 9.633 18.672 1 98.75 134 GLN B C 1
ATOM 3009 O O . GLN B 1 134 ? 15.484 10.516 19.156 1 98.75 134 GLN B O 1
ATOM 3014 N N . GLU B 1 135 ? 17.406 9.438 18.984 1 98.62 135 GLU B N 1
ATOM 3015 C CA . GLU B 1 135 ? 18.078 10.359 19.906 1 98.62 135 GLU B CA 1
ATOM 3016 C C . GLU B 1 135 ? 18.031 11.789 19.359 1 98.62 135 GLU B C 1
ATOM 3018 O O . GLU B 1 135 ? 17.688 12.719 20.094 1 98.62 135 GLU B O 1
ATOM 3023 N N . ALA B 1 136 ? 18.375 11.945 18.125 1 98.81 136 ALA B N 1
ATOM 3024 C CA . ALA B 1 136 ? 18.359 13.258 17.484 1 98.81 136 ALA B CA 1
ATOM 3025 C C . ALA B 1 136 ? 16.953 13.867 17.516 1 98.81 136 ALA B C 1
ATOM 3027 O O . ALA B 1 136 ? 16.797 15.055 17.797 1 98.81 136 ALA B O 1
ATOM 3028 N N . ALA B 1 137 ? 15.961 13.062 17.297 1 98.81 137 ALA B N 1
ATOM 3029 C CA . ALA B 1 137 ? 14.578 13.523 17.203 1 98.81 137 ALA B CA 1
ATOM 3030 C C . ALA B 1 137 ? 14.102 14.109 18.531 1 98.81 137 ALA B C 1
ATOM 3032 O O . ALA B 1 137 ? 13.242 15 18.547 1 98.81 137 ALA B O 1
ATOM 3033 N N . GLN B 1 138 ? 14.672 13.672 19.625 1 98.5 138 GLN B N 1
ATOM 3034 C CA . GLN B 1 138 ? 14.266 14.125 20.953 1 98.5 138 GLN B CA 1
ATOM 3035 C C . GLN B 1 138 ? 14.586 15.609 21.141 1 98.5 138 GLN B C 1
ATOM 3037 O O . GLN B 1 138 ? 13.938 16.281 21.938 1 98.5 138 GLN B O 1
ATOM 3042 N N . HIS B 1 139 ? 15.5 16.109 20.422 1 98.5 139 HIS B N 1
ATOM 3043 C CA . HIS B 1 139 ? 15.867 17.516 20.516 1 98.5 139 HIS B CA 1
ATOM 3044 C C . HIS B 1 139 ? 14.742 18.406 20.016 1 98.5 139 HIS B C 1
ATOM 3046 O O . HIS B 1 139 ? 14.711 19.609 20.344 1 98.5 139 HIS B O 1
ATOM 3052 N N . PHE B 1 140 ? 13.836 17.812 19.25 1 98.56 140 PHE B N 1
ATOM 3053 C CA . PHE B 1 140 ? 12.773 18.594 18.656 1 98.56 140 PHE B CA 1
ATOM 3054 C C . PHE B 1 140 ? 11.5 18.531 19.484 1 98.56 140 PHE B C 1
ATOM 3056 O O . PHE B 1 140 ? 10.547 19.281 19.25 1 98.56 140 PHE B O 1
ATOM 3063 N N . VAL B 1 141 ? 11.43 17.625 20.391 1 98.75 141 VAL B N 1
ATOM 3064 C CA . VAL B 1 141 ? 10.25 17.469 21.25 1 98.75 141 VAL B CA 1
ATOM 3065 C C . VAL B 1 141 ? 10.156 18.625 22.234 1 98.75 141 VAL B C 1
ATOM 3067 O O . VAL B 1 141 ? 11.164 19.016 22.828 1 98.75 141 VAL B O 1
ATOM 3070 N N . GLY B 1 142 ? 8.992 19.141 22.438 1 98.56 142 GLY B N 1
ATOM 3071 C CA . GLY B 1 142 ? 8.75 20.297 23.281 1 98.56 142 GLY B CA 1
ATOM 3072 C C . GLY B 1 142 ? 8.328 21.531 22.5 1 98.56 142 GLY B C 1
ATOM 3073 O O . GLY B 1 142 ? 7.926 21.422 21.344 1 98.56 142 GLY B O 1
ATOM 3074 N N . THR B 1 143 ? 8.266 22.656 23.219 1 98.56 143 THR B N 1
ATOM 3075 C CA . THR B 1 143 ? 7.891 23.922 22.594 1 98.56 143 THR B CA 1
ATOM 3076 C C . THR B 1 143 ? 9.125 24.688 22.141 1 98.56 143 THR B C 1
ATOM 3078 O O . THR B 1 143 ? 10.016 24.984 22.938 1 98.56 143 THR B O 1
ATOM 3081 N N . HIS B 1 144 ? 9.219 24.906 20.844 1 98.31 144 HIS B N 1
ATOM 3082 C CA . HIS B 1 144 ? 10.367 25.594 20.25 1 98.31 144 HIS B CA 1
ATOM 3083 C C . HIS B 1 144 ? 9.945 26.562 19.156 1 98.31 144 HIS B C 1
ATOM 3085 O O . HIS B 1 144 ? 8.789 26.547 18.734 1 98.31 144 HIS B O 1
ATOM 3091 N N . ASP B 1 145 ? 10.82 27.516 18.906 1 97.38 145 ASP B N 1
ATOM 3092 C CA . ASP B 1 145 ? 10.719 28.266 17.656 1 97.38 145 ASP B CA 1
ATOM 3093 C C . ASP B 1 145 ? 11.211 27.438 16.469 1 97.38 145 ASP B C 1
ATOM 3095 O O . ASP B 1 145 ? 12.414 27.172 16.359 1 97.38 145 ASP B O 1
ATOM 3099 N N . PHE B 1 146 ? 10.336 27.094 15.555 1 98.06 146 PHE B N 1
ATOM 3100 C CA . PHE B 1 146 ? 10.688 26.188 14.461 1 98.06 146 PHE B CA 1
ATOM 3101 C C . PHE B 1 146 ? 10.906 26.969 13.164 1 98.06 146 PHE B C 1
ATOM 3103 O O . PHE B 1 146 ? 10.68 26.453 12.078 1 98.06 146 PHE B O 1
ATOM 3110 N N . ALA B 1 147 ? 11.312 28.203 13.258 1 96.81 147 ALA B N 1
ATOM 3111 C CA . ALA B 1 147 ? 11.562 29.031 12.086 1 96.81 147 ALA B CA 1
ATOM 3112 C C . ALA B 1 147 ? 12.57 28.359 11.141 1 96.81 147 ALA B C 1
ATOM 3114 O O . ALA B 1 147 ? 12.422 28.438 9.922 1 96.81 147 ALA B O 1
ATOM 3115 N N . THR B 1 148 ? 13.602 27.688 11.711 1 97 148 THR B N 1
ATOM 3116 C CA . THR B 1 148 ? 14.617 26.984 10.945 1 97 148 THR B CA 1
ATOM 3117 C C . THR B 1 148 ? 13.984 25.891 10.102 1 97 148 THR B C 1
ATOM 3119 O O . THR B 1 148 ? 14.547 25.484 9.078 1 97 148 THR B O 1
ATOM 3122 N N . PHE B 1 149 ? 12.812 25.406 10.461 1 97.69 149 PHE B N 1
ATOM 3123 C CA . PHE B 1 149 ? 12.141 24.281 9.82 1 97.69 149 PHE B CA 1
ATOM 3124 C C . PHE B 1 149 ? 10.906 24.75 9.062 1 97.69 149 PHE B C 1
ATOM 3126 O O . PHE B 1 149 ? 9.914 24.016 8.977 1 97.69 149 PHE B O 1
ATOM 3133 N N . CYS B 1 150 ? 10.938 25.891 8.602 1 96.06 150 CYS B N 1
ATOM 3134 C CA . CYS B 1 150 ? 9.82 26.453 7.859 1 96.06 150 CYS B CA 1
ATOM 3135 C C . CYS B 1 150 ? 10.281 27 6.508 1 96.06 150 CYS B C 1
ATOM 3137 O O . CYS B 1 150 ? 11.273 27.719 6.434 1 96.06 150 CYS B O 1
ATOM 3139 N N . THR B 1 151 ? 9.562 26.531 5.449 1 92.25 151 THR B N 1
ATOM 3140 C CA . THR B 1 151 ? 9.828 27.094 4.133 1 92.25 151 THR B CA 1
ATOM 3141 C C . THR B 1 151 ? 9.188 28.484 4 1 92.25 151 THR B C 1
ATOM 3143 O O . THR B 1 151 ? 8.055 28.688 4.426 1 92.25 151 THR B O 1
ATOM 3146 N N . ASN B 1 152 ? 9.93 29.469 3.373 1 84.69 152 ASN B N 1
ATOM 3147 C CA . ASN B 1 152 ? 9.5 30.844 3.129 1 84.69 152 ASN B CA 1
ATOM 3148 C C . ASN B 1 152 ? 9.102 31.547 4.426 1 84.69 152 ASN B C 1
ATOM 3150 O O . ASN B 1 152 ? 8.062 32.188 4.492 1 84.69 152 ASN B O 1
ATOM 3154 N N . TYR B 1 153 ? 9.867 31.297 5.422 1 83 153 TYR B N 1
ATOM 3155 C CA . TYR B 1 153 ? 9.664 31.938 6.715 1 83 153 TYR B CA 1
ATOM 3156 C C . TYR B 1 153 ? 9.789 33.438 6.598 1 83 153 TYR B C 1
ATOM 3158 O O . TYR B 1 153 ? 10.68 33.969 5.91 1 83 153 TYR B O 1
ATOM 3166 N N . THR B 1 154 ? 8.688 34.094 7.188 1 80.25 154 THR B N 1
ATOM 3167 C CA . THR B 1 154 ? 8.758 35.531 7.371 1 80.25 154 THR B CA 1
ATOM 3168 C C . THR B 1 154 ? 8.719 35.906 8.852 1 80.25 154 THR B C 1
ATOM 3170 O O . THR B 1 154 ? 8.078 35.219 9.648 1 80.25 154 THR B O 1
ATOM 3173 N N . GLU B 1 155 ? 9.375 36.969 9.188 1 78.88 155 GLU B N 1
ATOM 3174 C CA . GLU B 1 155 ? 9.492 37.375 10.586 1 78.88 155 GLU B CA 1
ATOM 3175 C C . GLU B 1 155 ? 8.117 37.656 11.188 1 78.88 155 GLU B C 1
ATOM 3177 O O . GLU B 1 155 ? 7.953 37.625 12.406 1 78.88 155 GLU B O 1
ATOM 3182 N N . LYS B 1 156 ? 7.18 37.906 10.477 1 82.31 156 LYS B N 1
ATOM 3183 C CA . LYS B 1 156 ? 5.832 38.219 10.938 1 82.31 156 LYS B CA 1
ATOM 3184 C C . LYS B 1 156 ? 5.09 36.938 11.367 1 82.31 156 LYS B C 1
ATOM 3186 O O . LYS B 1 156 ? 4.09 37.031 12.078 1 82.31 156 LYS B O 1
ATOM 3191 N N . GLN B 1 157 ? 5.617 35.875 11.039 1 89.19 157 GLN B N 1
ATOM 3192 C CA . GLN B 1 157 ? 4.941 34.594 11.312 1 89.19 157 GLN B CA 1
ATOM 3193 C C . GLN B 1 157 ? 5.305 34.062 12.695 1 89.19 157 GLN B C 1
ATOM 3195 O O . GLN B 1 157 ? 6.457 34.156 13.117 1 89.19 157 GLN B O 1
ATOM 3200 N N . ASN B 1 158 ? 4.289 33.656 13.398 1 93.44 158 ASN B N 1
ATOM 3201 C CA . ASN B 1 158 ? 4.555 32.906 14.609 1 93.44 158 ASN B CA 1
ATOM 3202 C C . ASN B 1 158 ? 5.016 31.484 14.289 1 93.44 158 ASN B C 1
ATOM 3204 O O . ASN B 1 158 ? 4.266 30.688 13.703 1 93.44 158 ASN B O 1
ATOM 3208 N N . THR B 1 159 ? 6.176 31.156 14.68 1 96.69 159 THR B N 1
ATOM 3209 C CA . THR B 1 159 ? 6.762 29.859 14.312 1 96.69 159 THR B CA 1
ATOM 3210 C C . THR B 1 159 ? 6.965 29 15.547 1 96.69 159 THR B C 1
ATOM 3212 O O . THR B 1 159 ? 7.719 28.016 15.508 1 96.69 159 THR B O 1
ATOM 3215 N N . ILE B 1 160 ? 6.336 29.438 16.594 1 97.5 160 ILE B N 1
ATOM 3216 C CA . ILE B 1 160 ? 6.406 28.625 17.812 1 97.5 160 ILE B CA 1
ATOM 3217 C C . ILE B 1 160 ? 5.41 27.484 17.734 1 97.5 160 ILE B C 1
ATOM 3219 O O . ILE B 1 160 ? 4.223 27.688 17.469 1 97.5 160 ILE B O 1
ATOM 3223 N N . ARG B 1 161 ? 5.871 26.312 17.875 1 98.06 161 ARG B N 1
ATOM 3224 C CA . ARG B 1 161 ? 5.051 25.094 17.906 1 98.06 161 ARG B CA 1
ATOM 3225 C C . ARG B 1 161 ? 5.48 24.172 19.031 1 98.06 161 ARG B C 1
ATOM 3227 O O . ARG B 1 161 ? 6.582 24.312 19.562 1 98.06 161 ARG B O 1
ATOM 3234 N N . THR B 1 162 ? 4.59 23.281 19.375 1 98.75 162 THR B N 1
ATOM 3235 C CA . THR B 1 162 ? 4.895 22.234 20.344 1 98.75 162 THR B CA 1
ATOM 3236 C C . THR B 1 162 ? 4.805 20.859 19.688 1 98.75 162 THR B C 1
ATOM 3238 O O . THR B 1 162 ? 3.766 20.484 19.141 1 98.75 162 THR B O 1
ATOM 3241 N N . ILE B 1 163 ? 5.871 20.156 19.703 1 98.81 163 ILE B N 1
ATOM 3242 C CA . ILE B 1 163 ? 5.875 18.75 19.344 1 98.81 163 ILE B CA 1
ATOM 3243 C C . ILE B 1 163 ? 5.742 17.891 20.609 1 98.81 163 ILE B C 1
ATOM 3245 O O . ILE B 1 163 ? 6.566 18 21.516 1 98.81 163 ILE B O 1
ATOM 3249 N N . HIS B 1 164 ? 4.746 17.094 20.656 1 98.81 164 HIS B N 1
ATOM 3250 C CA . HIS B 1 164 ? 4.453 16.281 21.828 1 98.81 164 HIS B CA 1
ATOM 3251 C C . HIS B 1 164 ? 5.281 15.008 21.844 1 98.81 164 HIS B C 1
ATOM 3253 O O . HIS B 1 164 ? 5.668 14.516 22.906 1 98.81 164 HIS B O 1
ATOM 3259 N N . ASP B 1 165 ? 5.48 14.5 20.656 1 98.69 165 ASP B N 1
ATOM 3260 C CA . ASP B 1 165 ? 6.172 13.219 20.562 1 98.69 165 ASP B CA 1
ATOM 3261 C C . ASP B 1 165 ? 6.723 12.977 19.156 1 98.69 165 ASP B C 1
ATOM 3263 O O . ASP B 1 165 ? 6.121 13.406 18.172 1 98.69 165 ASP B O 1
ATOM 3267 N N . ILE B 1 166 ? 7.883 12.383 19.078 1 98.81 166 ILE B N 1
ATOM 3268 C CA . ILE B 1 166 ? 8.445 11.859 17.828 1 98.81 166 ILE B CA 1
ATOM 3269 C C . ILE B 1 166 ? 8.945 10.43 18.062 1 98.81 166 ILE B C 1
ATOM 3271 O O . ILE B 1 166 ? 9.758 10.188 18.953 1 98.81 166 ILE B O 1
ATOM 3275 N N . THR B 1 167 ? 8.516 9.523 17.281 1 98.81 167 THR B N 1
ATOM 3276 C CA . THR B 1 167 ? 8.977 8.141 17.359 1 98.81 167 THR B CA 1
ATOM 3277 C C . THR B 1 167 ? 9.438 7.648 16 1 98.81 167 THR B C 1
ATOM 3279 O O . THR B 1 167 ? 8.883 8.031 14.969 1 98.81 167 THR B O 1
ATOM 3282 N N . ILE B 1 168 ? 10.438 6.875 16.016 1 98.81 168 ILE B N 1
ATOM 3283 C CA . ILE B 1 168 ? 10.969 6.246 14.805 1 98.81 168 ILE B CA 1
ATOM 3284 C C . ILE B 1 168 ? 11.086 4.738 15.023 1 98.81 168 ILE B C 1
ATOM 3286 O O . ILE B 1 168 ? 11.727 4.289 15.977 1 98.81 168 ILE B O 1
ATOM 3290 N N . GLU B 1 169 ? 10.461 3.994 14.195 1 98.31 169 GLU B N 1
ATOM 3291 C CA . GLU B 1 169 ? 10.5 2.539 14.312 1 98.31 169 GLU B CA 1
ATOM 3292 C C . GLU B 1 169 ? 10.688 1.885 12.945 1 98.31 169 GLU B C 1
ATOM 3294 O O . GLU B 1 169 ? 10.242 2.424 11.93 1 98.31 169 GLU B O 1
ATOM 3299 N N . LYS B 1 170 ? 11.344 0.813 12.984 1 97.31 170 LYS B N 1
ATOM 3300 C CA . LYS B 1 170 ? 11.516 0.028 11.758 1 97.31 170 LYS B CA 1
ATOM 3301 C C . LYS B 1 170 ? 10.664 -1.236 11.797 1 97.31 170 LYS B C 1
ATOM 3303 O O . LYS B 1 170 ? 10.672 -1.967 12.797 1 97.31 170 LYS B O 1
ATOM 3308 N N . GLN B 1 171 ? 9.883 -1.438 10.805 1 96.06 171 GLN B N 1
ATOM 3309 C CA . GLN B 1 171 ? 9.109 -2.648 10.555 1 96.06 171 GLN B CA 1
ATOM 3310 C C . GLN B 1 171 ? 9.461 -3.264 9.203 1 96.06 171 GLN B C 1
ATOM 3312 O O . GLN B 1 171 ? 9.008 -2.785 8.164 1 96.06 171 GLN B O 1
ATOM 3317 N N . GLY B 1 172 ? 10.172 -4.434 9.281 1 94.69 172 GLY B N 1
ATOM 3318 C CA . GLY B 1 172 ? 10.711 -4.934 8.031 1 94.69 172 GLY B CA 1
ATOM 3319 C C . GLY B 1 172 ? 11.617 -3.941 7.328 1 94.69 172 GLY B C 1
ATOM 3320 O O . GLY B 1 172 ? 12.586 -3.451 7.918 1 94.69 172 GLY B O 1
ATOM 3321 N N . ASN B 1 173 ? 11.25 -3.623 6.078 1 96.69 173 ASN B N 1
ATOM 3322 C CA . ASN B 1 173 ? 12.047 -2.678 5.305 1 96.69 173 ASN B CA 1
ATOM 3323 C C . ASN B 1 173 ? 11.469 -1.268 5.379 1 96.69 173 ASN B C 1
ATOM 3325 O O . ASN B 1 173 ? 11.945 -0.363 4.688 1 96.69 173 ASN B O 1
ATOM 3329 N N . THR B 1 174 ? 10.523 -1.081 6.23 1 98.38 174 THR B N 1
ATOM 3330 C CA . THR B 1 174 ? 9.891 0.232 6.32 1 98.38 174 THR B CA 1
ATOM 3331 C C . THR B 1 174 ? 10.258 0.918 7.633 1 98.38 174 THR B C 1
ATOM 3333 O O . THR B 1 174 ? 10.148 0.316 8.703 1 98.38 174 THR B O 1
ATOM 3336 N N . VAL B 1 175 ? 10.742 2.088 7.531 1 98.81 175 VAL B N 1
ATOM 3337 C CA . VAL B 1 175 ? 10.953 2.943 8.695 1 98.81 175 VAL B CA 1
ATOM 3338 C C . VAL B 1 175 ? 9.82 3.961 8.797 1 98.81 175 VAL B C 1
ATOM 3340 O O . VAL B 1 175 ? 9.508 4.652 7.824 1 98.81 175 VAL B O 1
ATOM 3343 N N . ILE B 1 176 ? 9.227 3.992 9.953 1 98.88 176 ILE B N 1
ATOM 3344 C CA . ILE B 1 176 ? 8.094 4.879 10.188 1 98.88 176 ILE B CA 1
ATOM 3345 C C . ILE B 1 176 ? 8.477 5.945 11.211 1 98.88 176 ILE B C 1
ATOM 3347 O O . ILE B 1 176 ? 8.906 5.629 12.32 1 98.88 176 ILE B O 1
ATOM 3351 N N . LEU B 1 177 ? 8.406 7.172 10.836 1 98.88 177 LEU B N 1
ATOM 3352 C CA . LEU B 1 177 ? 8.547 8.312 11.727 1 98.88 177 LEU B CA 1
ATOM 3353 C C . LEU B 1 177 ? 7.195 8.945 12.039 1 98.88 177 LEU B C 1
ATOM 3355 O O . LEU B 1 177 ? 6.465 9.328 11.125 1 98.88 177 LEU B O 1
ATOM 3359 N N . LEU B 1 178 ? 6.824 8.977 13.281 1 98.88 178 LEU B N 1
ATOM 3360 C CA . LEU B 1 178 ? 5.605 9.648 13.734 1 98.88 178 LEU B CA 1
ATOM 3361 C C . LEU B 1 178 ? 5.938 10.93 14.492 1 98.88 178 LEU B C 1
ATOM 3363 O O . LEU B 1 178 ? 6.824 10.938 15.344 1 98.88 178 LEU B O 1
ATOM 3367 N N . VAL B 1 179 ? 5.266 11.969 14.148 1 98.88 179 VAL B N 1
ATOM 3368 C CA . VAL B 1 179 ? 5.422 13.242 14.852 1 98.88 179 VAL B CA 1
ATOM 3369 C C . VAL B 1 179 ? 4.051 13.797 15.219 1 98.88 179 VAL B C 1
ATOM 3371 O O . VAL B 1 179 ? 3.197 13.992 14.344 1 98.88 179 VAL B O 1
ATOM 3374 N N . LYS B 1 180 ? 3.861 13.961 16.453 1 98.88 180 LYS B N 1
ATOM 3375 C CA . LYS B 1 180 ? 2.613 14.523 16.969 1 98.88 180 LYS B CA 1
ATOM 3376 C C . LYS B 1 180 ? 2.838 15.898 17.594 1 98.88 180 LYS B C 1
ATOM 3378 O O . LYS B 1 180 ? 3.787 16.094 18.344 1 98.88 180 LYS B O 1
ATOM 3383 N N . GLY B 1 181 ? 2.027 16.828 17.234 1 98.62 181 GLY B N 1
ATOM 3384 C CA . GLY B 1 181 ? 2.148 18.172 17.766 1 98.62 181 GLY B CA 1
ATOM 3385 C C . GLY B 1 181 ? 0.876 19 17.609 1 98.62 181 GLY B C 1
ATOM 3386 O O . GLY B 1 181 ? -0.122 18.5 17.078 1 98.62 181 GLY B O 1
ATOM 3387 N N . ASN B 1 182 ? 0.938 20.203 18.047 1 97.5 182 ASN B N 1
ATOM 3388 C CA . ASN B 1 182 ? -0.242 21.062 18.047 1 97.5 182 ASN B CA 1
ATOM 3389 C C . ASN B 1 182 ? -0.422 21.766 16.719 1 97.5 182 ASN B C 1
ATOM 3391 O O . ASN B 1 182 ? -1.456 22.391 16.469 1 97.5 182 ASN B O 1
ATOM 3395 N N . GLY B 1 183 ? 0.535 21.703 15.914 1 96.25 183 GLY B N 1
ATOM 3396 C CA . GLY B 1 183 ? 0.54 22.312 14.594 1 96.25 183 GLY B CA 1
ATOM 3397 C C . GLY B 1 183 ? 1.898 22.266 13.922 1 96.25 183 GLY B C 1
ATOM 3398 O O . GLY B 1 183 ? 2.918 22.062 14.586 1 96.25 183 GLY B O 1
ATOM 3399 N N . PHE B 1 184 ? 1.863 22.438 12.664 1 97.38 184 PHE B N 1
ATOM 3400 C CA . PHE B 1 184 ? 3.111 22.359 11.914 1 97.38 184 PHE B CA 1
ATOM 3401 C C . PHE B 1 184 ? 3.189 23.469 10.875 1 97.38 184 PHE B C 1
ATOM 3403 O O . PHE B 1 184 ? 2.174 23.844 10.281 1 97.38 184 PHE B O 1
ATOM 3410 N N . LEU B 1 185 ? 4.352 23.938 10.68 1 96.75 185 LEU B N 1
ATOM 3411 C CA . LEU B 1 185 ? 4.609 24.969 9.68 1 96.75 185 LEU B CA 1
ATOM 3412 C C . LEU B 1 185 ? 4.75 24.344 8.297 1 96.75 185 LEU B C 1
ATOM 3414 O O . LEU B 1 185 ? 4.77 23.125 8.156 1 96.75 185 LEU B O 1
ATOM 3418 N N . TYR B 1 186 ? 4.809 25.312 7.277 1 95.88 186 TYR B N 1
ATOM 3419 C CA . TYR B 1 186 ? 4.969 24.875 5.898 1 95.88 186 TYR B CA 1
ATOM 3420 C C . TYR B 1 186 ? 6.242 24.047 5.73 1 95.88 186 TYR B C 1
ATOM 3422 O O . TYR B 1 186 ? 7.34 24.547 6 1 95.88 186 TYR B O 1
ATOM 3430 N N . ASN B 1 187 ? 6.133 22.734 5.344 1 97.75 187 ASN B N 1
ATOM 3431 C CA . ASN B 1 187 ? 7.207 21.797 5.059 1 97.75 187 ASN B CA 1
ATOM 3432 C C . ASN B 1 187 ? 7.918 21.359 6.336 1 97.75 187 ASN B C 1
ATOM 3434 O O . ASN B 1 187 ? 8.953 20.688 6.277 1 97.75 187 ASN B O 1
ATOM 3438 N N . MET B 1 188 ? 7.379 21.672 7.434 1 98.25 188 MET B N 1
ATOM 3439 C CA . MET B 1 188 ? 8.086 21.484 8.703 1 98.25 188 MET B CA 1
ATOM 3440 C C . MET B 1 188 ? 8.469 20.016 8.898 1 98.25 188 MET B C 1
ATOM 3442 O O . MET B 1 188 ? 9.633 19.703 9.125 1 98.25 188 MET B O 1
ATOM 3446 N N . VAL B 1 189 ? 7.516 19.094 8.742 1 98.75 189 VAL B N 1
ATOM 3447 C CA . VAL B 1 189 ? 7.754 17.688 9.008 1 98.75 189 VAL B CA 1
ATOM 3448 C C . VAL B 1 189 ? 8.773 17.141 8.008 1 98.75 189 VAL B C 1
ATOM 3450 O O . VAL B 1 189 ? 9.672 16.375 8.383 1 98.75 189 VAL B O 1
ATOM 3453 N N . ARG B 1 190 ? 8.672 17.531 6.785 1 98.81 190 ARG B N 1
ATOM 3454 C CA . ARG B 1 190 ? 9.57 17.047 5.738 1 98.81 190 ARG B CA 1
ATOM 3455 C C . ARG B 1 190 ? 10.992 17.562 5.965 1 98.81 190 ARG B C 1
ATOM 3457 O O . ARG B 1 190 ? 11.961 16.859 5.664 1 98.81 190 ARG B O 1
ATOM 3464 N N . ILE B 1 191 ? 11.109 18.781 6.469 1 98.69 191 ILE B N 1
ATOM 3465 C CA . ILE B 1 191 ? 12.43 19.312 6.793 1 98.69 191 ILE B CA 1
ATOM 3466 C C . ILE B 1 191 ? 12.992 18.609 8.016 1 98.69 191 ILE B C 1
ATOM 3468 O O . ILE B 1 191 ? 14.188 18.312 8.07 1 98.69 191 ILE B O 1
ATOM 3472 N N . LEU B 1 192 ? 12.117 18.312 8.984 1 98.75 192 LEU B N 1
ATOM 3473 C CA . LEU B 1 192 ? 12.531 17.516 10.133 1 98.75 192 LEU B CA 1
ATOM 3474 C C . LEU B 1 192 ? 13.086 16.172 9.695 1 98.75 192 LEU B C 1
ATOM 3476 O O . LEU B 1 192 ? 14.164 15.766 10.125 1 98.75 192 LEU B O 1
ATOM 3480 N N . VAL B 1 193 ? 12.406 15.539 8.766 1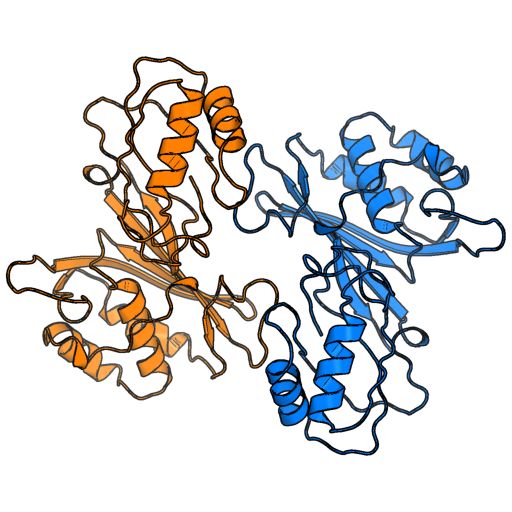 98.88 193 VAL B N 1
ATOM 3481 C CA . VAL B 1 193 ? 12.82 14.242 8.25 1 98.88 193 VAL B CA 1
ATOM 3482 C C . VAL B 1 193 ? 14.156 14.375 7.527 1 98.88 193 VAL B C 1
ATOM 3484 O O . VAL B 1 193 ? 15.078 13.594 7.762 1 98.88 193 VAL B O 1
ATOM 3487 N N . GLY B 1 194 ? 14.242 15.383 6.672 1 98.81 194 GLY B N 1
ATOM 3488 C CA . GLY B 1 194 ? 15.492 15.625 5.977 1 98.81 194 GLY B CA 1
ATOM 3489 C C . GLY B 1 194 ? 16.656 15.852 6.918 1 98.81 194 GLY B C 1
ATOM 3490 O O . GLY B 1 194 ? 17.781 15.422 6.645 1 98.81 194 GLY B O 1
ATOM 3491 N N . THR B 1 195 ? 16.422 16.547 7.965 1 98.88 195 THR B N 1
ATOM 3492 C CA . THR B 1 195 ? 17.453 16.828 8.961 1 98.88 195 THR B CA 1
ATOM 3493 C C . THR B 1 195 ? 17.891 15.539 9.664 1 98.88 195 THR B C 1
ATOM 3495 O O . THR B 1 195 ? 19.078 15.289 9.852 1 98.88 195 THR B O 1
ATOM 3498 N N . LEU B 1 196 ? 16.938 14.734 10.023 1 98.81 196 LEU B N 1
ATOM 3499 C CA . LEU B 1 196 ? 17.234 13.461 10.672 1 98.81 196 LEU B CA 1
ATOM 3500 C C . LEU B 1 196 ? 18.016 12.547 9.742 1 98.81 196 LEU B C 1
ATOM 3502 O O . LEU B 1 196 ? 18.891 11.797 10.18 1 98.81 196 LEU B O 1
ATOM 3506 N N . LEU B 1 197 ? 17.688 12.562 8.445 1 98.75 197 LEU B N 1
ATOM 3507 C CA . LEU B 1 197 ? 18.453 11.805 7.469 1 98.75 197 LEU B CA 1
ATOM 3508 C C . LEU B 1 197 ? 19.891 12.312 7.383 1 98.75 197 LEU B C 1
ATOM 3510 O O . LEU B 1 197 ? 20.828 11.523 7.23 1 98.75 197 LEU B O 1
ATOM 3514 N N . SER B 1 198 ? 20.062 13.648 7.492 1 98.69 198 SER B N 1
ATOM 3515 C CA . SER B 1 198 ? 21.406 14.234 7.512 1 98.69 198 SER B CA 1
ATOM 3516 C C . SER B 1 198 ? 22.188 13.773 8.742 1 98.69 198 SER B C 1
ATOM 3518 O O . SER B 1 198 ? 23.391 13.539 8.656 1 98.69 198 SER B O 1
ATOM 3520 N N . VAL B 1 199 ? 21.516 13.68 9.836 1 98.75 199 VAL B N 1
ATOM 3521 C CA . VAL B 1 199 ? 22.141 13.141 11.047 1 98.75 199 VAL B CA 1
ATOM 3522 C C . VAL B 1 199 ? 22.562 11.695 10.805 1 98.75 199 VAL B C 1
ATOM 3524 O O . VAL B 1 199 ? 23.703 11.32 11.125 1 98.75 199 VAL B O 1
ATOM 3527 N N . ASN B 1 200 ? 21.656 10.906 10.258 1 98.69 200 ASN B N 1
ATOM 3528 C CA . ASN B 1 200 ? 21.953 9.516 9.945 1 98.69 200 ASN B CA 1
ATOM 3529 C C . ASN B 1 200 ? 23.203 9.383 9.078 1 98.69 200 ASN B C 1
ATOM 3531 O O . ASN B 1 200 ? 23.969 8.438 9.242 1 98.69 200 ASN B O 1
ATOM 3535 N N . GLU B 1 201 ? 23.453 10.375 8.25 1 98.19 201 GLU B N 1
ATOM 3536 C CA . GLU B 1 201 ? 24.562 10.344 7.293 1 98.19 201 GLU B CA 1
ATOM 3537 C C . GLU B 1 201 ? 25.812 10.992 7.871 1 98.19 201 GLU B C 1
ATOM 3539 O O . GLU B 1 201 ? 26.859 11.047 7.211 1 98.19 201 GLU B O 1
ATOM 3544 N N . GLY B 1 202 ? 25.75 11.531 9.047 1 97.75 202 GLY B N 1
ATOM 3545 C CA . GLY B 1 202 ? 26.875 12.141 9.719 1 97.75 202 GLY B CA 1
ATOM 3546 C C . GLY B 1 202 ? 27.156 13.562 9.25 1 97.75 202 GLY B C 1
ATOM 3547 O O . GLY B 1 202 ? 28.188 14.148 9.609 1 97.75 202 GLY B O 1
ATOM 3548 N N . ARG B 1 203 ? 26.25 14.133 8.547 1 97.62 203 ARG B N 1
ATOM 3549 C CA . ARG B 1 203 ? 26.438 15.484 8.031 1 97.62 203 ARG B CA 1
ATOM 3550 C C . ARG B 1 203 ? 26.094 16.531 9.094 1 97.62 203 ARG B C 1
ATOM 3552 O O . ARG B 1 203 ? 26.594 17.641 9.055 1 97.62 203 ARG B O 1
ATOM 3559 N N . ILE B 1 204 ? 25.156 16.234 9.922 1 98 204 ILE B N 1
ATOM 3560 C CA . ILE B 1 204 ? 24.797 17.047 11.078 1 98 204 ILE B CA 1
ATOM 3561 C C . ILE B 1 204 ? 25.016 16.25 12.359 1 98 204 ILE B C 1
ATOM 3563 O O . ILE B 1 204 ? 24.547 15.109 12.484 1 98 204 ILE B O 1
ATOM 3567 N N . ALA B 1 205 ? 25.781 16.797 13.242 1 97.94 205 ALA B N 1
ATOM 3568 C CA . ALA B 1 205 ? 26 16.141 14.531 1 97.94 205 ALA B CA 1
ATOM 3569 C C . ALA B 1 205 ? 24.828 16.375 15.477 1 97.94 205 ALA B C 1
ATOM 3571 O O . ALA B 1 205 ? 24.234 17.453 15.477 1 97.94 205 ALA B O 1
ATOM 3572 N N . VAL B 1 206 ? 24.547 15.352 16.297 1 98.12 206 VAL B N 1
ATOM 3573 C CA . VAL B 1 206 ? 23.469 15.469 17.281 1 98.12 206 VAL B CA 1
ATOM 3574 C C . VAL B 1 206 ? 23.719 16.672 18.188 1 98.12 206 VAL B C 1
ATOM 3576 O O . VAL B 1 206 ? 22.781 17.391 18.547 1 98.12 206 VAL B O 1
ATOM 3579 N N . SER B 1 207 ? 24.922 16.953 18.469 1 97.44 207 SER B N 1
ATOM 3580 C CA . SER B 1 207 ? 25.297 18.016 19.391 1 97.44 207 SER B CA 1
ATOM 3581 C C . SER B 1 207 ? 25.016 19.391 18.766 1 97.44 207 SER B C 1
ATOM 3583 O O . SER B 1 207 ? 25.016 20.406 19.484 1 97.44 207 SER B O 1
ATOM 3585 N N . GLU B 1 208 ? 24.719 19.438 17.531 1 97.25 208 GLU B N 1
ATOM 3586 C CA . GLU B 1 208 ? 24.516 20.703 16.828 1 97.25 208 GLU B CA 1
ATOM 3587 C C . GLU B 1 208 ? 23.031 21.047 16.75 1 97.25 208 GLU B C 1
ATOM 3589 O O . GLU B 1 208 ? 22.672 22.156 16.344 1 97.25 208 GLU B O 1
ATOM 3594 N N . LEU B 1 209 ? 22.219 20.156 17.141 1 98.12 209 LEU B N 1
ATOM 3595 C CA . LEU B 1 209 ? 20.797 20.25 16.812 1 98.12 209 LEU B CA 1
ATOM 3596 C C . LEU B 1 209 ? 20.141 21.406 17.578 1 98.12 209 LEU B C 1
ATOM 3598 O O . LEU B 1 209 ? 19.281 22.109 17.031 1 98.12 209 LEU B O 1
ATOM 3602 N N . ASP B 1 210 ? 20.531 21.594 18.828 1 97.44 210 ASP B N 1
ATOM 3603 C CA . ASP B 1 210 ? 19.938 22.672 19.594 1 97.44 210 ASP B CA 1
ATOM 3604 C C . ASP B 1 210 ? 20.297 24.047 19.016 1 97.44 210 ASP B C 1
ATOM 3606 O O . ASP B 1 210 ? 19.453 24.922 18.891 1 97.44 210 ASP B O 1
ATOM 3610 N N . ASP B 1 211 ? 21.531 24.172 18.641 1 97.06 211 ASP B N 1
ATOM 3611 C CA . ASP B 1 211 ? 21.984 25.422 18.016 1 97.06 211 ASP B CA 1
ATOM 3612 C C . ASP B 1 211 ? 21.297 25.625 16.672 1 97.06 211 ASP B C 1
ATOM 3614 O O . ASP B 1 211 ? 20.891 26.75 16.344 1 97.06 211 ASP B O 1
ATOM 3618 N N . LEU B 1 212 ? 21.25 24.547 15.969 1 96.75 212 LEU B N 1
ATOM 3619 C CA . LEU B 1 212 ? 20.562 24.578 14.68 1 96.75 212 LEU B CA 1
ATOM 3620 C C . LEU B 1 212 ? 19.125 25.047 14.844 1 96.75 212 LEU B C 1
ATOM 3622 O O . LEU B 1 212 ? 18.672 25.953 14.125 1 96.75 212 LEU B O 1
ATOM 3626 N N . LEU B 1 213 ? 18.422 24.516 15.766 1 96 213 LEU B N 1
ATOM 3627 C CA . LEU B 1 213 ? 17.031 24.844 16.062 1 96 213 LEU B CA 1
ATOM 3628 C C . LEU B 1 213 ? 16.875 26.312 16.453 1 96 213 LEU B C 1
ATOM 3630 O O . LEU B 1 213 ? 15.93 26.969 16.031 1 96 213 LEU B O 1
ATOM 3634 N N . ALA B 1 214 ? 17.828 26.844 17.141 1 94.31 214 ALA B N 1
ATOM 3635 C CA . ALA B 1 214 ? 17.781 28.203 17.672 1 94.31 214 ALA B CA 1
ATOM 3636 C C . ALA B 1 214 ? 18.219 29.219 16.625 1 94.31 214 ALA B C 1
ATOM 3638 O O . ALA B 1 214 ? 17.984 30.422 16.781 1 94.31 214 ALA B O 1
ATOM 3639 N N . SER B 1 215 ? 18.719 28.797 15.531 1 94.25 215 SER B N 1
ATOM 3640 C CA . SER B 1 215 ? 19.406 29.672 14.594 1 94.25 215 SER B CA 1
ATOM 3641 C C . SER B 1 215 ? 18.406 30.469 13.742 1 94.25 215 SER B C 1
ATOM 3643 O O . SER B 1 215 ? 18.766 31.484 13.164 1 94.25 215 SER B O 1
ATOM 3645 N N . LYS B 1 216 ? 17.25 29.922 13.617 1 93 216 LYS B N 1
ATOM 3646 C CA . LYS B 1 216 ? 16.25 30.484 12.727 1 93 216 LYS B CA 1
ATOM 3647 C C . LYS B 1 216 ? 16.766 30.594 11.297 1 93 216 LYS B C 1
ATOM 3649 O O . LYS B 1 216 ? 16.438 31.531 10.578 1 93 216 LYS B O 1
ATOM 3654 N N . ASN B 1 217 ? 17.656 29.719 10.953 1 93.94 217 ASN B N 1
ATOM 3655 C CA . ASN B 1 217 ? 18.297 29.672 9.648 1 93.94 217 ASN B CA 1
ATOM 3656 C C . ASN B 1 217 ? 17.969 28.375 8.906 1 93.94 217 ASN B C 1
ATOM 3658 O O . ASN B 1 217 ? 18.594 27.344 9.148 1 93.94 217 ASN B O 1
ATOM 3662 N N . ARG B 1 218 ? 17.109 28.453 7.926 1 94.88 218 ARG B N 1
ATOM 3663 C CA . ARG B 1 218 ? 16.594 27.312 7.191 1 94.88 218 ARG B CA 1
ATOM 3664 C C . ARG B 1 218 ? 17.719 26.578 6.457 1 94.88 218 ARG B C 1
ATOM 3666 O O . ARG B 1 218 ? 17.672 25.359 6.309 1 94.88 218 ARG B O 1
ATOM 3673 N N . VAL B 1 219 ? 18.766 27.188 6.109 1 93.88 219 VAL B N 1
ATOM 3674 C CA . VAL B 1 219 ? 19.844 26.625 5.289 1 93.88 219 VAL B CA 1
ATOM 3675 C C . VAL B 1 219 ? 20.625 25.594 6.094 1 93.88 219 VAL B C 1
ATOM 3677 O O . VAL B 1 219 ? 21.234 24.688 5.527 1 93.88 219 VAL B O 1
ATOM 3680 N N . LEU B 1 220 ? 20.531 25.734 7.379 1 95 220 LEU B N 1
ATOM 3681 C CA . LEU B 1 220 ? 21.312 24.859 8.25 1 95 220 LEU B CA 1
ATOM 3682 C C . LEU B 1 220 ? 20.625 23.516 8.438 1 95 220 LEU B C 1
ATOM 3684 O O . LEU B 1 220 ? 21.266 22.547 8.852 1 95 220 LEU B O 1
ATOM 3688 N N . ALA B 1 221 ? 19.328 23.438 8.211 1 96.06 221 ALA B N 1
ATOM 3689 C CA . ALA B 1 221 ? 18.578 22.203 8.359 1 96.06 221 ALA B CA 1
ATOM 3690 C C . ALA B 1 221 ? 18.719 21.328 7.121 1 96.06 221 ALA B C 1
ATOM 3692 O O . ALA B 1 221 ? 19.328 21.734 6.129 1 96.06 221 ALA B O 1
ATOM 3693 N N . GLY B 1 222 ? 18.25 20.125 7.219 1 96.12 222 GLY B N 1
ATOM 3694 C CA . GLY B 1 222 ? 18.312 19.188 6.105 1 96.12 222 GLY B CA 1
ATOM 3695 C C . GLY B 1 222 ? 17.391 19.562 4.961 1 96.12 222 GLY B C 1
ATOM 3696 O O . GLY B 1 222 ? 16.609 20.516 5.074 1 96.12 222 GLY B O 1
ATOM 3697 N N . ILE B 1 223 ? 17.578 18.891 3.885 1 96.75 223 ILE B N 1
ATOM 3698 C CA . ILE B 1 223 ? 16.75 19.109 2.709 1 96.75 223 ILE B CA 1
ATOM 3699 C C . ILE B 1 223 ? 15.289 18.812 3.049 1 96.75 223 ILE B C 1
ATOM 3701 O O . ILE B 1 223 ? 14.992 18.172 4.059 1 96.75 223 ILE B O 1
ATOM 3705 N N . THR B 1 224 ? 14.359 19.328 2.271 1 98.12 224 THR B N 1
ATOM 3706 C CA . THR B 1 224 ? 12.945 18.969 2.389 1 98.12 224 THR B CA 1
ATOM 3707 C C . THR B 1 224 ? 12.688 17.594 1.801 1 98.12 224 THR B C 1
ATOM 3709 O O . THR B 1 224 ? 12.773 17.391 0.586 1 98.12 224 THR B O 1
ATOM 3712 N N . ALA B 1 225 ? 12.398 16.641 2.652 1 98.56 225 ALA B N 1
ATOM 3713 C CA . ALA B 1 225 ? 12.172 15.266 2.199 1 98.56 225 ALA B CA 1
ATOM 3714 C C . ALA B 1 225 ? 11 15.203 1.221 1 98.56 225 ALA B C 1
ATOM 3716 O O . ALA B 1 225 ? 10.125 16.062 1.234 1 98.56 225 ALA B O 1
ATOM 3717 N N . GLN B 1 226 ? 11 14.219 0.389 1 98.44 226 GLN B N 1
ATOM 3718 C CA . GLN B 1 226 ? 10 14.078 -0.663 1 98.44 226 GLN B CA 1
ATOM 3719 C C . GLN B 1 226 ? 8.594 13.977 -0.076 1 98.44 226 GLN B C 1
ATOM 3721 O O . GLN B 1 226 ? 8.398 13.367 0.978 1 98.44 226 GLN B O 1
ATOM 3726 N N . ALA B 1 227 ? 7.637 14.477 -0.784 1 98.56 227 ALA B N 1
ATOM 3727 C CA . ALA B 1 227 ? 6.281 14.641 -0.27 1 98.56 227 ALA B CA 1
ATOM 3728 C C . ALA B 1 227 ? 5.574 13.289 -0.153 1 98.56 227 ALA B C 1
ATOM 3730 O O . ALA B 1 227 ? 4.789 13.078 0.771 1 98.56 227 ALA B O 1
ATOM 3731 N N . HIS B 1 228 ? 5.891 12.359 -1.059 1 98.44 228 HIS B N 1
ATOM 3732 C CA . HIS B 1 228 ? 5.078 11.156 -1.191 1 98.44 228 HIS B CA 1
ATOM 3733 C C . HIS B 1 228 ? 5.312 10.203 -0.025 1 98.44 228 HIS B C 1
ATOM 3735 O O . HIS B 1 228 ? 4.598 9.211 0.126 1 98.44 228 HIS B O 1
ATOM 3741 N N . GLY B 1 229 ? 6.273 10.484 0.808 1 98.75 229 GLY B N 1
ATOM 3742 C CA . GLY B 1 229 ? 6.445 9.711 2.025 1 98.75 229 GLY B CA 1
ATOM 3743 C C . GLY B 1 229 ? 5.621 10.234 3.188 1 98.75 229 GLY B C 1
ATOM 3744 O O . GLY B 1 229 ? 5.516 9.578 4.227 1 98.75 229 GLY B O 1
ATOM 3745 N N . LEU B 1 230 ? 5.027 11.367 3.064 1 98.94 230 LEU B N 1
ATOM 3746 C CA . LEU B 1 230 ? 4.375 12.047 4.18 1 98.94 230 LEU B CA 1
ATOM 3747 C C . LEU B 1 230 ? 2.871 11.797 4.164 1 98.94 230 LEU B C 1
ATOM 3749 O O . LEU B 1 230 ? 2.238 11.852 3.107 1 98.94 230 LEU B O 1
ATOM 3753 N N . TYR B 1 231 ? 2.32 11.508 5.371 1 98.88 231 TYR B N 1
ATOM 3754 C CA . TYR B 1 231 ? 0.895 11.289 5.598 1 98.88 231 TYR B CA 1
ATOM 3755 C C . TYR B 1 231 ? 0.393 12.125 6.77 1 98.88 231 TYR B C 1
ATOM 3757 O O . TYR B 1 231 ? 1.01 12.141 7.836 1 98.88 231 TYR B O 1
ATOM 3765 N N . LEU B 1 232 ? -0.716 12.852 6.555 1 98.88 232 LEU B N 1
ATOM 3766 C CA . LEU B 1 232 ? -1.507 13.141 7.742 1 98.88 232 LEU B CA 1
ATOM 3767 C C . LEU B 1 232 ? -2.121 11.867 8.312 1 98.88 232 LEU B C 1
ATOM 3769 O O . LEU B 1 232 ? -3.014 11.273 7.703 1 98.88 232 LEU B O 1
ATOM 3773 N N . ASN B 1 233 ? -1.653 11.516 9.484 1 98.69 233 ASN B N 1
ATOM 3774 C CA . ASN B 1 233 ? -1.961 10.188 10 1 98.69 233 ASN B CA 1
ATOM 3775 C C . ASN B 1 233 ? -3.193 10.211 10.898 1 98.69 233 ASN B C 1
ATOM 3777 O O . ASN B 1 233 ? -4.039 9.32 10.812 1 98.69 233 ASN B O 1
ATOM 3781 N N . ARG B 1 234 ? -3.234 11.219 11.766 1 98.31 234 ARG B N 1
ATOM 3782 C CA . ARG B 1 234 ? -4.348 11.359 12.703 1 98.31 234 ARG B CA 1
ATOM 3783 C C . ARG B 1 234 ? -4.594 12.828 13.039 1 98.31 234 ARG B C 1
ATOM 3785 O O . ARG B 1 234 ? -3.666 13.641 13.031 1 98.31 234 ARG B O 1
ATOM 3792 N N . VAL B 1 235 ? -5.777 13.094 13.281 1 98.5 235 VAL B N 1
ATOM 3793 C CA . VAL B 1 235 ? -6.191 14.398 13.766 1 98.5 235 VAL B CA 1
ATOM 3794 C C . VAL B 1 235 ? -6.961 14.242 15.078 1 98.5 235 VAL B C 1
ATOM 3796 O O . VAL B 1 235 ? -7.785 13.336 15.219 1 98.5 235 VAL B O 1
ATOM 3799 N N . PHE B 1 236 ? -6.688 15.109 16.016 1 98.19 236 PHE B N 1
ATOM 3800 C CA . PHE B 1 236 ? -7.25 14.945 17.344 1 98.19 236 PHE B CA 1
ATOM 3801 C C . PHE B 1 236 ? -8.164 16.109 17.703 1 98.19 236 PHE B C 1
ATOM 3803 O O . PHE B 1 236 ? -7.781 17.266 17.562 1 98.19 236 PHE B O 1
ATOM 3810 N N . TYR B 1 237 ? -9.312 15.742 18.156 1 96.88 237 TYR B N 1
ATOM 3811 C CA . TYR B 1 237 ? -10.297 16.703 18.641 1 96.88 237 TYR B CA 1
ATOM 3812 C C . TYR B 1 237 ? -10.703 16.406 20.078 1 96.88 237 TYR B C 1
ATOM 3814 O O . TYR B 1 237 ? -10.398 15.336 20.609 1 96.88 237 TYR B O 1
ATOM 3822 N N . GLU B 1 238 ? -11.391 17.469 20.812 1 88.19 238 GLU B N 1
ATOM 3823 C CA . GLU B 1 238 ? -11.961 17.25 22.141 1 88.19 238 GLU B CA 1
ATOM 3824 C C . GLU B 1 238 ? -13.289 16.516 22.047 1 88.19 238 GLU B C 1
ATOM 3826 O O . GLU B 1 238 ? -14.094 16.766 21.141 1 88.19 238 GLU B O 1
#

InterPro domains:
  IPR001406 Pseudouridine synthase I, TruA [MF_00171] (1-237)
  IPR001406 Pseudouridine synthase I, TruA [PIRSF001430] (3-238)
  IPR001406 Pseudouridine synthase I, TruA [PTHR11142] (3-238)
  IPR001406 Pseudouridine synthase I, TruA [TIGR00071] (2-232)
  IPR001406 Pseudouridine synthase I, TruA 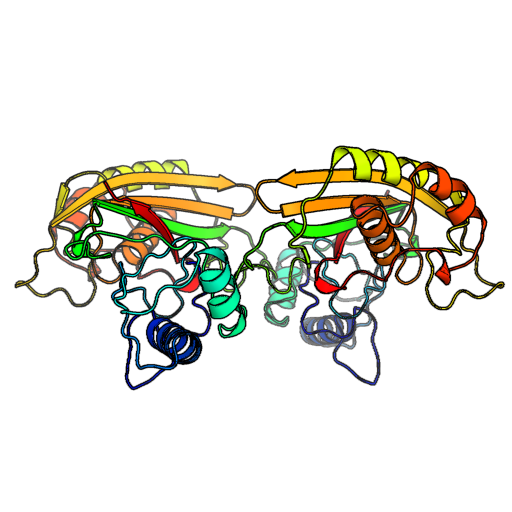[cd02570] (5-237)
  IPR020094 Pseudouridine synthase TruA/RsuA/RluB/E/F, N-terminal [G3DSA:3.30.70.580] (1-98)
  IPR020095 Pseudouridine synthase I, TruA, C-terminal [G3DSA:3.30.70.660] (99-235)
  IPR020097 Pseudouridine synthase I, TruA, alpha/beta domain [PF01416] (3-96)
  IPR020097 Pseudouridine synthase I, TruA, alpha/beta domain [PF01416] (136-238)
  IPR020103 Pseudouridine synthase, catalytic domain superfamily [SSF55120] (2-238)

Sequence (476 aa):
MGFRGTNYHGFQRQPNGITVQEVVETALSQLFNEPVTIQGCSRTDTGVHAKEYCFTMQTEKQLPERNFIRGACGYLPEDISIYRVEEMPPEFHARFSCKAKEYMYRIHNSESKNPFTTDLELLYRRKMDIPLMQEAAQHFVGTHDFATFCTNYTEKQNTIRTIHDITIEKQGNTVILLVKGNGFLYNMVRILVGTLLSVNEGRIAVSELDDLLASKNRVLAGITAQAHGLYLNRVFYEMGFRGTNYHGFQRQPNGITVQEVVETALSQLFNEPVTIQGCSRTDTGVHAKEYCFTMQTEKQLPERNFIRGACGYLPEDISIYRVEEMPPEFHARFSCKAKEYMYRIHNSESKNPFTTDLELLYRRKMDIPLMQEAAQHFVGTHDFATFCTNYTEKQNTIRTIHDITIEKQGNTVILLVKGNGFLYNMVRILVGTLLSVNEGRIAVSELDDLLASKNRVLAGITAQAHGLYLNRVFYE

Foldseek 3Di:
DWFQLQQAQWADDDPPTHHVQVQLQVLVCVLQVHGKHKAWQDTAGRLAIAPDIDIDTDDPDDDDFVCSQVSSQVSHDPGDHDDTDDDDPPPDGNRPQFQKFKKKFKAQEDCDDDPVQPSQHHYDDDDFDQVQLQLLLVLQAAWAQQLLQADPDDPVDRRTWHWHDWHWDDDPRMIMIMIMTRDAHHLRVQQSVQQSVCCRVVNDPSVCSNVSRVVSHNVSTGDRHDNSRMYRYDIDGD/DWFQLQQAQWADDDPPTHHVQVQLQVLVCVLQVHGKHKAWQDTAGRLAIAPDIDIDTDDPDDDPFVCSQVSSQVSHDPGDHDDTDDDDPPPDGNRPQFQKFKKKFKAQEDCDDDPVQPSQHHYDDDDFDQVQLQLLLVLQAAWAQQLLQADPDDPVDRRTWHWHDWHWDDDPRMIMIMIMTRDAHHLRVQQSVQQSVCCRVVNDPSVCSNVSRVVSHNVSTGDRHDNSRMYRYDIDGD

Radius of gyration: 25.61 Å; Cα contacts (8 Å, |Δi|>4): 1051; chains: 2; bounding box: 60×72×52 Å

Solvent-accessible surface area (backbone atoms only — not comparable to full-atom values): 25066 Å² total; per-residue (Å²): 46,29,30,49,18,70,84,23,56,12,28,54,73,50,94,87,47,60,16,49,46,51,52,52,26,53,22,44,15,60,68,66,71,42,93,48,67,70,41,53,45,64,78,45,51,51,22,25,27,24,67,34,47,52,61,34,72,80,73,92,73,87,65,59,56,68,56,45,38,51,48,35,42,69,58,36,58,72,38,38,25,46,76,74,74,78,92,70,63,90,83,64,39,40,43,79,53,43,60,31,39,28,36,33,37,33,31,34,51,39,84,50,72,50,29,85,37,63,69,51,24,37,82,36,62,64,84,75,49,58,68,61,36,44,59,47,47,55,75,62,47,39,79,43,58,42,42,18,37,25,65,88,68,52,91,87,55,84,42,67,38,36,29,76,42,69,48,66,48,72,57,89,51,35,35,41,37,38,40,30,22,59,56,77,56,57,60,19,68,32,19,51,50,20,29,41,51,31,36,53,70,64,76,40,56,69,86,44,46,66,58,47,43,70,58,56,38,44,83,77,47,31,58,70,42,70,40,34,16,32,25,38,50,40,70,37,68,132,46,29,31,48,18,72,85,23,55,12,28,53,74,51,95,89,46,59,16,50,45,50,52,52,26,52,22,44,15,61,68,66,71,44,93,46,68,71,42,55,46,65,78,44,50,53,23,25,28,25,65,35,45,51,63,34,72,81,73,94,72,86,65,59,54,67,55,46,38,53,47,37,41,69,57,35,59,72,38,37,25,46,75,74,74,78,91,69,63,87,84,63,36,40,43,81,53,41,59,32,39,27,36,33,39,31,32,34,50,39,85,50,70,51,29,87,36,64,69,52,23,37,80,37,62,65,86,75,51,58,70,60,36,44,58,47,48,55,76,60,46,39,78,43,57,44,42,18,36,26,64,88,68,52,90,85,54,85,42,66,38,36,29,78,41,68,48,65,46,73,57,90,51,34,36,41,36,38,40,28,22,58,56,78,56,56,60,19,68,32,19,50,50,19,29,40,51,32,35,54,70,65,74,40,56,69,87,45,47,66,56,47,44,69,58,56,39,45,82,78,46,32,57,69,41,69,40,33,16,32,26,38,48,39,70,37,68,131